Protein AF-0000000080749899 (afdb_homodimer)

Organism: Candida glabrata (strain ATCC 2001 / BCRC 20586 / JCM 3761 / NBRC 0622 / NRRL Y-65 / CBS 138) (NCBI:txid284593)

Secondary structure (DSSP, 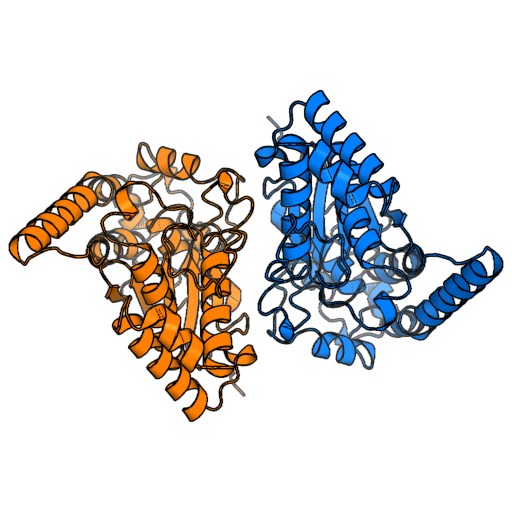8-state):
-------EEEEEE--S-B-TT---SSS--SS-SGGGB---THHHHTTHHHHHHHHHHHHHHHHHHTTTTEEEEEE-----GGG-S--HHHHHHHHHHHHHHHHHH-HHHHHHHHTTT-HHHHHHHHHHHHHHHHHT--HHHHT-TTTEEEE----SHHHHHHHHHHHHHHHHSS--SEEEEEE-GGGHHIIIIIIHHHTT---EEEEE-----SS--HHHHHHHHHHHHHHHIIIIIHHHHH-TTS-STTHHHHHHHT-TT------GGGGGGTTGGGS-HHHHIIIIITTTS--/-------EEEEEE--S-B-TT---SSS--SS-SGGGB---THHHHTTHHHHHHHHHHHHHHHHHHTTTTEEEEEE-----GGG-S--HHHHHHHHHHHHHHHHHH-HHHHHHHHTTT-HHHHHHHHHHHHHHHHHT--HHHHT-TTTEEEE----SHHHHHHHHHHHHHHHHSS--SEEEEEE-GGGHHIIIIIIHHHTT---EEEEE-----SS--HHHHHHHHHHHHHHHIIIIIHHHHH-TTS-STTHHHHHHHT-TT------GGGGGGTTGGGS-HHHHIIIIITTTS--

InterPro domains:
  IPR055323 Uncharacterized protein C57A10.07/YOR238W [PTHR28110] (7-284)

Solvent-accessible surface area (backbone atoms only — not comparable to full-atom values): 31928 Å² total; per-residue (Å²): 128,85,76,75,72,52,34,35,36,33,38,29,63,49,88,46,35,58,39,74,72,59,82,57,91,88,58,90,86,75,53,85,47,71,84,29,35,61,69,57,80,82,39,60,65,26,41,34,54,58,33,52,52,41,28,54,43,50,44,50,39,54,31,65,75,41,53,83,36,28,30,30,30,30,20,12,15,36,46,41,68,90,68,43,97,44,27,16,11,55,31,50,53,53,49,50,49,50,50,52,51,42,38,72,76,40,47,66,58,50,44,65,67,35,56,88,70,39,61,67,52,53,51,43,50,50,52,39,54,50,51,28,60,76,66,69,49,50,74,51,65,59,51,15,42,71,36,38,36,70,26,60,52,25,57,49,73,54,38,28,54,55,44,43,50,25,43,45,21,72,69,66,73,40,60,50,73,31,34,36,38,27,34,52,43,83,49,44,59,43,49,60,68,42,39,25,54,58,55,60,55,80,52,66,45,76,48,66,47,58,63,60,53,78,92,60,51,74,68,54,43,51,52,49,52,51,49,50,44,50,48,41,39,65,75,40,45,56,53,37,73,78,29,66,79,47,78,45,83,68,49,31,56,54,32,57,70,30,34,60,30,60,65,76,78,84,51,75,60,59,60,71,55,64,70,49,88,79,43,54,63,69,56,36,34,63,74,55,22,54,93,58,55,98,107,128,85,74,75,70,53,34,34,37,34,37,28,64,49,89,48,34,58,39,74,74,58,83,57,93,87,58,90,86,77,55,83,47,69,84,28,35,62,69,57,81,85,38,58,65,27,41,34,55,57,32,52,52,40,27,54,43,51,43,52,39,54,30,64,77,41,53,81,36,25,30,31,31,29,20,12,14,37,48,41,68,90,68,43,96,46,26,16,12,57,31,50,53,51,49,52,50,52,52,53,50,43,38,72,75,39,48,66,58,50,45,65,66,35,55,88,71,40,60,66,52,54,52,41,51,51,53,40,54,50,51,28,59,75,66,69,50,50,72,51,62,59,51,15,41,69,36,40,38,71,26,59,54,24,57,49,74,56,36,30,55,55,45,43,47,26,43,46,23,72,70,65,74,41,62,48,72,32,36,35,38,27,36,50,44,82,49,45,60,45,48,60,70,42,38,26,54,57,54,61,56,81,53,66,47,77,47,68,47,59,63,59,54,78,93,59,51,73,68,53,44,52,50,49,53,50,48,50,44,52,48,40,39,64,76,40,43,55,53,36,76,77,29,66,80,45,77,43,85,68,49,32,56,54,31,58,71,29,34,58,30,60,67,76,78,85,49,75,60,59,59,71,54,65,69,48,89,79,41,55,64,70,55,36,32,62,74,52,22,55,92,59,55,98,109

Sequence (590 aa):
MSSLRKDHAIMVPCHSIWNYFTSCSDYIHLGQDPEQWFLAPFQYEGRDHLSFIKHGLAGLDTLLSDFANSTLIFSGSQTKAEAGPVSEAQSYQLLMYRIIKQSIDDINVVNGIFGNIDSEILKLIQSIISKMRDQEITLDQLFESHRITLEEYALDSFDNLLYSLGQFQAVNGNYPKKMTIVGFGFKQSRYLDLHAKAIDFKNINYISIEPSPTGYNSEQLEVYFSTLSAMEKKNAAALFQNDYYGRRSPLLDKKQSRNPFNKQPKYEILNILKGLENYSDEEFLQKHIVGHTPWMSSLRKDHAIMVPCHSIWNYFTSCSDYIHLGQDPEQWFLAPFQYEGRDHLSFIKHGLAGLDTLLSDFANSTLIFSGSQTKAEAGPVSEAQSYQLLMYRIIKQSIDDINVVNGIFGNIDSEILKLIQSIISKMRDQEITLDQLFESHRITLEEYALDSFDNLLYSLGQFQAVNGNYPKKMTIVGFGFKQSRYLDLHAKAIDFKNINYISIEPSPTGYNSEQLEVYFSTLSAMEKKNAAALFQNDYYGRRSPLLDKKQSRNPFNKQPKYEILNILKGLENYSDEEFLQKHIVGHTPW

Foldseek 3Di:
DPLDFAFEEEEEEFDWAFAPPPDDPPADDLQLDPVRTPDDPVCVQLVCSVLRLVLLLVLLLVCLVVVSRYAYEYEFAQQDVVSPRDTRRNRSLVSNLVLLVCCVVPVVRNCVRCVVRPVSSNVSSVSNNVSCVVVVPDSCNSVPCLRYHYHHQDLDDLCSVLSSQLVNCVSRVAGHLAYEYEDAPLCVCLVQVQNCLLQVNHHYHYHHDHGHGPPDDPVRVVVVVVVVNVCCVVVPSVVCVQVSRQCDPPSVVSSVSRCPPPDDDDGPSCVLCPPVVVDGSVVSSVPRRHPNHRD/DPLDFAFEEEEEEFDWAFAPPPDDPPADDLQLDVVRTPDDPVCVQLVCSVLRLVLLLVLLLVCLVVVSRYAYEYEFAQQDVVSPRDTRRNRSLVSVLVLLVCCVVPVVRVCVRCVVRPVSSNVSSVSNNVSCVVVVPDSCNSVPCLRYHYHHQDLDDLCSVLSSQLVNCVSRVAGHLAYEYEEAPLCVCLVQVQNCLLQVNHHYHYHHDHGHGPPDDPVRVVVVVVVVNVCCVVVPSVVCVQVSRQCDPPSVVSSVSRCPPPDDDDGPSCVLCPPVVVDGSVVSSVPRRHPNHRD

Radius of gyration: 24.73 Å; Cα contacts (8 Å, |Δi|>4): 1003; chains: 2; bounding box: 54×76×68 Å

pLDDT: mean 94.91, std 8.64, range [24.78, 98.94]

Structure (mmCIF, N/CA/C/O backbone):
data_AF-0000000080749899-model_v1
#
loop_
_entity.id
_entity.type
_entity.pdbx_description
1 polymer 'Candida glabrata strain CBS138 chromosome J complete sequence'
#
loop_
_atom_site.group_PDB
_atom_site.id
_atom_site.type_symbol
_atom_site.label_atom_id
_atom_site.label_alt_id
_atom_site.label_comp_id
_atom_site.label_asym_id
_atom_site.label_entity_id
_atom_site.label_seq_id
_atom_site.pdbx_PDB_ins_code
_atom_site.Cartn_x
_atom_site.Cartn_y
_atom_site.Cartn_z
_atom_site.occupancy
_atom_site.B_iso_or_equiv
_atom_site.auth_seq_id
_atom_site.auth_comp_id
_atom_site.auth_asym_id
_atom_site.auth_atom_id
_atom_site.pdbx_PDB_model_num
ATOM 1 N N . MET A 1 1 ? 27.328 4.965 -17.641 1 25.12 1 MET A N 1
ATOM 2 C CA . MET A 1 1 ? 27.203 3.531 -17.406 1 25.12 1 MET A CA 1
ATOM 3 C C . MET A 1 1 ? 25.844 3.021 -17.859 1 25.12 1 MET A C 1
ATOM 5 O O . MET A 1 1 ? 24.812 3.59 -17.484 1 25.12 1 MET A O 1
ATOM 9 N N . SER A 1 2 ? 25.578 2.416 -18.891 1 35.94 2 SER A N 1
ATOM 10 C CA . SER A 1 2 ? 24.344 1.987 -19.547 1 35.94 2 SER A CA 1
ATOM 11 C C . SER A 1 2 ? 23.453 1.225 -18.578 1 35.94 2 SER A C 1
ATOM 13 O O . SER A 1 2 ? 23.812 0.141 -18.109 1 35.94 2 SER A O 1
ATOM 15 N N . SER A 1 3 ? 22.984 1.62 -17.469 1 46.56 3 SER A N 1
ATOM 16 C CA . SER A 1 3 ? 22.281 0.957 -16.375 1 46.56 3 SER A CA 1
ATOM 17 C C . SER A 1 3 ? 21.297 -0.087 -16.891 1 46.56 3 SER A C 1
ATOM 19 O O . SER A 1 3 ? 20.453 0.215 -17.734 1 46.56 3 SER A O 1
ATOM 21 N N . LEU A 1 4 ? 21.75 -1.311 -17.109 1 56.94 4 LEU A N 1
ATOM 22 C CA . LEU A 1 4 ? 21.094 -2.494 -17.656 1 56.94 4 LEU A CA 1
ATOM 23 C C . LEU A 1 4 ? 19.641 -2.572 -17.219 1 56.94 4 LEU A C 1
ATOM 25 O O . LEU A 1 4 ? 19.344 -2.555 -16.031 1 56.94 4 LEU A O 1
ATOM 29 N N . ARG A 1 5 ? 18.656 -2.264 -18.094 1 82.81 5 ARG A N 1
ATOM 30 C CA . ARG A 1 5 ? 17.203 -2.287 -17.969 1 82.81 5 ARG A CA 1
ATOM 31 C C . ARG A 1 5 ? 16.719 -3.678 -17.578 1 82.81 5 ARG A C 1
ATOM 33 O O . ARG A 1 5 ? 17.078 -4.668 -18.219 1 82.81 5 ARG A O 1
ATOM 40 N N . LYS A 1 6 ? 16.047 -3.914 -16.469 1 95.56 6 LYS A N 1
ATOM 41 C CA . LYS A 1 6 ? 15.469 -5.191 -16.062 1 95.56 6 LYS A CA 1
ATOM 42 C C . LYS A 1 6 ? 14.555 -5.758 -17.141 1 95.56 6 LYS A C 1
ATOM 44 O O . LYS A 1 6 ? 13.859 -5.008 -17.828 1 95.56 6 LYS A O 1
ATOM 49 N N . ASP A 1 7 ? 14.648 -7.086 -17.328 1 97.19 7 ASP A N 1
ATOM 50 C CA . ASP A 1 7 ? 13.859 -7.648 -18.406 1 97.19 7 ASP A CA 1
ATOM 51 C C . ASP A 1 7 ? 13.148 -8.93 -17.969 1 97.19 7 ASP A C 1
ATOM 53 O O . ASP A 1 7 ? 12.57 -9.641 -18.797 1 97.19 7 ASP A O 1
ATOM 57 N N . HIS A 1 8 ? 13.227 -9.305 -16.75 1 98.44 8 HIS A N 1
ATOM 58 C CA . HIS A 1 8 ? 12.602 -10.508 -16.203 1 98.44 8 HIS A CA 1
ATOM 59 C C . HIS A 1 8 ? 11.578 -10.148 -15.133 1 98.44 8 HIS A C 1
ATOM 61 O O . HIS A 1 8 ? 11.945 -9.695 -14.047 1 98.44 8 HIS A O 1
ATOM 67 N N . ALA A 1 9 ? 10.328 -10.375 -15.406 1 98.69 9 ALA A N 1
ATOM 68 C CA . ALA A 1 9 ? 9.266 -10.203 -14.422 1 98.69 9 ALA A CA 1
ATOM 69 C C . ALA A 1 9 ? 8.961 -11.516 -13.703 1 98.69 9 ALA A C 1
ATOM 71 O O . ALA A 1 9 ? 8.836 -12.562 -14.344 1 98.69 9 ALA A O 1
ATOM 72 N N . ILE A 1 10 ? 8.938 -11.477 -12.453 1 98.94 10 ILE A N 1
ATOM 73 C CA . ILE A 1 10 ? 8.469 -12.594 -11.633 1 98.94 10 ILE A CA 1
ATOM 74 C C . ILE A 1 10 ? 7.137 -12.227 -10.984 1 98.94 10 ILE A C 1
ATOM 76 O O . ILE A 1 10 ? 7.059 -11.273 -10.203 1 98.94 10 ILE A O 1
ATOM 80 N N . MET A 1 11 ? 6.117 -12.914 -11.32 1 98.94 11 MET A N 1
ATOM 81 C CA . MET A 1 11 ? 4.789 -12.586 -10.812 1 98.94 11 MET A CA 1
ATOM 82 C C . MET A 1 11 ? 4.293 -13.648 -9.844 1 98.94 11 MET A C 1
ATOM 84 O O . MET A 1 11 ? 4.355 -14.844 -10.148 1 98.94 11 MET A O 1
ATOM 88 N N . VAL A 1 12 ? 3.848 -13.227 -8.703 1 98.94 12 VAL A N 1
ATOM 89 C CA . VAL A 1 12 ? 3.117 -14.055 -7.758 1 98.94 12 VAL A CA 1
ATOM 90 C C . VAL A 1 12 ? 1.664 -13.594 -7.676 1 98.94 12 VAL A C 1
ATOM 92 O O . VAL A 1 12 ? 1.363 -12.578 -7.047 1 98.94 12 VAL A O 1
ATOM 95 N N . PRO A 1 13 ? 0.8 -14.328 -8.383 1 98.88 13 PRO A N 1
ATOM 96 C CA . PRO A 1 13 ? -0.618 -14.008 -8.195 1 98.88 13 PRO A CA 1
ATOM 97 C C . PRO A 1 13 ? -1.134 -14.391 -6.812 1 98.88 13 PRO A C 1
AT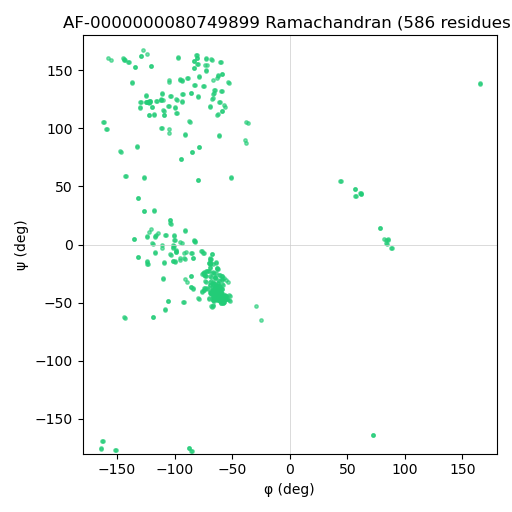OM 99 O O . PRO A 1 13 ? -1.1 -15.57 -6.441 1 98.88 13 PRO A O 1
ATOM 102 N N . CYS A 1 14 ? -1.579 -13.406 -6.074 1 98.75 14 CYS A N 1
ATOM 103 C CA . CYS A 1 14 ? -2.033 -13.641 -4.707 1 98.75 14 CYS A CA 1
ATOM 104 C C . CYS A 1 14 ? -3.451 -14.195 -4.691 1 98.75 14 CYS A C 1
ATOM 106 O O . CYS A 1 14 ? -4.168 -14.109 -5.688 1 98.75 14 CYS A O 1
ATOM 108 N N . HIS A 1 15 ? -3.83 -14.812 -3.584 1 98.19 15 HIS A N 1
ATOM 109 C CA . HIS A 1 15 ? -5.094 -15.539 -3.531 1 98.19 15 HIS A CA 1
ATOM 110 C C . HIS A 1 15 ? -5.891 -15.172 -2.283 1 98.19 15 HIS A C 1
ATOM 112 O O . HIS A 1 15 ? -7.031 -15.609 -2.117 1 98.19 15 HIS A O 1
ATOM 118 N N . SER A 1 16 ? -5.344 -14.5 -1.39 1 98.31 16 SER A N 1
ATOM 119 C CA . SER A 1 16 ? -5.973 -14.102 -0.137 1 98.31 16 SER A CA 1
ATOM 120 C C . SER A 1 16 ? -5.188 -12.984 0.543 1 98.31 16 SER A C 1
ATOM 122 O O . SER A 1 16 ? -4.273 -12.406 -0.054 1 98.31 16 SER A O 1
ATOM 124 N N . ILE A 1 17 ? -5.633 -12.641 1.701 1 98.25 17 ILE A N 1
ATOM 125 C CA . ILE A 1 17 ? -4.996 -11.562 2.455 1 98.25 17 ILE A CA 1
ATOM 126 C C . ILE A 1 17 ? -4.523 -12.094 3.809 1 98.25 17 ILE A C 1
ATOM 128 O O . ILE A 1 17 ? -5.301 -12.695 4.555 1 98.25 17 ILE A O 1
ATOM 132 N N . TRP A 1 18 ? -3.256 -11.953 4.07 1 97.12 18 TRP A N 1
ATOM 133 C CA . TRP A 1 18 ? -2.719 -12.242 5.395 1 97.12 18 TRP A CA 1
ATOM 134 C C . TRP A 1 18 ? -3.232 -11.242 6.422 1 97.12 18 TRP A C 1
ATOM 136 O O . TRP A 1 18 ? -3.178 -10.023 6.195 1 97.12 18 TRP A O 1
ATOM 146 N N . ASN A 1 19 ? -3.805 -11.766 7.457 1 91.88 19 ASN A N 1
ATOM 147 C CA . ASN A 1 19 ? -4.387 -10.922 8.5 1 91.88 19 ASN A CA 1
ATOM 148 C C . ASN A 1 19 ? -3.379 -10.617 9.602 1 91.88 19 ASN A C 1
ATOM 150 O O . ASN A 1 19 ? -3.285 -11.352 10.586 1 91.88 19 ASN A O 1
ATOM 154 N N . TYR A 1 20 ? -2.734 -9.57 9.539 1 80.31 20 TYR A N 1
ATOM 155 C CA . TYR A 1 20 ? -1.677 -9.297 10.508 1 80.31 20 TYR A CA 1
ATOM 156 C C . TYR A 1 20 ? -2.25 -8.727 11.797 1 80.31 20 TYR A C 1
ATOM 158 O O . TYR A 1 20 ? -1.516 -8.484 12.75 1 80.31 20 TYR A O 1
ATOM 166 N N . PHE A 1 21 ? -3.537 -8.562 11.984 1 78.19 21 PHE A N 1
ATOM 167 C CA . PHE A 1 21 ? -4.133 -8.023 13.203 1 78.19 21 PHE A CA 1
ATOM 168 C C . PHE A 1 21 ? -4.633 -9.141 14.102 1 78.19 21 PHE A C 1
ATOM 170 O O . PHE A 1 21 ? -5.094 -8.883 15.219 1 78.19 21 PHE A O 1
ATOM 177 N N . THR A 1 22 ? -4.531 -10.195 13.547 1 75.75 22 THR A N 1
ATOM 178 C CA . THR A 1 22 ? -5.031 -11.305 14.352 1 75.75 22 THR A CA 1
ATOM 179 C C . THR A 1 22 ? -4.223 -11.445 15.641 1 75.75 22 THR A C 1
ATOM 181 O O . THR A 1 22 ? -2.994 -11.336 15.617 1 75.75 22 THR A O 1
ATOM 184 N N . SER A 1 23 ? -4.938 -11.141 16.812 1 59.81 23 SER A N 1
ATOM 185 C CA . SER A 1 23 ? -4.324 -11.312 18.125 1 59.81 23 SER A CA 1
ATOM 186 C C . SER A 1 23 ? -3.938 -12.766 18.375 1 59.81 23 SER A C 1
ATOM 188 O O . SER A 1 23 ? -4.738 -13.68 18.141 1 59.81 23 SER A O 1
ATOM 190 N N . CYS A 1 24 ? -2.811 -13.078 18.094 1 55.5 24 CYS A N 1
ATOM 191 C CA . CYS A 1 24 ? -2.488 -14.43 18.531 1 55.5 24 CYS A CA 1
ATOM 192 C C . CYS A 1 24 ? -1.602 -14.414 19.766 1 55.5 24 CYS A C 1
ATOM 194 O O . CYS A 1 24 ? -0.741 -13.547 19.906 1 55.5 24 CYS A O 1
ATOM 196 N N . SER A 1 25 ? -2.221 -14.617 21 1 54.91 25 SER A N 1
ATOM 197 C CA . SER A 1 25 ? -1.662 -14.547 22.344 1 54.91 25 SER A CA 1
ATOM 198 C C . SER A 1 25 ? -0.16 -14.812 22.328 1 54.91 25 SER A C 1
ATOM 200 O O . SER A 1 25 ? 0.61 -14.07 22.953 1 54.91 25 SER A O 1
ATOM 202 N N . ASP A 1 26 ? 0.292 -16.062 21.953 1 57.66 26 ASP A N 1
ATOM 203 C CA . ASP A 1 26 ? 1.521 -16.531 22.594 1 57.66 26 ASP A CA 1
ATOM 204 C C . ASP A 1 26 ? 2.604 -16.812 21.547 1 57.66 26 ASP A C 1
ATOM 206 O O . ASP A 1 26 ? 3.631 -17.422 21.844 1 57.66 26 ASP A O 1
ATOM 210 N N . TYR A 1 27 ? 2.391 -16.344 20.281 1 65.75 27 TYR A N 1
ATOM 211 C CA . TYR A 1 27 ? 3.521 -16.688 19.422 1 65.75 27 TYR A CA 1
ATOM 212 C C . TYR A 1 27 ? 3.635 -15.727 18.25 1 65.75 27 TYR A C 1
ATOM 214 O O . TYR A 1 27 ? 2.705 -14.969 17.969 1 65.75 27 TYR A O 1
ATOM 222 N N . ILE A 1 28 ? 4.816 -15.703 17.719 1 82 28 ILE A N 1
ATOM 223 C CA . ILE A 1 28 ? 5.129 -14.883 16.547 1 82 28 ILE A CA 1
ATOM 224 C C . ILE A 1 28 ? 4.262 -15.312 15.367 1 82 28 ILE A C 1
ATOM 226 O O . ILE A 1 28 ? 4.215 -16.5 15.016 1 82 28 ILE A O 1
ATOM 230 N N . HIS A 1 29 ? 3.52 -14.383 14.836 1 87.38 29 HIS A N 1
ATOM 231 C CA . HIS A 1 29 ? 2.568 -14.523 13.742 1 87.38 29 HIS A CA 1
ATOM 232 C C . HIS A 1 29 ? 3.256 -14.359 12.391 1 87.38 29 HIS A C 1
ATOM 234 O O . HIS A 1 29 ? 3.645 -13.25 12.016 1 87.38 29 HIS A O 1
ATOM 240 N N . LEU A 1 30 ? 3.428 -15.586 11.695 1 93.44 30 LEU A N 1
ATOM 241 C CA . LEU A 1 30 ? 4.055 -15.547 10.375 1 93.44 30 LEU A CA 1
ATOM 242 C C . LEU A 1 30 ? 3.182 -16.234 9.336 1 93.44 30 LEU A C 1
ATOM 244 O O . LEU A 1 30 ? 3.695 -16.859 8.398 1 93.44 30 LEU A O 1
ATOM 248 N N . GLY A 1 31 ? 1.896 -16.219 9.555 1 94.81 31 GLY A N 1
ATOM 249 C CA . GLY A 1 31 ? 0.937 -16.734 8.586 1 94.81 31 GLY A CA 1
ATOM 250 C C . GLY A 1 31 ? 0.843 -18.25 8.594 1 94.81 31 GLY A C 1
ATOM 251 O O . GLY A 1 31 ? 0.285 -18.844 7.668 1 94.81 31 GLY A O 1
ATOM 252 N N . GLN A 1 32 ? 1.36 -18.953 9.602 1 94.75 32 GLN A N 1
ATOM 253 C CA . GLN A 1 32 ? 1.456 -20.406 9.648 1 94.75 32 GLN A CA 1
ATOM 254 C C . GLN A 1 32 ? 0.095 -21.031 9.922 1 94.75 32 GLN A C 1
ATOM 256 O O . GLN A 1 32 ? -0.126 -22.203 9.609 1 94.75 32 GLN A O 1
ATOM 261 N N . ASP A 1 33 ? -0.79 -20.25 10.547 1 93.25 33 ASP A N 1
ATOM 262 C CA . ASP A 1 33 ? -2.109 -20.781 10.867 1 93.25 33 ASP A CA 1
ATOM 263 C C . ASP A 1 33 ? -3.172 -20.234 9.922 1 93.25 33 ASP A C 1
ATOM 265 O O . ASP A 1 33 ? -3.133 -19.062 9.539 1 93.25 33 ASP A O 1
ATOM 269 N N . PRO A 1 34 ? -4.137 -21.125 9.531 1 94.31 34 PRO A N 1
ATOM 270 C CA . PRO A 1 34 ? -5.184 -20.656 8.617 1 94.31 34 PRO A CA 1
ATOM 271 C C . PRO A 1 34 ? -5.984 -19.484 9.188 1 94.31 34 PRO A C 1
ATOM 273 O O . PRO A 1 34 ? -6.473 -18.641 8.438 1 94.31 34 PRO A O 1
ATOM 276 N N . GLU A 1 35 ? -6.07 -19.375 10.523 1 92.44 35 GLU A N 1
ATOM 277 C CA . GLU A 1 35 ? -6.82 -18.312 11.18 1 92.44 35 GLU A CA 1
ATOM 278 C C . GLU A 1 35 ? -6.141 -16.953 10.992 1 92.44 35 GLU A C 1
ATOM 280 O O . GLU A 1 35 ? -6.75 -15.914 11.242 1 92.44 35 GLU A O 1
ATOM 285 N N . GLN A 1 36 ? -4.926 -17.062 10.516 1 93.69 36 GLN A N 1
ATOM 286 C CA . GLN A 1 36 ? -4.164 -15.828 10.312 1 93.69 36 GLN A CA 1
ATOM 287 C C . GLN A 1 36 ? -4.383 -15.281 8.898 1 93.69 36 GLN A C 1
ATOM 289 O O . GLN A 1 36 ? -3.656 -14.383 8.461 1 93.69 36 GLN A O 1
ATOM 294 N N . TRP A 1 37 ? -5.34 -15.812 8.227 1 96.62 37 TRP A N 1
ATOM 295 C CA . TRP A 1 37 ? -5.652 -15.406 6.863 1 96.62 37 TRP A CA 1
ATOM 296 C C . TRP A 1 37 ? -7.156 -15.219 6.688 1 96.62 37 TRP A C 1
ATOM 298 O O . TRP A 1 37 ? -7.957 -15.789 7.43 1 96.62 37 TRP A O 1
ATOM 308 N N . PHE A 1 38 ? -7.523 -14.359 5.758 1 97.19 38 PHE A N 1
ATOM 309 C CA . PHE A 1 38 ? -8.906 -14.305 5.289 1 97.19 38 PHE A CA 1
ATOM 310 C C . PHE A 1 38 ? -9.148 -15.336 4.195 1 97.19 38 PHE A C 1
ATOM 312 O O . PHE A 1 38 ? -9.25 -14.992 3.018 1 97.19 38 PHE A O 1
ATOM 319 N N . LEU A 1 39 ? -9.336 -16.594 4.625 1 97.25 39 LEU A N 1
ATOM 320 C CA . LEU A 1 39 ? -9.461 -17.688 3.682 1 97.25 39 LEU A CA 1
ATOM 321 C C . LEU A 1 39 ? -10.914 -17.891 3.256 1 97.25 39 LEU A C 1
ATOM 323 O O . LEU A 1 39 ? -11.828 -17.719 4.062 1 97.25 39 LEU A O 1
ATOM 327 N N . ALA A 1 40 ? -11.078 -18.234 2 1 95.25 40 ALA A N 1
ATOM 328 C CA . ALA A 1 40 ? -12.359 -18.781 1.57 1 95.25 40 ALA A CA 1
ATOM 329 C C . ALA A 1 40 ? -12.555 -20.203 2.088 1 95.25 40 ALA A C 1
ATOM 331 O O . ALA A 1 40 ? -11.578 -20.906 2.357 1 95.25 40 ALA A O 1
ATOM 332 N N . PRO A 1 41 ? -13.789 -20.672 2.141 1 95.12 41 PRO A N 1
ATOM 333 C CA . PRO A 1 41 ? -14.07 -21.984 2.717 1 95.12 41 PRO A CA 1
ATOM 334 C C . PRO A 1 41 ? -13.328 -23.109 2.004 1 95.12 41 PRO A C 1
ATOM 336 O O . PRO A 1 41 ? -12.797 -24.016 2.654 1 95.12 41 PRO A O 1
ATOM 339 N N . PHE A 1 42 ? -13.195 -23.047 0.725 1 92.81 42 PHE A N 1
ATOM 340 C CA . PHE A 1 42 ? -12.609 -24.141 -0.051 1 92.81 42 PHE A CA 1
ATOM 341 C C . PHE A 1 42 ? -11.094 -24.156 0.096 1 92.81 42 PHE A C 1
ATOM 343 O O . PHE A 1 42 ? -10.43 -25.109 -0.32 1 92.81 42 PHE A O 1
ATOM 350 N N . GLN A 1 43 ? -10.5 -23.156 0.771 1 95.75 43 GLN A N 1
ATOM 351 C CA . GLN A 1 43 ? -9.047 -23.031 0.888 1 95.75 43 GLN A CA 1
ATOM 352 C C . GLN A 1 43 ? -8.539 -23.75 2.137 1 95.75 43 GLN A C 1
ATOM 354 O O . GLN A 1 43 ? -7.332 -23.969 2.285 1 95.75 43 GLN A O 1
ATOM 359 N N . TYR A 1 44 ? -9.461 -24.125 3.008 1 96.31 44 TYR A N 1
ATOM 360 C CA . TYR A 1 44 ? -9.07 -24.719 4.281 1 96.31 44 TYR A CA 1
ATOM 361 C C . TYR A 1 44 ? -8.586 -26.156 4.082 1 96.31 44 TYR A C 1
ATOM 363 O O . TYR A 1 44 ? -7.559 -26.547 4.637 1 96.31 44 TYR A O 1
ATOM 371 N N . GLU A 1 45 ? -9.219 -26.891 3.215 1 95.25 45 GLU A N 1
ATOM 372 C CA . GLU A 1 45 ? -8.906 -28.312 3.033 1 95.25 45 GLU A CA 1
ATOM 373 C C . GLU A 1 45 ? -7.484 -28.5 2.516 1 95.25 45 GLU A C 1
ATOM 375 O O . GLU A 1 45 ? -6.742 -29.344 3.023 1 95.25 45 GLU A O 1
ATOM 380 N N . GLY A 1 46 ? -7.129 -27.688 1.589 1 96.31 46 GLY A N 1
ATOM 381 C CA . GLY A 1 46 ? -5.812 -27.797 0.977 1 96.31 46 GLY A CA 1
ATOM 382 C C . GLY A 1 46 ? -4.723 -27.109 1.781 1 96.31 46 GLY A C 1
ATOM 383 O O . GLY A 1 46 ? -3.545 -27.203 1.434 1 96.31 46 GLY A O 1
ATOM 384 N N . ARG A 1 47 ? -5.125 -26.609 2.92 1 97.25 47 ARG A N 1
ATOM 385 C CA . ARG A 1 47 ? -4.18 -25.766 3.645 1 97.25 47 ARG A CA 1
ATOM 386 C C . ARG A 1 47 ? -3.477 -24.797 2.701 1 97.25 47 ARG A C 1
ATOM 388 O O . ARG A 1 47 ? -2.248 -24.703 2.697 1 97.25 47 ARG A O 1
ATOM 395 N N . ASP A 1 48 ? -4.254 -23.984 1.912 1 98.31 48 ASP A N 1
ATOM 396 C CA . ASP A 1 48 ? -3.764 -23.156 0.817 1 98.31 48 ASP A CA 1
ATOM 397 C C . ASP A 1 48 ? -2.832 -22.062 1.335 1 98.31 48 ASP A C 1
ATOM 399 O O . ASP A 1 48 ? -1.945 -21.594 0.612 1 98.31 48 ASP A O 1
ATOM 403 N N . HIS A 1 49 ? -3.053 -21.609 2.625 1 98.06 49 HIS A N 1
ATOM 404 C CA . HIS A 1 49 ? -2.229 -20.547 3.186 1 98.06 49 HIS A CA 1
ATOM 405 C C . HIS A 1 49 ? -0.755 -20.938 3.189 1 98.06 49 HIS A C 1
ATOM 407 O O . HIS A 1 49 ? 0.117 -20.078 3.018 1 98.06 49 HIS A O 1
ATOM 413 N N . LEU A 1 50 ? -0.458 -22.219 3.309 1 98.25 50 LEU A N 1
ATOM 414 C CA . LEU A 1 50 ? 0.932 -22.672 3.27 1 98.25 50 LEU A CA 1
ATOM 415 C C . LEU A 1 50 ? 1.498 -22.547 1.857 1 98.25 50 LEU A C 1
ATOM 417 O O . LEU A 1 50 ? 2.668 -22.203 1.68 1 98.25 50 LEU A O 1
ATOM 421 N N . SER A 1 51 ? 0.684 -22.844 0.863 1 98.62 51 SER A N 1
ATOM 422 C CA . SER A 1 51 ? 1.096 -22.641 -0.521 1 98.62 51 SER A CA 1
ATOM 423 C C . SER A 1 51 ? 1.308 -21.156 -0.811 1 98.62 51 SER A C 1
ATOM 425 O O . SER A 1 51 ? 2.223 -20.781 -1.551 1 98.62 51 SER A O 1
ATOM 427 N N . PHE A 1 52 ? 0.41 -20.312 -0.169 1 98.81 52 PHE A N 1
ATOM 428 C CA . PHE A 1 52 ? 0.581 -18.875 -0.341 1 98.81 52 PHE A CA 1
ATOM 429 C C . PHE A 1 52 ? 1.96 -18.438 0.132 1 98.81 52 PHE A C 1
ATOM 431 O O . PHE A 1 52 ? 2.646 -17.672 -0.56 1 98.81 52 PHE A O 1
ATOM 438 N N . ILE A 1 53 ? 2.336 -18.922 1.283 1 98.75 53 ILE A N 1
ATOM 439 C CA . ILE A 1 53 ? 3.643 -18.594 1.843 1 98.75 53 ILE A CA 1
ATOM 440 C C . ILE A 1 53 ? 4.742 -19.094 0.909 1 98.75 53 ILE A C 1
ATOM 442 O O . ILE A 1 53 ? 5.672 -18.344 0.581 1 98.75 53 ILE A O 1
ATOM 446 N N . LYS A 1 54 ? 4.574 -20.312 0.382 1 98.88 54 LYS A N 1
ATOM 447 C CA . LYS A 1 54 ? 5.582 -20.891 -0.503 1 98.88 54 LYS A CA 1
ATOM 448 C C . LYS A 1 54 ? 5.652 -20.125 -1.824 1 98.88 54 LYS A C 1
ATOM 450 O O . LYS A 1 54 ? 6.734 -19.969 -2.398 1 98.88 54 LYS A O 1
ATOM 455 N N . HIS A 1 55 ? 4.508 -19.688 -2.312 1 98.94 55 HIS A N 1
ATOM 456 C CA . HIS A 1 55 ? 4.508 -18.875 -3.523 1 98.94 55 HIS A CA 1
ATOM 457 C C . HIS A 1 55 ? 5.359 -17.625 -3.346 1 98.94 55 HIS A C 1
ATOM 459 O O . HIS A 1 55 ? 6.199 -17.312 -4.195 1 98.94 55 HIS A O 1
ATOM 465 N N . GLY A 1 56 ? 5.113 -16.891 -2.25 1 98.94 56 GLY A N 1
ATOM 466 C CA . GLY A 1 56 ? 5.891 -15.695 -1.982 1 98.94 56 GLY A CA 1
ATOM 467 C C . GLY A 1 56 ? 7.375 -15.969 -1.842 1 98.94 56 GLY A C 1
ATOM 468 O O . GLY A 1 56 ? 8.195 -15.258 -2.426 1 98.94 56 GLY A O 1
ATOM 469 N N . LEU A 1 57 ? 7.711 -17.016 -1.091 1 98.94 57 LEU A N 1
ATOM 470 C CA . LEU A 1 57 ? 9.109 -17.375 -0.847 1 98.94 57 LEU A CA 1
ATOM 471 C C . LEU A 1 57 ? 9.789 -17.828 -2.135 1 98.94 57 LEU A C 1
ATOM 473 O O . LEU A 1 57 ? 10.938 -17.453 -2.395 1 98.94 57 LEU A O 1
ATOM 477 N N . ALA A 1 58 ? 9.07 -18.625 -2.939 1 98.94 58 ALA A N 1
ATOM 478 C CA . ALA A 1 58 ? 9.625 -19.062 -4.219 1 98.94 58 ALA A CA 1
ATOM 479 C C . ALA A 1 58 ? 9.844 -17.875 -5.152 1 98.94 58 ALA A C 1
ATOM 481 O O . ALA A 1 58 ? 10.805 -17.875 -5.934 1 98.94 58 ALA A O 1
ATOM 482 N N . GLY A 1 59 ? 8.922 -16.891 -5.07 1 98.94 59 GLY A N 1
ATOM 483 C CA . GLY A 1 59 ? 9.141 -15.656 -5.797 1 98.94 59 GLY A CA 1
ATOM 484 C C . GLY A 1 59 ? 10.422 -14.945 -5.395 1 98.94 59 GLY A C 1
ATOM 485 O O . GLY A 1 59 ? 11.195 -14.523 -6.25 1 98.94 59 GLY A O 1
ATOM 486 N N . LEU A 1 60 ? 10.664 -14.828 -4.082 1 98.94 60 LEU A N 1
ATOM 487 C CA . LEU A 1 60 ? 11.883 -14.211 -3.574 1 98.94 60 LEU A CA 1
ATOM 488 C C . LEU A 1 60 ? 13.117 -14.992 -4.016 1 98.94 60 LEU A C 1
ATOM 490 O O . LEU A 1 60 ? 14.117 -14.398 -4.43 1 98.94 60 LEU A O 1
ATOM 494 N N . ASP A 1 61 ? 12.992 -16.328 -3.924 1 98.88 61 ASP A N 1
ATOM 495 C CA . ASP A 1 61 ? 14.094 -17.188 -4.316 1 98.88 61 ASP A CA 1
ATOM 496 C C . ASP A 1 61 ? 14.453 -17 -5.789 1 98.88 61 ASP A C 1
ATOM 498 O O . ASP A 1 61 ? 15.625 -16.938 -6.148 1 98.88 61 ASP A O 1
ATOM 502 N N . THR A 1 62 ? 13.438 -16.922 -6.625 1 98.88 62 THR A N 1
ATOM 503 C CA . THR A 1 62 ? 13.625 -16.688 -8.055 1 98.88 62 THR A CA 1
ATOM 504 C C . THR A 1 62 ? 14.234 -15.32 -8.312 1 98.88 62 THR A C 1
ATOM 506 O O . THR A 1 62 ? 15.117 -15.18 -9.164 1 98.88 62 THR A O 1
ATOM 509 N N . LEU A 1 63 ? 13.805 -14.289 -7.586 1 98.81 63 LEU A N 1
ATOM 510 C CA . LEU A 1 63 ? 14.336 -12.938 -7.695 1 98.81 63 LEU A CA 1
ATOM 511 C C . LEU A 1 63 ? 15.844 -12.93 -7.441 1 98.81 63 LEU A C 1
ATOM 513 O O . LEU A 1 63 ? 16.609 -12.328 -8.203 1 98.81 63 LEU A O 1
ATOM 517 N N . LEU A 1 64 ? 16.219 -13.641 -6.402 1 98.75 64 LEU A N 1
ATOM 518 C CA . LEU A 1 64 ? 17.625 -13.641 -5.988 1 98.75 64 LEU A CA 1
ATOM 519 C C . LEU A 1 64 ? 18.484 -14.398 -6.984 1 98.75 64 LEU A C 1
ATOM 521 O O . LEU A 1 64 ? 19.688 -14.188 -7.059 1 98.75 64 LEU A O 1
ATOM 525 N N . SER A 1 65 ? 17.875 -15.336 -7.801 1 98.06 65 SER A N 1
ATOM 526 C CA . SER A 1 65 ? 18.609 -16.109 -8.797 1 98.06 65 SER A CA 1
ATOM 527 C C . SER A 1 65 ? 19.016 -15.234 -9.984 1 98.06 65 SER A C 1
ATOM 529 O O . SER A 1 65 ? 19.938 -15.578 -10.727 1 98.06 65 SER A O 1
ATOM 531 N N . ASP A 1 66 ? 18.312 -14.164 -10.18 1 95.81 66 ASP A N 1
ATOM 532 C CA . ASP A 1 66 ? 18.609 -13.188 -11.219 1 95.81 66 ASP A CA 1
ATOM 533 C C . ASP A 1 66 ? 18.328 -11.766 -10.727 1 95.81 66 ASP A C 1
ATOM 535 O O . ASP A 1 66 ? 17.578 -11.023 -11.344 1 95.81 66 ASP A O 1
ATOM 539 N N . PHE A 1 67 ? 19 -11.406 -9.664 1 96.5 67 PHE A N 1
ATOM 540 C CA . PHE A 1 67 ? 18.703 -10.25 -8.836 1 96.5 67 PHE A CA 1
ATOM 541 C C . PHE A 1 67 ? 18.844 -8.961 -9.633 1 96.5 67 PHE A C 1
ATOM 543 O O . PHE A 1 67 ? 18.031 -8.047 -9.508 1 96.5 67 PHE A O 1
ATOM 550 N N . ALA A 1 68 ? 19.828 -8.867 -10.523 1 95.44 68 ALA A N 1
ATOM 551 C CA . ALA A 1 68 ? 20.141 -7.633 -11.234 1 95.44 68 ALA A CA 1
ATOM 552 C C . ALA A 1 68 ? 19.125 -7.355 -12.336 1 95.44 68 ALA A C 1
ATOM 554 O O . ALA A 1 68 ? 18.859 -6.195 -12.664 1 95.44 68 ALA A O 1
ATOM 555 N N . ASN A 1 69 ? 18.438 -8.445 -12.852 1 97 69 ASN A N 1
ATOM 556 C CA . ASN A 1 69 ? 17.641 -8.273 -14.055 1 97 69 ASN A CA 1
ATOM 557 C C . ASN A 1 69 ? 16.156 -8.539 -13.789 1 97 69 ASN A C 1
ATOM 559 O O . ASN A 1 69 ? 15.344 -8.547 -14.719 1 97 69 ASN A O 1
ATOM 563 N N . SER A 1 70 ? 15.859 -8.719 -12.555 1 98.25 70 SER A N 1
ATOM 564 C CA . SER A 1 70 ? 14.508 -9.18 -12.273 1 98.25 70 SER A CA 1
ATOM 565 C C . SER A 1 70 ? 13.758 -8.195 -11.383 1 98.25 70 SER A C 1
ATOM 567 O O . SER A 1 70 ? 14.375 -7.395 -10.68 1 98.25 70 SER A O 1
ATOM 569 N N . THR A 1 71 ? 12.484 -8.203 -11.5 1 98.5 71 THR A N 1
ATOM 570 C CA . THR A 1 71 ? 11.555 -7.547 -10.594 1 98.5 71 THR A CA 1
ATOM 571 C C . THR A 1 71 ? 10.461 -8.516 -10.148 1 98.5 71 THR A C 1
ATOM 573 O O . THR A 1 71 ? 9.812 -9.156 -10.977 1 98.5 71 THR A O 1
ATOM 576 N N . LEU A 1 72 ? 10.367 -8.672 -8.859 1 98.94 72 LEU A N 1
ATOM 577 C CA . LEU A 1 72 ? 9.289 -9.477 -8.297 1 98.94 72 LEU A CA 1
ATOM 578 C C . LEU A 1 72 ? 8.031 -8.641 -8.102 1 98.94 72 LEU A C 1
ATOM 580 O O . LEU A 1 72 ? 8.086 -7.547 -7.531 1 98.94 72 LEU A O 1
ATOM 584 N N . ILE A 1 73 ? 6.895 -9.133 -8.57 1 98.88 73 ILE A N 1
ATOM 585 C CA . ILE A 1 73 ? 5.613 -8.445 -8.484 1 98.88 73 ILE A CA 1
ATOM 586 C C . ILE A 1 73 ? 4.605 -9.312 -7.738 1 98.88 73 ILE A C 1
ATOM 588 O O . ILE A 1 73 ? 4.215 -10.375 -8.227 1 98.88 73 ILE A O 1
ATOM 592 N N . PHE A 1 74 ? 4.207 -8.906 -6.535 1 98.94 74 PHE A N 1
ATOM 593 C CA . PHE A 1 74 ? 3.01 -9.469 -5.926 1 98.94 74 PHE A CA 1
ATOM 594 C C . PHE A 1 74 ? 1.755 -8.82 -6.5 1 98.94 74 PHE A C 1
ATOM 596 O O . PHE A 1 74 ? 1.651 -7.594 -6.551 1 98.94 74 PHE A O 1
ATOM 603 N N . SER A 1 75 ? 0.843 -9.664 -6.953 1 98.88 75 SER A N 1
ATOM 604 C CA . SER A 1 75 ? -0.29 -9.117 -7.691 1 98.88 75 SER A CA 1
ATOM 605 C C . SER A 1 75 ? -1.614 -9.531 -7.055 1 98.88 75 SER A C 1
ATOM 607 O O . SER A 1 75 ? -1.882 -10.719 -6.871 1 98.88 75 SER A O 1
ATOM 609 N N . GLY A 1 76 ? -2.428 -8.562 -6.68 1 98.75 76 GLY A N 1
ATOM 610 C CA . GLY A 1 76 ? -3.752 -8.766 -6.113 1 98.75 76 GLY A CA 1
ATOM 611 C C . GLY A 1 76 ? -4.316 -7.516 -5.461 1 98.75 76 GLY A C 1
ATOM 612 O O . GLY A 1 76 ? -3.596 -6.781 -4.785 1 98.75 76 GLY A O 1
ATOM 613 N N . SER A 1 77 ? -5.531 -7.258 -5.652 1 98.44 77 SER A N 1
ATOM 614 C CA . SER A 1 77 ? -6.191 -6.035 -5.207 1 98.44 77 SER A CA 1
ATOM 615 C C . SER A 1 77 ? -6.711 -6.172 -3.781 1 98.44 77 SER A C 1
ATOM 617 O O . SER A 1 77 ? -6.258 -7.043 -3.031 1 98.44 77 SER A O 1
ATOM 619 N N . GLN A 1 78 ? -7.426 -5.102 -3.361 1 97.5 78 GLN A N 1
ATOM 620 C CA . GLN A 1 78 ? -8.141 -5.117 -2.094 1 97.5 78 GLN A CA 1
ATOM 621 C C . GLN A 1 78 ? -9.461 -5.883 -2.215 1 97.5 78 GLN A C 1
ATOM 623 O O . GLN A 1 78 ? -10.531 -5.277 -2.324 1 97.5 78 GLN A O 1
ATOM 628 N N . THR A 1 79 ? -9.414 -7.203 -2.082 1 97.69 79 THR A N 1
ATOM 629 C CA . THR A 1 79 ? -10.484 -8.062 -2.576 1 97.69 79 THR A CA 1
ATOM 630 C C . THR A 1 79 ? -11.477 -8.391 -1.46 1 97.69 79 THR A C 1
ATOM 632 O O . THR A 1 79 ? -12.555 -8.93 -1.717 1 97.69 79 THR A O 1
ATOM 635 N N . LYS A 1 80 ? -11.125 -8.117 -0.248 1 96.12 80 LYS A N 1
ATOM 636 C CA . LYS A 1 80 ? -11.969 -8.508 0.881 1 96.12 80 LYS A CA 1
ATOM 637 C C . LYS A 1 80 ? -12.312 -7.297 1.748 1 96.12 80 LYS A C 1
ATOM 639 O O . LYS A 1 80 ? -11.43 -6.691 2.357 1 96.12 80 LYS A O 1
ATOM 644 N N . ALA A 1 81 ? -13.586 -7.086 1.886 1 94.44 81 ALA A N 1
ATOM 645 C CA . ALA A 1 81 ? -14.047 -5.949 2.686 1 94.44 81 ALA A CA 1
ATOM 646 C C . ALA A 1 81 ? -13.633 -6.109 4.148 1 94.44 81 ALA A C 1
ATOM 648 O O . ALA A 1 81 ? -13.242 -5.137 4.797 1 94.44 81 ALA A O 1
ATOM 649 N N . GLU A 1 82 ? -13.656 -7.328 4.613 1 93.19 82 GLU A N 1
ATOM 650 C CA . GLU A 1 82 ? -13.414 -7.598 6.027 1 93.19 82 GLU A CA 1
ATOM 651 C C . GLU A 1 82 ? -11.953 -7.32 6.395 1 93.19 82 GLU A C 1
ATOM 653 O O . GLU A 1 82 ? -11.633 -7.148 7.57 1 93.19 82 GLU A O 1
ATOM 658 N N . ALA A 1 83 ? -11.094 -7.293 5.41 1 94.56 83 ALA A N 1
ATOM 659 C CA . ALA A 1 83 ? -9.672 -7.043 5.656 1 94.56 83 ALA A CA 1
ATOM 660 C C . ALA A 1 83 ? -9.383 -5.547 5.703 1 94.56 83 ALA A C 1
ATOM 662 O O . ALA A 1 83 ? -8.281 -5.137 6.086 1 94.56 83 ALA A O 1
ATOM 663 N N . GLY A 1 84 ? -10.43 -4.684 5.359 1 94.25 84 GLY A N 1
ATOM 664 C CA . GLY A 1 84 ? -10.148 -3.27 5.168 1 94.25 84 GLY A CA 1
ATOM 665 C C . GLY A 1 84 ? -9.383 -2.98 3.893 1 94.25 84 GLY A C 1
ATOM 666 O O . GLY A 1 84 ? -9.367 -3.797 2.969 1 94.25 84 GLY A O 1
ATOM 667 N N . PRO A 1 85 ? -8.781 -1.719 3.82 1 94.56 85 PRO A N 1
ATOM 668 C CA . PRO A 1 85 ? -8.086 -1.317 2.594 1 94.56 85 PRO A CA 1
ATOM 669 C C . PRO A 1 85 ? -6.68 -1.908 2.49 1 94.56 85 PRO A C 1
ATOM 671 O O . PRO A 1 85 ? -5.707 -1.169 2.326 1 94.56 85 PRO A O 1
ATOM 674 N N . VAL A 1 86 ? -6.609 -3.217 2.572 1 96 86 VAL A N 1
ATOM 675 C CA . VAL A 1 86 ? -5.383 -3.992 2.439 1 96 86 VAL A CA 1
ATOM 676 C C . VAL A 1 86 ? -5.469 -4.891 1.209 1 96 86 VAL A C 1
ATOM 678 O O . VAL A 1 86 ? -6.438 -5.637 1.043 1 96 86 VAL A O 1
ATOM 681 N N . SER A 1 87 ? -4.512 -4.738 0.34 1 97.88 87 SER A N 1
ATOM 682 C CA . SER A 1 87 ? -4.516 -5.59 -0.845 1 97.88 87 SER A CA 1
ATOM 683 C C . SER A 1 87 ? -3.877 -6.941 -0.556 1 97.88 87 SER A C 1
ATOM 685 O O . SER A 1 87 ? -3.121 -7.086 0.407 1 97.88 87 SER A O 1
ATOM 687 N N . GLU A 1 88 ? -4.242 -7.898 -1.396 1 98.62 88 GLU A N 1
ATOM 688 C CA . GLU A 1 88 ? -3.551 -9.18 -1.346 1 98.62 88 GLU A CA 1
ATOM 689 C C . GLU A 1 88 ? -2.045 -9.008 -1.527 1 98.62 88 GLU A C 1
ATOM 691 O O . GLU A 1 88 ? -1.254 -9.555 -0.758 1 98.62 88 GLU A O 1
ATOM 696 N N . ALA A 1 89 ? -1.637 -8.195 -2.453 1 98.75 89 ALA A N 1
ATOM 697 C CA . ALA A 1 89 ? -0.236 -7.957 -2.795 1 98.75 89 ALA A CA 1
ATOM 698 C C . ALA A 1 89 ? 0.534 -7.41 -1.598 1 98.75 89 ALA A C 1
ATOM 700 O O . ALA A 1 89 ? 1.601 -7.922 -1.25 1 98.75 89 ALA A O 1
ATOM 701 N N . GLN A 1 90 ? -0.032 -6.426 -0.995 1 97.5 90 GLN A N 1
ATOM 702 C CA . GLN A 1 90 ? 0.618 -5.785 0.143 1 97.5 90 GLN A CA 1
ATOM 703 C C . GLN A 1 90 ? 0.806 -6.766 1.295 1 97.5 90 GLN A C 1
ATOM 705 O O . GLN A 1 90 ? 1.853 -6.773 1.947 1 97.5 90 GLN A O 1
ATOM 710 N N . SER A 1 91 ? -0.209 -7.531 1.579 1 97.88 91 SER A N 1
ATOM 711 C CA . SER A 1 91 ? -0.119 -8.469 2.693 1 97.88 91 SER A CA 1
ATOM 712 C C . SER A 1 91 ? 0.956 -9.523 2.445 1 97.88 91 SER A C 1
ATOM 714 O O . SER A 1 91 ? 1.656 -9.93 3.373 1 97.88 91 SER A O 1
ATOM 716 N N . TYR A 1 92 ? 1.1 -9.93 1.153 1 98.62 92 TYR A N 1
ATOM 717 C CA . TYR A 1 92 ? 2.139 -10.898 0.812 1 98.62 92 TYR A CA 1
ATOM 718 C C . TYR A 1 92 ? 3.525 -10.305 1.024 1 98.62 92 TYR A C 1
ATOM 720 O O . TYR A 1 92 ? 4.387 -10.93 1.646 1 98.62 92 TYR A O 1
ATOM 728 N N . GLN A 1 93 ? 3.738 -9.125 0.52 1 98.38 93 GLN A N 1
ATOM 729 C CA . GLN A 1 93 ? 5.039 -8.484 0.673 1 98.38 93 GLN A CA 1
ATOM 730 C C . GLN A 1 93 ? 5.418 -8.352 2.146 1 98.38 93 GLN A C 1
ATOM 732 O O . GLN A 1 93 ? 6.547 -8.648 2.533 1 98.38 93 GLN A O 1
ATOM 737 N N . LEU A 1 94 ? 4.48 -7.879 2.924 1 96.5 94 LEU A N 1
ATOM 738 C CA . LEU A 1 94 ? 4.738 -7.656 4.34 1 96.5 94 LEU A CA 1
ATOM 739 C C . LEU A 1 94 ? 5.062 -8.969 5.047 1 96.5 94 LEU A C 1
ATOM 741 O O . LEU A 1 94 ? 5.977 -9.023 5.875 1 96.5 94 LEU A O 1
ATOM 745 N N . LEU A 1 95 ? 4.324 -9.969 4.723 1 97.25 95 LEU A N 1
ATOM 746 C CA . LEU A 1 95 ? 4.582 -11.273 5.328 1 97.25 95 LEU A CA 1
ATOM 747 C C . LEU A 1 95 ? 5.969 -11.781 4.949 1 97.25 95 LEU A C 1
ATOM 749 O O . LEU A 1 95 ? 6.707 -12.273 5.805 1 97.25 95 LEU A O 1
ATOM 753 N N . MET A 1 96 ? 6.309 -11.688 3.68 1 98.56 96 MET A N 1
ATOM 754 C CA . MET A 1 96 ? 7.633 -12.117 3.238 1 98.56 96 MET A CA 1
ATOM 755 C C . MET A 1 96 ? 8.727 -11.359 3.988 1 98.56 96 MET A C 1
ATOM 757 O O . MET A 1 96 ? 9.703 -11.953 4.434 1 98.56 96 MET A O 1
ATOM 761 N N . TYR A 1 97 ? 8.531 -10.07 4.098 1 97.56 97 TYR A N 1
ATOM 762 C CA . TYR A 1 97 ? 9.492 -9.258 4.832 1 97.56 97 TYR A CA 1
ATOM 763 C C . TYR A 1 97 ? 9.672 -9.781 6.254 1 97.56 97 TYR A C 1
ATOM 765 O O . TYR A 1 97 ? 10.805 -9.961 6.719 1 97.56 97 TYR A O 1
ATOM 773 N N . ARG A 1 98 ? 8.617 -10.047 6.902 1 95.56 98 ARG A N 1
ATOM 774 C CA . ARG A 1 98 ? 8.656 -10.469 8.297 1 95.56 98 ARG A CA 1
ATOM 775 C C . ARG A 1 98 ? 9.32 -11.844 8.438 1 95.56 98 ARG A C 1
ATOM 777 O O . ARG A 1 98 ? 10.078 -12.078 9.375 1 95.56 98 ARG A O 1
ATOM 784 N N . ILE A 1 99 ? 8.984 -12.695 7.516 1 97.75 99 ILE A N 1
ATOM 785 C CA . ILE A 1 99 ? 9.555 -14.039 7.559 1 97.75 99 ILE A CA 1
ATOM 786 C C . ILE A 1 99 ? 11.07 -13.953 7.383 1 97.75 99 ILE A C 1
ATOM 788 O O . ILE A 1 99 ? 11.828 -14.562 8.148 1 97.75 99 ILE A O 1
ATOM 792 N N . ILE A 1 100 ? 11.531 -13.203 6.406 1 98.56 100 ILE A N 1
ATOM 793 C CA . ILE A 1 100 ? 12.961 -13.117 6.129 1 98.56 100 ILE A CA 1
ATOM 794 C C . ILE A 1 100 ? 13.664 -12.367 7.262 1 98.56 100 ILE A C 1
ATOM 796 O O . ILE A 1 100 ? 14.734 -12.773 7.715 1 98.56 100 ILE A O 1
ATOM 800 N N . LYS A 1 101 ? 13.039 -11.297 7.742 1 97.06 101 LYS A N 1
ATOM 801 C CA . LYS A 1 101 ? 13.617 -10.562 8.867 1 97.06 101 LYS A CA 1
ATOM 802 C C . LYS A 1 101 ? 13.781 -11.469 10.086 1 97.06 101 LYS A C 1
ATOM 804 O O . LYS A 1 101 ? 14.852 -11.484 10.703 1 97.06 101 LYS A O 1
ATOM 809 N N . GLN A 1 102 ? 12.734 -12.195 10.43 1 96.12 102 GLN A N 1
ATOM 810 C CA . GLN A 1 102 ? 12.789 -13.109 11.57 1 96.12 102 GLN A CA 1
ATOM 811 C C . GLN A 1 102 ? 13.859 -14.172 11.367 1 96.12 102 GLN A C 1
ATOM 813 O O . GLN A 1 102 ? 14.523 -14.586 12.328 1 96.12 102 GLN A O 1
ATOM 818 N N . SER A 1 103 ? 13.992 -14.609 10.172 1 97.81 103 SER A N 1
ATOM 819 C CA . SER A 1 103 ? 14.992 -15.633 9.859 1 97.81 103 SER A CA 1
ATOM 820 C C . SER A 1 103 ? 16.406 -15.094 10.039 1 97.81 103 SER A C 1
ATOM 822 O O . SER A 1 103 ? 17.297 -15.82 10.5 1 97.81 103 SER A O 1
ATOM 824 N N . ILE A 1 104 ? 16.594 -13.875 9.641 1 96.94 104 ILE A N 1
ATOM 825 C CA . ILE A 1 104 ? 17.891 -13.227 9.812 1 96.94 104 ILE A CA 1
ATOM 826 C C . ILE A 1 104 ? 18.156 -12.992 11.297 1 96.94 104 ILE A C 1
ATOM 828 O O . ILE A 1 104 ? 19.266 -13.25 11.781 1 96.94 104 ILE A O 1
ATOM 832 N N . ASP A 1 105 ? 17.141 -12.555 12.031 1 95.81 105 ASP A N 1
ATOM 833 C CA . ASP A 1 105 ? 17.281 -12.234 13.453 1 95.81 105 ASP A CA 1
ATOM 834 C C . ASP A 1 105 ? 17.484 -13.5 14.281 1 95.81 105 ASP A C 1
ATOM 836 O O . ASP A 1 105 ? 18.359 -13.539 15.156 1 95.81 105 ASP A O 1
ATOM 840 N N . ASP A 1 106 ? 16.656 -14.547 14.016 1 96.31 106 ASP A N 1
ATOM 841 C CA . ASP A 1 106 ? 16.719 -15.805 14.75 1 96.31 106 ASP A CA 1
ATOM 842 C C . ASP A 1 106 ? 16.078 -16.938 13.961 1 96.31 106 ASP A C 1
ATOM 844 O O . ASP A 1 106 ? 14.875 -17.188 14.094 1 96.31 106 ASP A O 1
ATOM 848 N N . ILE A 1 107 ? 16.844 -17.734 13.32 1 95.31 107 ILE A N 1
ATOM 849 C CA . ILE A 1 107 ? 16.391 -18.797 12.445 1 95.31 107 ILE A CA 1
ATOM 850 C C . ILE A 1 107 ? 15.688 -19.875 13.266 1 95.31 107 ILE A C 1
ATOM 852 O O . ILE A 1 107 ? 14.859 -20.625 12.75 1 95.31 107 ILE A O 1
ATOM 856 N N . ASN A 1 108 ? 16.016 -19.969 14.586 1 95.69 108 ASN A N 1
ATOM 857 C CA . ASN A 1 108 ? 15.445 -21.016 15.43 1 95.69 108 ASN A CA 1
ATOM 858 C C . ASN A 1 108 ? 13.953 -20.797 15.664 1 95.69 108 ASN A C 1
ATOM 860 O O . ASN A 1 108 ? 13.188 -21.75 15.781 1 95.69 108 ASN A O 1
ATOM 864 N N . VAL A 1 109 ? 13.594 -19.562 15.695 1 93.94 109 VAL A N 1
ATOM 865 C CA . VAL A 1 109 ? 12.188 -19.219 15.859 1 93.94 109 VAL A CA 1
ATOM 866 C C . VAL A 1 109 ? 11.398 -19.672 14.633 1 93.94 109 VAL A C 1
ATOM 868 O O . VAL A 1 109 ? 10.352 -20.312 14.766 1 93.94 109 VAL A O 1
ATOM 871 N N . VAL A 1 110 ? 11.922 -19.406 13.5 1 95.56 110 VAL A N 1
ATOM 872 C CA . VAL A 1 110 ? 11.273 -19.766 12.242 1 95.56 110 VAL A CA 1
ATOM 873 C C . VAL A 1 110 ? 11.234 -21.281 12.094 1 95.56 110 VAL A C 1
ATOM 875 O O . VAL A 1 110 ? 10.219 -21.844 11.672 1 95.56 110 VAL A O 1
ATOM 878 N N . ASN A 1 111 ? 12.312 -21.906 12.484 1 95.56 111 ASN A N 1
ATOM 879 C CA . ASN A 1 111 ? 12.352 -23.375 12.484 1 95.56 111 ASN A CA 1
ATOM 880 C C . ASN A 1 111 ? 11.297 -23.953 13.414 1 95.56 111 ASN A C 1
ATOM 882 O O . ASN A 1 111 ? 10.68 -24.984 13.094 1 95.56 111 ASN A O 1
ATOM 886 N N . GLY A 1 112 ? 11.141 -23.328 14.539 1 94.06 112 GLY A N 1
ATOM 887 C CA . GLY A 1 112 ? 10.141 -23.781 15.5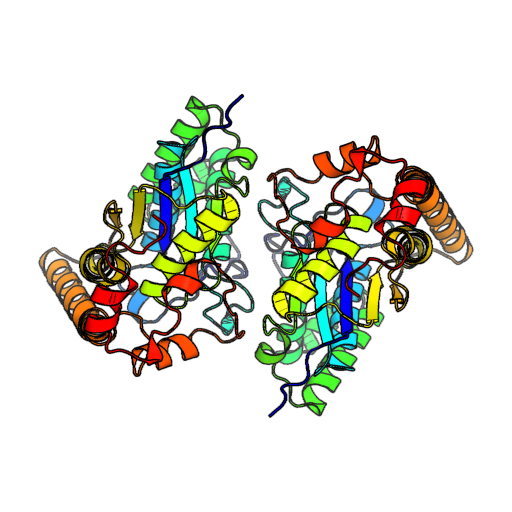 1 94.06 112 GLY A CA 1
ATOM 888 C C . GLY A 1 112 ? 8.719 -23.625 14.992 1 94.06 112 GLY A C 1
ATOM 889 O O . GLY A 1 112 ? 7.863 -24.453 15.266 1 94.06 112 GLY A O 1
ATOM 890 N N . ILE A 1 113 ? 8.516 -22.625 14.227 1 94 113 ILE A N 1
ATOM 891 C CA . ILE A 1 113 ? 7.176 -22.312 13.734 1 94 113 ILE A CA 1
ATOM 892 C C . ILE A 1 113 ? 6.824 -23.25 12.57 1 94 113 ILE A C 1
ATOM 894 O O . ILE A 1 113 ? 5.758 -23.875 12.57 1 94 113 ILE A O 1
ATOM 898 N N . PHE A 1 114 ? 7.742 -23.422 11.602 1 95.62 114 PHE A N 1
ATOM 899 C CA . PHE A 1 114 ? 7.391 -24.094 10.359 1 95.62 114 PHE A CA 1
ATOM 900 C C . PHE A 1 114 ? 7.887 -25.531 10.367 1 95.62 114 PHE A C 1
ATOM 902 O O . PHE A 1 114 ? 7.488 -26.344 9.523 1 95.62 114 PHE A O 1
ATOM 909 N N . GLY A 1 115 ? 8.758 -25.891 11.266 1 92.62 115 GLY A N 1
ATOM 910 C CA . GLY A 1 115 ? 9.438 -27.188 11.258 1 92.62 115 GLY A CA 1
ATOM 911 C C . GLY A 1 115 ? 8.484 -28.359 11.18 1 92.62 115 GLY A C 1
ATOM 912 O O . GLY A 1 115 ? 8.727 -29.312 10.43 1 92.62 115 GLY A O 1
ATOM 913 N N . ASN A 1 116 ? 7.414 -28.328 11.922 1 90.25 116 ASN A N 1
ATOM 914 C CA . ASN A 1 116 ? 6.484 -29.453 11.922 1 90.25 116 ASN A CA 1
ATOM 915 C C . ASN A 1 116 ? 5.27 -29.172 11.039 1 90.25 116 ASN A C 1
ATOM 917 O O . ASN A 1 116 ? 4.324 -29.953 11.016 1 90.25 116 ASN A O 1
ATOM 921 N N . ILE A 1 117 ? 5.352 -28.094 10.352 1 93 117 ILE A N 1
ATOM 922 C CA . ILE A 1 117 ? 4.195 -27.688 9.555 1 93 117 ILE A CA 1
ATOM 923 C C . ILE A 1 117 ? 4.465 -27.953 8.078 1 93 117 ILE A C 1
ATOM 925 O O . ILE A 1 117 ? 3.645 -28.578 7.398 1 93 117 ILE A O 1
ATOM 929 N N . ASP A 1 118 ? 5.586 -27.547 7.586 1 94.56 118 ASP A N 1
ATOM 930 C CA . ASP A 1 118 ? 5.895 -27.641 6.164 1 94.56 118 ASP A CA 1
ATOM 931 C C . ASP A 1 118 ? 7.398 -27.516 5.918 1 94.56 118 ASP A C 1
ATOM 933 O O . ASP A 1 118 ? 7.949 -26.406 5.957 1 94.56 118 ASP A O 1
ATOM 937 N N . SER A 1 119 ? 8.07 -28.609 5.605 1 94.88 119 SER A N 1
ATOM 938 C CA . SER A 1 119 ? 9.516 -28.641 5.438 1 94.88 119 SER A CA 1
ATOM 939 C C . SER A 1 119 ? 9.945 -27.859 4.191 1 94.88 119 SER A C 1
ATOM 941 O O . SER A 1 119 ? 11.07 -27.359 4.121 1 94.88 119 SER A O 1
ATOM 943 N N . GLU A 1 120 ? 9.07 -27.781 3.205 1 96.81 120 GLU A N 1
ATOM 944 C CA . GLU A 1 120 ? 9.391 -27.062 1.978 1 96.81 120 GLU A CA 1
ATOM 945 C C . GLU A 1 120 ? 9.539 -25.562 2.238 1 96.81 120 GLU A C 1
ATOM 947 O O . GLU A 1 120 ? 10.352 -24.891 1.602 1 96.81 120 GLU A O 1
ATOM 952 N N . ILE A 1 121 ? 8.781 -24.984 3.158 1 98.31 121 ILE A N 1
ATOM 953 C CA . ILE A 1 121 ? 8.891 -23.594 3.541 1 98.31 121 ILE A CA 1
ATOM 954 C C . ILE A 1 121 ? 10.281 -23.312 4.094 1 98.31 121 ILE A C 1
ATOM 956 O O . ILE A 1 121 ? 10.938 -22.344 3.699 1 98.31 121 ILE A O 1
ATOM 960 N N . LEU A 1 122 ? 10.766 -24.219 4.93 1 98.12 122 LEU A N 1
ATOM 961 C CA . LEU A 1 122 ? 12.078 -24.047 5.539 1 98.12 122 LEU A CA 1
ATOM 962 C C . LEU A 1 122 ? 13.18 -24.125 4.488 1 98.12 122 LEU A C 1
ATOM 964 O O . LEU A 1 122 ? 14.148 -23.375 4.543 1 98.12 122 LEU A O 1
ATOM 968 N N . LYS A 1 123 ? 13.008 -25.031 3.584 1 98.31 123 LYS A N 1
ATOM 969 C CA . LYS A 1 123 ? 13.992 -25.172 2.512 1 98.31 123 LYS A CA 1
ATOM 970 C C . LYS A 1 123 ? 14.078 -23.891 1.681 1 98.31 123 LYS A C 1
ATOM 972 O O . LYS A 1 123 ? 15.18 -23.453 1.33 1 98.31 123 LYS A O 1
ATOM 977 N N . LEU A 1 124 ? 12.953 -23.328 1.398 1 98.69 124 LEU A N 1
ATOM 978 C CA . LEU A 1 124 ? 12.922 -22.078 0.635 1 98.69 124 LEU A CA 1
ATOM 979 C C . LEU A 1 124 ? 13.578 -20.953 1.412 1 98.69 124 LEU A C 1
ATOM 981 O O . LEU A 1 124 ? 14.375 -20.188 0.854 1 98.69 124 LEU A O 1
ATOM 985 N N . ILE A 1 125 ? 13.281 -20.859 2.68 1 98.75 125 ILE A N 1
ATOM 986 C CA . ILE A 1 125 ? 13.852 -19.812 3.527 1 98.75 125 ILE A CA 1
ATOM 987 C C . ILE A 1 125 ? 15.367 -19.953 3.566 1 98.75 125 ILE A C 1
ATOM 989 O O . ILE A 1 125 ? 16.094 -18.969 3.408 1 98.75 125 ILE A O 1
ATOM 993 N N . GLN A 1 126 ? 15.828 -21.172 3.707 1 98.31 126 GLN A N 1
ATOM 994 C CA . GLN A 1 126 ? 17.266 -21.438 3.75 1 98.31 126 GLN A CA 1
ATOM 995 C C . GLN A 1 126 ? 17.938 -21.031 2.436 1 98.31 126 GLN A C 1
ATOM 997 O O . GLN A 1 126 ? 19.016 -20.453 2.436 1 98.31 126 GLN A O 1
ATOM 1002 N N . SER A 1 127 ? 17.297 -21.406 1.36 1 98.75 127 SER A N 1
ATOM 1003 C CA . SER A 1 127 ? 17.812 -21.047 0.048 1 98.75 127 SER A CA 1
ATOM 1004 C C . SER A 1 127 ? 17.938 -19.531 -0.101 1 98.75 127 SER A C 1
ATOM 1006 O O . SER A 1 127 ? 18.969 -19.016 -0.558 1 98.75 127 SER A O 1
ATOM 1008 N N . ILE A 1 128 ? 16.953 -18.781 0.36 1 98.81 128 ILE A N 1
ATOM 1009 C CA . ILE A 1 128 ? 16.891 -17.328 0.248 1 98.81 128 ILE A CA 1
ATOM 1010 C C . ILE A 1 128 ? 18 -16.703 1.094 1 98.81 128 ILE A C 1
ATOM 1012 O O . ILE A 1 128 ? 18.766 -15.875 0.605 1 98.81 128 ILE A O 1
ATOM 1016 N N . ILE A 1 129 ? 18.109 -17.172 2.344 1 98.62 129 ILE A N 1
ATOM 1017 C CA . ILE A 1 129 ? 19.094 -16.625 3.262 1 98.62 129 ILE A CA 1
ATOM 1018 C C . ILE A 1 129 ? 20.5 -16.891 2.723 1 98.62 129 ILE A C 1
ATOM 1020 O O . ILE A 1 129 ? 21.375 -16.016 2.775 1 98.62 129 ILE A O 1
ATOM 1024 N N . SER A 1 130 ? 20.703 -18.078 2.213 1 98.5 130 SER A N 1
ATOM 1025 C CA . SER A 1 130 ? 22 -18.422 1.643 1 98.5 130 SER A CA 1
ATOM 1026 C C . SER A 1 130 ? 22.344 -17.531 0.455 1 98.5 130 SER A C 1
ATOM 1028 O O . SER A 1 130 ? 23.469 -17.016 0.362 1 98.5 130 SER A O 1
ATOM 1030 N N . LYS A 1 131 ? 21.422 -17.297 -0.424 1 98.69 131 LYS A N 1
ATOM 1031 C CA . LYS A 1 131 ? 21.656 -16.469 -1.599 1 98.69 131 LYS A CA 1
ATOM 1032 C C . LYS A 1 131 ? 21.922 -15.016 -1.199 1 98.69 131 LYS A C 1
ATOM 1034 O O . LYS A 1 131 ? 22.781 -14.352 -1.788 1 98.69 131 LYS A O 1
ATOM 1039 N N . MET A 1 132 ? 21.172 -14.523 -0.221 1 98.62 132 MET A N 1
ATOM 1040 C CA . MET A 1 132 ? 21.391 -13.164 0.271 1 98.62 132 MET A CA 1
ATOM 1041 C C . MET A 1 132 ? 22.812 -13.008 0.814 1 98.62 132 MET A C 1
ATOM 1043 O O . MET A 1 132 ? 23.484 -12.016 0.53 1 98.62 132 MET A O 1
ATOM 1047 N N . ARG A 1 133 ? 23.234 -13.992 1.59 1 98.06 133 ARG A N 1
ATOM 1048 C CA . ARG A 1 133 ? 24.578 -13.969 2.162 1 98.06 133 ARG A CA 1
ATOM 1049 C C . ARG A 1 133 ? 25.641 -14.023 1.067 1 98.06 133 ARG A C 1
ATOM 1051 O O . ARG A 1 133 ? 26.578 -13.219 1.068 1 98.06 133 ARG A O 1
ATOM 1058 N N . ASP A 1 134 ? 25.469 -14.906 0.159 1 98.19 134 ASP A N 1
ATOM 1059 C CA . ASP A 1 134 ? 26.438 -15.117 -0.906 1 98.19 134 ASP A CA 1
ATOM 1060 C C . ASP A 1 134 ? 26.578 -13.867 -1.772 1 98.19 134 ASP A C 1
ATOM 1062 O O . ASP A 1 134 ? 27.672 -13.562 -2.256 1 98.19 134 ASP A O 1
ATOM 1066 N N . GLN A 1 135 ? 25.516 -13.195 -1.897 1 98 135 GLN A N 1
ATOM 1067 C CA . GLN A 1 135 ? 25.5 -12.031 -2.777 1 98 135 GLN A CA 1
ATOM 1068 C C . GLN A 1 135 ? 25.609 -10.734 -1.979 1 98 135 GLN A C 1
ATOM 1070 O O . GLN A 1 135 ? 25.594 -9.641 -2.551 1 98 135 GLN A O 1
ATOM 1075 N N . GLU A 1 136 ? 25.688 -10.836 -0.674 1 97.75 136 GLU A N 1
ATOM 1076 C CA . GLU A 1 136 ? 25.797 -9.703 0.239 1 97.75 136 GLU A CA 1
ATOM 1077 C C . GLU A 1 136 ? 24.641 -8.727 0.066 1 97.75 136 GLU A C 1
ATOM 1079 O O . GLU A 1 136 ? 24.844 -7.516 -0.044 1 97.75 136 GLU A O 1
ATOM 1084 N N . ILE A 1 137 ? 23.531 -9.266 -0.076 1 97.88 137 ILE A N 1
ATOM 1085 C CA . ILE A 1 137 ? 22.297 -8.484 -0.188 1 97.88 137 ILE A CA 1
ATOM 1086 C C . ILE A 1 137 ? 21.656 -8.344 1.188 1 97.88 137 ILE A C 1
ATOM 1088 O O . ILE A 1 137 ? 21.359 -9.336 1.85 1 97.88 137 ILE A O 1
ATOM 1092 N N . THR A 1 138 ? 21.453 -7.027 1.625 1 97.12 138 THR A N 1
ATOM 1093 C CA . THR A 1 138 ? 20.781 -6.777 2.898 1 97.12 138 THR A CA 1
ATOM 1094 C C . THR A 1 138 ? 19.266 -6.887 2.744 1 97.12 138 THR A C 1
ATOM 1096 O O . THR A 1 138 ? 18.75 -6.926 1.625 1 97.12 138 THR A O 1
ATOM 1099 N N . LEU A 1 139 ? 18.578 -7.027 3.861 1 97.56 139 LEU A N 1
ATOM 1100 C CA . LEU A 1 139 ? 17.125 -7.086 3.857 1 97.56 139 LEU A CA 1
ATOM 1101 C C . LEU A 1 139 ? 16.531 -5.855 3.17 1 97.56 139 LEU A C 1
ATOM 1103 O O . LEU A 1 139 ? 15.633 -5.977 2.334 1 97.56 139 LEU A O 1
ATOM 1107 N N . ASP A 1 140 ? 17.016 -4.668 3.451 1 94.44 140 ASP A N 1
ATOM 1108 C CA . ASP A 1 140 ? 16.516 -3.43 2.857 1 94.44 140 ASP A CA 1
ATOM 1109 C C . ASP A 1 140 ? 16.734 -3.424 1.344 1 94.44 140 ASP A C 1
ATOM 1111 O O . ASP A 1 140 ? 15.844 -3.004 0.593 1 94.44 140 ASP A O 1
ATOM 1115 N N . GLN A 1 141 ? 17.859 -3.865 0.938 1 95.56 141 GLN A N 1
ATOM 1116 C CA . GLN A 1 141 ? 18.172 -3.926 -0.488 1 95.56 141 GLN A CA 1
ATOM 1117 C C . GLN A 1 141 ? 17.219 -4.887 -1.211 1 95.56 141 GLN A C 1
ATOM 1119 O O . GLN A 1 141 ? 16.766 -4.598 -2.318 1 95.56 141 GLN A O 1
ATOM 1124 N N . LEU A 1 142 ? 17 -6.027 -0.575 1 98 142 LEU A N 1
ATOM 1125 C CA . LEU A 1 142 ? 16.109 -7.02 -1.165 1 98 142 LEU A CA 1
ATOM 1126 C C . LEU A 1 142 ? 14.719 -6.434 -1.405 1 98 142 LEU A C 1
ATOM 1128 O O . LEU A 1 142 ? 14.086 -6.723 -2.424 1 98 142 LEU A O 1
ATOM 1132 N N . PHE A 1 143 ? 14.305 -5.559 -0.515 1 97.5 143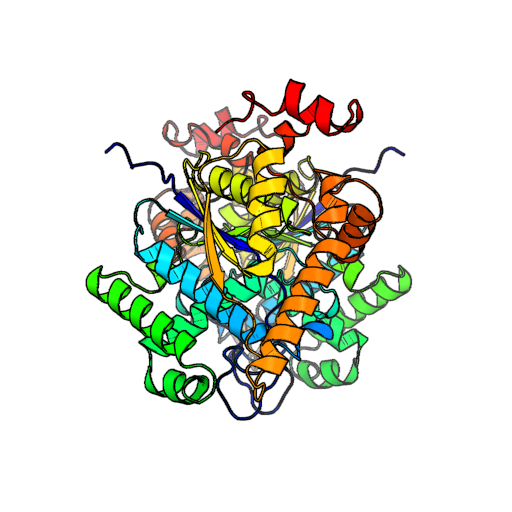 PHE A N 1
ATOM 1133 C CA . PHE A 1 143 ? 12.938 -5.074 -0.568 1 97.5 143 PHE A CA 1
ATOM 1134 C C . PHE A 1 143 ? 12.883 -3.666 -1.149 1 97.5 143 PHE A C 1
ATOM 1136 O O . PHE A 1 143 ? 11.898 -2.943 -0.946 1 97.5 143 PHE A O 1
ATOM 1143 N N . GLU A 1 144 ? 13.906 -3.291 -1.874 1 95.5 144 GLU A N 1
ATOM 1144 C CA . GLU A 1 144 ? 13.828 -2.045 -2.633 1 95.5 144 GLU A CA 1
ATOM 1145 C C . GLU A 1 144 ? 12.664 -2.074 -3.619 1 95.5 144 GLU A C 1
ATOM 1147 O O . GLU A 1 144 ? 12.367 -3.119 -4.199 1 95.5 144 GLU A O 1
ATOM 1152 N N . SER A 1 145 ? 12.07 -0.937 -3.838 1 92.06 145 SER A N 1
ATOM 1153 C CA . SER A 1 145 ? 10.805 -0.825 -4.559 1 92.06 145 SER A CA 1
ATOM 1154 C C . SER A 1 145 ? 10.953 -1.264 -6.012 1 92.06 145 SER A C 1
ATOM 1156 O O . SER A 1 145 ? 9.984 -1.68 -6.645 1 92.06 145 SER A O 1
ATOM 1158 N N . HIS A 1 146 ? 12.141 -1.135 -6.582 1 92.06 146 HIS A N 1
ATOM 1159 C CA . HIS A 1 146 ? 12.32 -1.553 -7.965 1 92.06 146 HIS A CA 1
ATOM 1160 C C . HIS A 1 146 ? 12.602 -3.049 -8.055 1 92.06 146 HIS A C 1
ATOM 1162 O O . HIS A 1 146 ? 12.578 -3.623 -9.148 1 92.06 146 HIS A O 1
ATOM 1168 N N . ARG A 1 147 ? 12.891 -3.697 -6.895 1 96.88 147 ARG A N 1
ATOM 1169 C CA . ARG A 1 147 ? 13.125 -5.137 -6.832 1 96.88 147 ARG A CA 1
ATOM 1170 C C . ARG A 1 147 ? 11.836 -5.895 -6.539 1 96.88 147 ARG A C 1
ATOM 1172 O O . ARG A 1 147 ? 11.539 -6.895 -7.191 1 96.88 147 ARG A O 1
ATOM 1179 N N . ILE A 1 148 ? 11.156 -5.438 -5.527 1 98.38 148 ILE A N 1
ATOM 1180 C CA . ILE A 1 148 ? 9.852 -5.977 -5.16 1 98.38 148 ILE A CA 1
ATOM 1181 C C . ILE A 1 148 ? 8.797 -4.875 -5.242 1 98.38 148 ILE A C 1
ATOM 1183 O O . ILE A 1 148 ? 8.898 -3.857 -4.551 1 98.38 148 ILE A O 1
ATOM 1187 N N . THR A 1 149 ? 7.84 -5.121 -6.121 1 97.75 149 THR A N 1
ATOM 1188 C CA . THR A 1 149 ? 6.793 -4.121 -6.309 1 97.75 149 THR A CA 1
ATOM 1189 C C . THR A 1 149 ? 5.414 -4.766 -6.211 1 97.75 149 THR A C 1
ATOM 1191 O O . THR A 1 149 ? 5.289 -5.992 -6.215 1 97.75 149 THR A O 1
ATOM 1194 N N . LEU A 1 150 ? 4.445 -3.904 -6.008 1 98.06 150 LEU A N 1
ATOM 1195 C CA . LEU A 1 150 ? 3.078 -4.355 -5.781 1 98.06 150 LEU A CA 1
ATOM 1196 C C . LEU A 1 150 ? 2.18 -3.975 -6.957 1 98.06 150 LEU A C 1
ATOM 1198 O O . LEU A 1 150 ? 2.242 -2.848 -7.449 1 98.06 150 LEU A O 1
ATOM 1202 N N . GLU A 1 151 ? 1.521 -4.91 -7.523 1 98.38 151 GLU A N 1
ATOM 1203 C CA . GLU A 1 151 ? 0.363 -4.664 -8.383 1 98.38 151 GLU A CA 1
ATOM 1204 C C . GLU A 1 151 ? -0.941 -4.863 -7.613 1 98.38 151 GLU A C 1
ATOM 1206 O O . GLU A 1 151 ? -1.255 -5.98 -7.191 1 98.38 151 GLU A O 1
ATOM 1211 N N . GLU A 1 152 ? -1.728 -3.793 -7.379 1 98 152 GLU A N 1
ATOM 1212 C CA . GLU A 1 152 ? -2.789 -3.83 -6.379 1 98 152 GLU A CA 1
ATOM 1213 C C . GLU A 1 152 ? -4.16 -3.617 -7.02 1 98 152 GLU A C 1
ATOM 1215 O O . GLU A 1 152 ? -5.09 -3.141 -6.363 1 98 152 GLU A O 1
ATOM 1220 N N . TYR A 1 153 ? -4.344 -4.012 -8.289 1 98 153 TYR A N 1
ATOM 1221 C CA . TYR A 1 153 ? -5.598 -3.74 -8.977 1 98 153 TYR A CA 1
ATOM 1222 C C . TYR A 1 153 ? -6.23 -5.031 -9.484 1 98 153 TYR A C 1
ATOM 1224 O O . TYR A 1 153 ? -7.418 -5.059 -9.805 1 98 153 TYR A O 1
ATOM 1232 N N . ALA A 1 154 ? -5.504 -6.113 -9.57 1 98.62 154 ALA A N 1
ATOM 1233 C CA . ALA A 1 154 ? -5.953 -7.344 -10.211 1 98.62 154 ALA A CA 1
ATOM 1234 C C . ALA A 1 154 ? -7.109 -7.973 -9.438 1 98.62 154 ALA A C 1
ATOM 1236 O O . ALA A 1 154 ? -7.031 -8.133 -8.211 1 98.62 154 ALA A O 1
ATOM 1237 N N . LEU A 1 155 ? -8.148 -8.297 -10.164 1 98.38 155 LEU A N 1
ATOM 1238 C CA . LEU A 1 155 ? -9.336 -8.875 -9.547 1 98.38 155 LEU A CA 1
ATOM 1239 C C . LEU A 1 155 ? -9.586 -10.289 -10.07 1 98.38 155 LEU A C 1
ATOM 1241 O O . LEU A 1 155 ? -10.508 -10.969 -9.609 1 98.38 155 LEU A O 1
ATOM 1245 N N . ASP A 1 156 ? -8.828 -10.734 -11.07 1 97.81 156 ASP A N 1
ATOM 1246 C CA . ASP A 1 156 ? -8.797 -12.109 -11.562 1 97.81 156 ASP A CA 1
ATOM 1247 C C . ASP A 1 156 ? -7.438 -12.453 -12.156 1 97.81 156 ASP A C 1
ATOM 1249 O O . ASP A 1 156 ? -6.496 -11.664 -12.07 1 97.81 156 ASP A O 1
ATOM 1253 N N . SER A 1 157 ? -7.344 -13.703 -12.711 1 98.31 157 SER A N 1
ATOM 1254 C CA . SER A 1 157 ? -6.059 -14.203 -13.188 1 98.31 157 SER A CA 1
ATOM 1255 C C . SER A 1 157 ? -5.602 -13.445 -14.43 1 98.31 157 SER A C 1
ATOM 1257 O O . SER A 1 157 ? -4.402 -13.219 -14.625 1 98.31 157 SER A O 1
ATOM 1259 N N . PHE A 1 158 ? -6.473 -13.031 -15.297 1 98.56 158 PHE A N 1
ATOM 1260 C CA . PHE A 1 158 ? -6.086 -12.25 -16.469 1 98.56 158 PHE A CA 1
ATOM 1261 C C . PHE A 1 158 ? -5.52 -10.898 -16.047 1 98.56 158 PHE A C 1
ATOM 1263 O O . PHE A 1 158 ? -4.473 -10.477 -16.547 1 98.56 158 PHE A O 1
ATOM 1270 N N . ASP A 1 159 ? -6.27 -10.25 -15.102 1 98.44 159 ASP A N 1
ATOM 1271 C CA . ASP A 1 159 ? -5.781 -8.992 -14.547 1 98.44 159 ASP A CA 1
ATOM 1272 C C . ASP A 1 159 ? -4.379 -9.148 -13.961 1 98.44 159 ASP A C 1
ATOM 1274 O O . ASP A 1 159 ? -3.52 -8.289 -14.156 1 98.44 159 ASP A O 1
ATOM 1278 N N . ASN A 1 160 ? -4.176 -10.266 -13.195 1 98.75 160 ASN A N 1
ATOM 1279 C CA . ASN A 1 160 ? -2.863 -10.484 -12.609 1 98.75 160 ASN A CA 1
ATOM 1280 C C . ASN A 1 160 ? -1.756 -10.406 -13.656 1 98.75 160 ASN A C 1
ATOM 1282 O O . ASN A 1 160 ? -0.743 -9.734 -13.445 1 98.75 160 ASN A O 1
ATOM 1286 N N . LEU A 1 161 ? -2.004 -11.102 -14.711 1 98.75 161 LEU A N 1
ATOM 1287 C CA . LEU A 1 161 ? -0.98 -11.164 -15.742 1 98.75 161 LEU A CA 1
ATOM 1288 C C . LEU A 1 161 ? -0.805 -9.805 -16.406 1 98.75 161 LEU A C 1
ATOM 1290 O O . LEU A 1 161 ? 0.302 -9.258 -16.438 1 98.75 161 LEU A O 1
ATOM 1294 N N . LEU A 1 162 ? -1.878 -9.227 -16.891 1 98.56 162 LEU A N 1
ATOM 1295 C CA . LEU A 1 162 ? -1.82 -7.977 -17.641 1 98.56 162 LEU A CA 1
ATOM 1296 C C . LEU A 1 162 ? -1.291 -6.844 -16.766 1 98.56 162 LEU A C 1
ATOM 1298 O O . LEU A 1 162 ? -0.396 -6.102 -17.188 1 98.56 162 LEU A O 1
ATOM 1302 N N . TYR A 1 163 ? -1.821 -6.738 -15.586 1 98.56 163 TYR A N 1
ATOM 1303 C CA . TYR A 1 163 ? -1.463 -5.617 -14.727 1 98.56 163 TYR A CA 1
ATOM 1304 C C . TYR A 1 163 ? -0.048 -5.777 -14.18 1 98.56 163 TYR A C 1
ATOM 1306 O O . TYR A 1 163 ? 0.627 -4.785 -13.891 1 98.56 163 TYR A O 1
ATOM 1314 N N . SER A 1 164 ? 0.407 -7.02 -14.062 1 98.75 164 SER A N 1
ATOM 1315 C CA . SER A 1 164 ? 1.8 -7.215 -13.672 1 98.75 164 SER A CA 1
ATOM 1316 C C . SER A 1 164 ? 2.75 -6.719 -14.758 1 98.75 164 SER A C 1
ATOM 1318 O O . SER A 1 164 ? 3.793 -6.133 -14.453 1 98.75 164 SER A O 1
ATOM 1320 N N . LEU A 1 165 ? 2.402 -6.949 -15.992 1 98.44 165 LEU A N 1
ATOM 1321 C CA . LEU A 1 165 ? 3.188 -6.387 -17.094 1 98.44 165 LEU A CA 1
ATOM 1322 C C . LEU A 1 165 ? 3.172 -4.863 -17.031 1 98.44 165 LEU A C 1
ATOM 1324 O O . LEU A 1 165 ? 4.207 -4.219 -17.234 1 98.44 165 LEU A O 1
ATOM 1328 N N . GLY A 1 166 ? 2.002 -4.344 -16.766 1 97.88 166 GLY A N 1
ATOM 1329 C CA . GLY A 1 166 ? 1.885 -2.9 -16.625 1 97.88 166 GLY A CA 1
ATOM 1330 C C . GLY A 1 166 ? 2.711 -2.344 -15.484 1 97.88 166 GLY A C 1
ATOM 1331 O O . GLY A 1 166 ? 3.365 -1.311 -15.633 1 97.88 166 GLY A O 1
ATOM 1332 N N . GLN A 1 167 ? 2.656 -3.041 -14.352 1 97.62 167 GLN A N 1
ATOM 1333 C CA . GLN A 1 167 ? 3.416 -2.607 -13.188 1 97.62 167 GLN A CA 1
ATOM 1334 C C . GLN A 1 167 ? 4.918 -2.682 -13.445 1 97.62 167 GLN A C 1
ATOM 1336 O O . GLN A 1 167 ? 5.668 -1.791 -13.047 1 97.62 167 GLN A O 1
ATOM 1341 N N . PHE A 1 168 ? 5.371 -3.734 -14.102 1 98.06 168 PHE A N 1
ATOM 1342 C CA . PHE A 1 168 ? 6.777 -3.859 -14.477 1 98.06 168 PHE A CA 1
ATOM 1343 C C . PHE A 1 168 ? 7.227 -2.666 -15.312 1 98.06 168 PHE A C 1
ATOM 1345 O O . PHE A 1 168 ? 8.273 -2.078 -15.047 1 98.06 168 PHE A O 1
ATOM 1352 N N . GLN A 1 169 ? 6.426 -2.285 -16.281 1 96.81 169 GLN A N 1
ATOM 1353 C CA . GLN A 1 169 ? 6.73 -1.156 -17.156 1 96.81 169 GLN A CA 1
ATOM 1354 C C . GLN A 1 169 ? 6.75 0.153 -16.375 1 96.81 169 GLN A C 1
ATOM 1356 O O . GLN A 1 169 ? 7.613 1.005 -16.594 1 96.81 169 GLN A O 1
ATOM 1361 N N . ALA A 1 170 ? 5.812 0.269 -15.523 1 93.69 170 ALA A N 1
ATOM 1362 C CA . ALA A 1 170 ? 5.734 1.493 -14.727 1 93.69 170 ALA A CA 1
ATOM 1363 C C . ALA A 1 170 ? 6.984 1.676 -13.875 1 93.69 170 ALA A C 1
ATOM 1365 O O . ALA A 1 170 ? 7.457 2.799 -13.688 1 93.69 170 ALA A O 1
ATOM 1366 N N . VAL A 1 171 ? 7.523 0.565 -13.391 1 94.31 171 VAL A N 1
ATOM 1367 C CA . VAL A 1 171 ? 8.641 0.611 -12.453 1 94.31 171 VAL A CA 1
ATOM 1368 C C . VAL A 1 171 ? 9.961 0.698 -13.211 1 94.31 171 VAL A C 1
ATOM 1370 O O . VAL A 1 171 ? 10.859 1.44 -12.82 1 94.31 171 VAL A O 1
ATOM 1373 N N . ASN A 1 172 ? 10 0.001 -14.336 1 94.38 172 ASN A N 1
ATOM 1374 C CA . ASN A 1 172 ? 11.297 -0.167 -14.992 1 94.38 172 ASN A CA 1
ATOM 1375 C C . ASN A 1 172 ? 11.383 0.647 -16.281 1 94.38 172 ASN A C 1
ATOM 1377 O O . ASN A 1 172 ? 12.477 0.853 -16.812 1 94.38 172 ASN A O 1
ATOM 1381 N N . GLY A 1 173 ? 10.266 1.118 -16.781 1 93.06 173 GLY A N 1
ATOM 1382 C CA . GLY A 1 173 ? 10.273 1.938 -17.984 1 93.06 173 GLY A CA 1
ATOM 1383 C C . GLY A 1 173 ? 10.188 1.123 -19.266 1 93.06 173 GLY A C 1
ATOM 1384 O O . GLY A 1 173 ? 10.18 1.683 -20.359 1 93.06 173 GLY A O 1
ATOM 1385 N N . ASN A 1 174 ? 10.188 -0.214 -19.125 1 95.88 174 ASN A N 1
ATOM 1386 C CA . ASN A 1 174 ? 10.078 -1.138 -20.234 1 95.88 174 ASN A CA 1
ATOM 1387 C C . ASN A 1 174 ? 9.273 -2.379 -19.875 1 95.88 174 ASN A C 1
ATOM 1389 O O . ASN A 1 174 ? 9.086 -2.672 -18.688 1 95.88 174 ASN A O 1
ATOM 1393 N N . TYR A 1 175 ? 8.773 -3.066 -20.922 1 96.81 175 TYR A N 1
ATOM 1394 C CA . TYR A 1 175 ? 8.117 -4.344 -20.656 1 96.81 175 TYR A CA 1
ATOM 1395 C C . TYR A 1 175 ? 9.141 -5.469 -20.547 1 96.81 175 TYR A C 1
ATOM 1397 O O . TYR A 1 175 ? 10.219 -5.398 -21.141 1 96.81 175 TYR A O 1
ATOM 1405 N N . PRO A 1 176 ? 8.867 -6.48 -19.812 1 97.69 176 PRO A N 1
ATOM 1406 C CA . PRO A 1 176 ? 9.812 -7.59 -19.688 1 97.69 176 PRO A CA 1
ATOM 1407 C C . PRO A 1 176 ? 9.891 -8.445 -20.953 1 97.69 176 PRO A C 1
ATOM 1409 O O . PRO A 1 176 ? 8.914 -8.555 -21.688 1 97.69 176 PRO A O 1
ATOM 1412 N N . LYS A 1 177 ? 11.039 -9.078 -21.094 1 96.69 177 LYS A N 1
ATOM 1413 C CA . LYS A 1 177 ? 11.242 -10.031 -22.188 1 96.69 177 LYS A CA 1
ATOM 1414 C C . LYS A 1 177 ? 10.75 -11.422 -21.797 1 96.69 177 LYS A C 1
ATOM 1416 O O . LYS A 1 177 ? 10.398 -12.227 -22.656 1 96.69 177 LYS A O 1
ATOM 1421 N N . LYS A 1 178 ? 10.781 -11.672 -20.562 1 97.75 178 LYS A N 1
ATOM 1422 C CA . LYS A 1 178 ? 10.328 -12.961 -20.047 1 97.75 178 LYS A CA 1
ATOM 1423 C C . LYS A 1 178 ? 9.625 -12.789 -18.703 1 97.75 178 LYS A C 1
ATOM 1425 O O . LYS A 1 178 ? 9.836 -11.797 -18 1 97.75 178 LYS A O 1
ATOM 1430 N N . MET A 1 179 ? 8.836 -13.812 -18.422 1 98.38 179 MET A N 1
ATOM 1431 C CA . MET A 1 179 ? 8.109 -13.797 -17.156 1 98.38 179 MET A CA 1
ATOM 1432 C C . MET A 1 179 ? 8.156 -15.172 -16.5 1 98.38 179 MET A C 1
ATOM 1434 O O . MET A 1 179 ? 8.125 -16.203 -17.172 1 98.38 179 MET A O 1
ATOM 1438 N N . THR A 1 180 ? 8.32 -15.148 -15.211 1 98.88 180 THR A N 1
ATOM 1439 C CA . THR A 1 180 ? 8.102 -16.328 -14.383 1 98.88 180 THR A CA 1
ATOM 1440 C C . THR A 1 180 ? 6.879 -16.141 -13.492 1 98.88 180 THR A C 1
ATOM 1442 O O . THR A 1 180 ? 6.75 -15.125 -12.812 1 98.88 180 THR A O 1
ATOM 1445 N N . ILE A 1 181 ? 5.984 -17.062 -13.609 1 98.94 181 ILE A N 1
ATOM 1446 C CA . ILE A 1 181 ? 4.816 -17.062 -12.734 1 98.94 181 ILE A CA 1
ATOM 1447 C C . ILE A 1 181 ? 4.977 -18.125 -11.656 1 98.94 181 ILE A C 1
ATOM 1449 O O . ILE A 1 181 ? 5.312 -19.266 -11.953 1 98.94 181 ILE A O 1
ATOM 1453 N N . VAL A 1 182 ? 4.816 -17.75 -10.414 1 98.94 182 VAL A N 1
ATOM 1454 C CA . VAL A 1 182 ? 4.805 -18.688 -9.305 1 98.94 182 VAL A CA 1
ATOM 1455 C C . VAL A 1 182 ? 3.389 -18.797 -8.742 1 98.94 182 VAL A C 1
ATOM 1457 O O . VAL A 1 182 ? 2.869 -17.844 -8.156 1 98.94 182 VAL A O 1
ATOM 1460 N N . GLY A 1 183 ? 2.76 -19.922 -8.914 1 98.69 183 GLY A N 1
ATOM 1461 C CA . GLY A 1 183 ? 1.378 -20.062 -8.484 1 98.69 183 GLY A CA 1
ATOM 1462 C C . GLY A 1 183 ? 0.935 -21.5 -8.375 1 98.69 183 GLY A C 1
ATOM 1463 O O . GLY A 1 183 ? 1.767 -22.422 -8.359 1 98.69 183 GLY A O 1
ATOM 1464 N N . PHE A 1 184 ? -0.347 -21.688 -8.203 1 98.19 184 PHE A N 1
ATOM 1465 C CA . PHE A 1 184 ? -0.913 -23.031 -8.156 1 98.19 184 PHE A CA 1
ATOM 1466 C C . PHE A 1 184 ? -0.75 -23.734 -9.492 1 98.19 184 PHE A C 1
ATOM 1468 O O . PHE A 1 184 ? -1.125 -23.188 -10.539 1 98.19 184 PHE A O 1
ATOM 1475 N N . GLY A 1 185 ? -0.308 -24.938 -9.453 1 97.31 185 GLY A N 1
ATOM 1476 C CA . GLY A 1 185 ? -0.073 -25.703 -10.664 1 97.31 185 GLY A CA 1
ATOM 1477 C C . GLY A 1 185 ? -1.335 -25.953 -11.469 1 97.31 185 GLY A C 1
ATOM 1478 O O . GLY A 1 185 ? -1.306 -25.938 -12.695 1 97.31 185 GLY A O 1
ATOM 1479 N N . PHE A 1 186 ? -2.395 -26.188 -10.812 1 95.88 186 PHE A N 1
ATOM 1480 C CA . PHE A 1 186 ? -3.635 -26.531 -11.5 1 95.88 186 PHE A CA 1
ATOM 1481 C C . PHE A 1 186 ? -4.16 -25.328 -12.289 1 95.88 186 PHE A C 1
ATOM 1483 O O . PHE A 1 186 ? -5.098 -25.469 -13.078 1 95.88 186 PHE A O 1
ATOM 1490 N N . LYS A 1 187 ? -3.539 -24.141 -12.109 1 97.19 187 LYS A N 1
ATOM 1491 C CA . LYS A 1 187 ? -3.949 -22.953 -12.844 1 97.19 187 LYS A CA 1
ATOM 1492 C C . LYS A 1 187 ? -3.002 -22.672 -14.008 1 97.19 187 LYS A C 1
ATOM 1494 O O . LYS A 1 187 ? -3.227 -21.75 -14.797 1 97.19 187 LYS A O 1
ATOM 1499 N N . GLN A 1 188 ? -1.975 -23.438 -14.188 1 97.75 188 GLN A N 1
ATOM 1500 C CA . GLN A 1 188 ? -0.908 -23.172 -15.148 1 97.75 188 GLN A CA 1
ATOM 1501 C C . GLN A 1 188 ? -1.458 -23.078 -16.562 1 97.75 188 GLN A C 1
ATOM 1503 O O . GLN A 1 188 ? -1.127 -22.156 -17.312 1 97.75 188 GLN A O 1
ATOM 1508 N N . SER A 1 189 ? -2.268 -24 -16.922 1 96.69 189 SER A N 1
ATOM 1509 C CA . SER A 1 189 ? -2.783 -24.031 -18.281 1 96.69 189 SER A CA 1
ATOM 1510 C C . SER A 1 189 ? -3.598 -22.781 -18.609 1 96.69 189 SER A C 1
ATOM 1512 O O . SER A 1 189 ? -3.541 -22.266 -19.719 1 96.69 189 SER A O 1
ATOM 1514 N N . ARG A 1 190 ? -4.359 -22.312 -17.672 1 97.38 190 ARG A N 1
ATOM 1515 C CA . ARG A 1 190 ? -5.156 -21.109 -17.875 1 97.38 190 ARG A CA 1
ATOM 1516 C C . ARG A 1 190 ? -4.262 -19.906 -18.156 1 97.38 190 ARG A C 1
ATOM 1518 O O . ARG A 1 190 ? -4.535 -19.109 -19.047 1 97.38 190 ARG A O 1
ATOM 1525 N N . TYR A 1 191 ? -3.178 -19.766 -17.406 1 98.25 191 TYR A N 1
ATOM 1526 C CA . TYR A 1 191 ? -2.248 -18.656 -17.578 1 98.25 191 TYR A CA 1
ATOM 1527 C C . TYR A 1 191 ? -1.536 -18.75 -18.938 1 98.25 191 TYR A C 1
ATOM 1529 O O . TYR A 1 191 ? -1.433 -17.766 -19.656 1 98.25 191 TYR A O 1
ATOM 1537 N N . LEU A 1 192 ? -1.065 -19.969 -19.297 1 97.94 192 LEU A N 1
ATOM 1538 C CA . LEU A 1 192 ? -0.2 -20.141 -20.453 1 97.94 192 LEU A CA 1
ATOM 1539 C C . LEU A 1 192 ? -1.024 -20.266 -21.734 1 97.94 192 LEU A C 1
ATOM 1541 O O . LEU A 1 192 ? -0.677 -19.688 -22.766 1 97.94 192 LEU A O 1
ATOM 1545 N N . ASP A 1 193 ? -2.184 -20.953 -21.641 1 97.12 193 ASP A N 1
ATOM 1546 C CA . ASP A 1 193 ? -2.904 -21.328 -22.844 1 97.12 193 ASP A CA 1
ATOM 1547 C C . ASP A 1 193 ? -4.062 -20.375 -23.125 1 97.12 193 ASP A C 1
ATOM 1549 O O . ASP A 1 193 ? -4.609 -20.359 -24.219 1 97.12 193 ASP A O 1
ATOM 1553 N N . LEU A 1 194 ? -4.402 -19.594 -22.141 1 98 194 LEU A N 1
ATOM 1554 C CA . LEU A 1 194 ? -5.512 -18.672 -22.344 1 98 194 LEU A CA 1
ATOM 1555 C C . LEU A 1 194 ? -5.055 -17.234 -22.188 1 98 194 LEU A C 1
ATOM 1557 O O . LEU A 1 194 ? -5.027 -16.469 -23.141 1 98 194 LEU A O 1
ATOM 1561 N N . HIS A 1 195 ? -4.582 -16.844 -21 1 98.56 195 HIS A N 1
ATOM 1562 C CA . HIS A 1 195 ? -4.27 -15.445 -20.703 1 98.56 195 HIS A CA 1
ATOM 1563 C C . HIS A 1 195 ? -3.094 -14.953 -21.531 1 98.56 195 HIS A C 1
ATOM 1565 O O . HIS A 1 195 ? -3.186 -13.914 -22.188 1 98.56 195 HIS A O 1
ATOM 1571 N N . ALA A 1 196 ? -1.97 -15.695 -21.484 1 98.5 196 ALA A N 1
ATOM 1572 C CA . ALA A 1 196 ? -0.78 -15.289 -22.234 1 98.5 196 ALA A CA 1
ATOM 1573 C C . ALA A 1 196 ? -1.072 -15.203 -23.719 1 98.5 196 ALA A C 1
ATOM 1575 O O . ALA A 1 196 ? -0.634 -14.266 -24.406 1 98.5 196 ALA A O 1
ATOM 1576 N N . LYS A 1 197 ? -1.826 -16.156 -24.188 1 97.31 197 LYS A N 1
ATOM 1577 C CA . LYS A 1 197 ? -2.201 -16.172 -25.609 1 97.31 197 LYS A CA 1
ATOM 1578 C C . LYS A 1 197 ? -3.074 -14.961 -25.953 1 97.31 197 LYS A C 1
ATOM 1580 O O . LYS A 1 197 ? -2.918 -14.367 -27.016 1 97.31 197 LYS A O 1
ATOM 1585 N N . ALA A 1 198 ? -3.934 -14.609 -25.047 1 98.12 198 ALA A N 1
ATOM 1586 C CA . ALA A 1 198 ? -4.902 -13.539 -25.281 1 98.12 198 ALA A CA 1
ATOM 1587 C C . ALA A 1 198 ? -4.207 -12.188 -25.422 1 98.12 198 ALA A C 1
ATOM 1589 O O . ALA A 1 198 ? -4.793 -11.227 -25.922 1 98.12 198 ALA A O 1
ATOM 1590 N N . ILE A 1 199 ? -2.928 -12.109 -24.969 1 98 199 ILE A N 1
ATOM 1591 C CA . ILE A 1 199 ? -2.223 -10.836 -25.094 1 98 199 ILE A CA 1
ATOM 1592 C C . ILE A 1 199 ? -0.926 -11.031 -25.875 1 98 199 ILE A C 1
ATOM 1594 O O . ILE A 1 199 ? -0.063 -10.148 -25.875 1 98 199 ILE A O 1
ATOM 1598 N N . ASP A 1 200 ? -0.75 -12.219 -26.406 1 97.69 200 ASP A N 1
ATOM 1599 C CA . ASP A 1 200 ? 0.369 -12.555 -27.281 1 97.69 200 ASP A CA 1
ATOM 1600 C C . ASP A 1 200 ? 1.702 -12.398 -26.547 1 97.69 200 ASP A C 1
ATOM 1602 O O . ASP A 1 200 ? 2.639 -11.797 -27.094 1 97.69 200 ASP A O 1
ATOM 1606 N N . PHE A 1 201 ? 1.763 -12.859 -25.344 1 97.75 201 PHE A N 1
ATOM 1607 C CA . PHE A 1 201 ? 3.008 -12.906 -24.578 1 97.75 201 PHE A CA 1
ATOM 1608 C C . PHE A 1 201 ? 3.533 -14.336 -24.5 1 97.75 201 PHE A C 1
ATOM 1610 O O . PHE A 1 201 ? 2.893 -15.211 -23.906 1 97.75 201 PHE A O 1
ATOM 1617 N N . LYS A 1 202 ? 4.695 -14.742 -24.969 1 93.12 202 LYS A N 1
ATOM 1618 C CA . LYS A 1 202 ? 5.094 -16.125 -25.219 1 93.12 202 LYS A CA 1
ATOM 1619 C C . LYS A 1 202 ? 6.156 -16.578 -24.219 1 93.12 202 LYS A C 1
ATOM 1621 O O . LYS A 1 202 ? 6.176 -17.734 -23.812 1 93.12 202 LYS A O 1
ATOM 1626 N N . ASN A 1 203 ? 7.016 -15.828 -23.656 1 96.38 203 ASN A N 1
ATOM 1627 C CA . ASN A 1 203 ? 8.172 -16.25 -22.875 1 96.38 203 ASN A CA 1
ATOM 1628 C C . ASN A 1 203 ? 7.848 -16.281 -21.375 1 96.38 203 ASN A C 1
ATOM 1630 O O . ASN A 1 203 ? 8.352 -15.453 -20.625 1 96.38 203 ASN A O 1
ATOM 1634 N N . ILE A 1 204 ? 7.012 -17.391 -21.031 1 98.31 204 ILE A N 1
ATOM 1635 C CA . ILE A 1 204 ? 6.605 -17.516 -19.641 1 98.31 204 ILE A CA 1
ATOM 1636 C C . ILE A 1 204 ? 7.062 -18.859 -19.078 1 98.31 204 ILE A C 1
ATOM 1638 O O . ILE A 1 204 ? 6.809 -19.906 -19.688 1 98.31 204 ILE A O 1
ATOM 1642 N N . ASN A 1 205 ? 7.789 -18.797 -18.031 1 98.5 205 ASN A N 1
ATOM 1643 C CA . ASN A 1 205 ? 8.055 -19.953 -17.188 1 98.5 205 ASN A CA 1
ATOM 1644 C C . ASN A 1 205 ? 7.094 -20.016 -16 1 98.5 205 ASN A C 1
ATOM 1646 O O . ASN A 1 205 ? 6.738 -18.984 -15.422 1 98.5 205 ASN A O 1
ATOM 1650 N N . TYR A 1 206 ? 6.672 -21.25 -15.664 1 98.69 206 TYR A N 1
ATOM 1651 C CA . TYR A 1 206 ? 5.723 -21.406 -14.57 1 98.69 206 TYR A CA 1
ATOM 1652 C C . TYR A 1 206 ? 6.297 -22.297 -13.477 1 98.69 206 TYR A C 1
ATOM 1654 O O . TYR A 1 206 ? 6.758 -23.406 -13.758 1 98.69 206 TYR A O 1
ATOM 1662 N N . ILE A 1 207 ? 6.367 -21.828 -12.289 1 98.81 207 ILE A N 1
ATOM 1663 C CA . ILE A 1 207 ? 6.723 -22.609 -11.117 1 98.81 207 ILE A CA 1
ATOM 1664 C C . ILE A 1 207 ? 5.457 -23 -10.359 1 98.81 207 ILE A C 1
ATOM 1666 O O . ILE A 1 207 ? 4.75 -22.141 -9.828 1 98.81 207 ILE A O 1
ATOM 1670 N N . SER A 1 208 ? 5.25 -24.312 -10.297 1 98.5 208 SER A N 1
ATOM 1671 C CA . SER A 1 208 ? 4.02 -24.859 -9.719 1 98.5 208 SER A CA 1
ATOM 1672 C C . SER A 1 208 ? 4.23 -25.281 -8.266 1 98.5 208 SER A C 1
ATOM 1674 O O . SER A 1 208 ? 5.133 -26.062 -7.973 1 98.5 208 SER A O 1
ATOM 1676 N N . ILE A 1 209 ? 3.383 -24.719 -7.387 1 98.31 209 ILE A N 1
ATOM 1677 C CA . ILE A 1 209 ? 3.305 -25.156 -5.996 1 98.31 209 ILE A CA 1
ATOM 1678 C C . ILE A 1 209 ? 1.849 -25.422 -5.621 1 98.31 209 ILE A C 1
ATOM 1680 O O . ILE A 1 209 ? 1.028 -24.5 -5.602 1 98.31 209 ILE A O 1
ATOM 1684 N N . GLU A 1 210 ? 1.569 -26.641 -5.293 1 97.12 210 GLU A N 1
ATOM 1685 C CA . GLU A 1 210 ? 0.193 -27.094 -5.125 1 97.12 210 GLU A CA 1
ATOM 1686 C C . GLU A 1 210 ? -0.222 -27.062 -3.656 1 97.12 210 GLU A C 1
ATOM 1688 O O . GLU A 1 210 ? 0.626 -26.953 -2.768 1 97.12 210 GLU A O 1
ATOM 1693 N N . PRO A 1 211 ? -1.584 -27.062 -3.42 1 96.19 211 PRO A N 1
ATOM 1694 C CA . PRO A 1 211 ? -2.037 -27.281 -2.043 1 96.19 211 PRO A CA 1
ATOM 1695 C C . PRO A 1 211 ? -1.577 -28.625 -1.475 1 96.19 211 PRO A C 1
ATOM 1697 O O . PRO A 1 211 ? -1.199 -29.516 -2.23 1 96.19 211 PRO A O 1
ATOM 1700 N N . SER A 1 212 ? -1.522 -28.703 -0.175 1 92.94 212 SER A N 1
ATOM 1701 C CA . SER A 1 212 ? -1.071 -29.922 0.489 1 92.94 212 SER A CA 1
ATOM 1702 C C . SER A 1 212 ? -2.014 -30.312 1.62 1 92.94 212 SER A C 1
ATOM 1704 O O . SER A 1 212 ? -1.719 -30.078 2.793 1 92.94 212 SER A O 1
ATOM 1706 N N . PRO A 1 213 ? -3.072 -31.016 1.259 1 94.19 213 PRO A N 1
ATOM 1707 C CA . PRO A 1 213 ? -3.938 -31.5 2.338 1 94.19 213 PRO A CA 1
ATOM 1708 C C . PRO A 1 213 ? -3.219 -32.469 3.283 1 94.19 213 PRO A C 1
ATOM 1710 O O . PRO A 1 213 ? -2.344 -33.219 2.852 1 94.19 213 PRO A O 1
ATOM 1713 N N . THR A 1 214 ? -3.594 -32.375 4.508 1 91.25 214 THR A N 1
ATOM 1714 C CA . THR A 1 214 ? -2.939 -33.219 5.508 1 91.25 214 THR A CA 1
ATOM 1715 C C . THR A 1 214 ? -3.713 -34.5 5.719 1 91.25 214 THR A C 1
ATOM 1717 O O . THR A 1 214 ? -4.945 -34.5 5.727 1 91.25 214 THR A O 1
ATOM 1720 N N . GLY A 1 215 ? -2.992 -35.625 5.879 1 91.56 215 GLY A N 1
ATOM 1721 C CA . GLY A 1 215 ? -3.594 -36.875 6.273 1 91.56 215 GLY A CA 1
ATOM 1722 C C . GLY A 1 215 ? -4.199 -37.656 5.109 1 91.56 215 GLY A C 1
ATOM 1723 O O . GLY A 1 215 ? -4.949 -38.594 5.309 1 91.56 215 GLY A O 1
ATOM 1724 N N . TYR A 1 216 ? -4.059 -37.188 3.943 1 93.69 216 TYR A N 1
ATOM 1725 C CA . TYR A 1 216 ? -4.59 -37.844 2.758 1 93.69 216 TYR A CA 1
ATOM 1726 C C . TYR A 1 216 ? -3.646 -38.938 2.285 1 93.69 216 TYR A C 1
ATOM 1728 O O . TYR A 1 216 ? -2.426 -38.75 2.279 1 93.69 216 TYR A O 1
ATOM 1736 N N . ASN A 1 217 ? -4.223 -40.031 1.923 1 94.81 217 ASN A N 1
ATOM 1737 C CA . ASN A 1 217 ? -3.439 -41.062 1.233 1 94.81 217 ASN A CA 1
ATOM 1738 C C . ASN A 1 217 ? -3.387 -40.812 -0.27 1 94.81 217 ASN A C 1
ATOM 1740 O O . ASN A 1 217 ? -3.932 -39.812 -0.755 1 94.81 217 ASN A O 1
ATOM 1744 N N . SER A 1 218 ? -2.738 -41.719 -0.945 1 94.56 218 SER A N 1
ATOM 1745 C CA . SER A 1 218 ? -2.506 -41.531 -2.371 1 94.56 218 SER A CA 1
ATOM 1746 C C . SER A 1 218 ? -3.822 -41.438 -3.141 1 94.56 218 SER A C 1
ATOM 1748 O O . SER A 1 218 ? -3.973 -40.625 -4.039 1 94.56 218 SER A O 1
ATOM 1750 N N . GLU A 1 219 ? -4.699 -42.25 -2.764 1 96 219 GLU A N 1
ATOM 1751 C CA . GLU A 1 219 ? -5.988 -42.281 -3.447 1 96 219 GLU A CA 1
ATOM 1752 C C . GLU A 1 219 ? -6.785 -41 -3.164 1 96 219 GLU A C 1
ATOM 1754 O O . GLU A 1 219 ? -7.398 -40.438 -4.066 1 96 219 GLU A O 1
ATOM 1759 N N . GLN A 1 220 ? -6.77 -40.594 -1.979 1 95.38 220 GLN A N 1
ATOM 1760 C CA . GLN A 1 220 ? -7.477 -39.375 -1.573 1 95.38 220 GLN A CA 1
ATOM 1761 C C . GLN A 1 220 ? -6.887 -38.125 -2.244 1 95.38 220 GLN A C 1
ATOM 1763 O O . GLN A 1 220 ? -7.617 -37.219 -2.646 1 95.38 220 GLN A O 1
ATOM 1768 N N . LEU A 1 221 ? -5.605 -38.188 -2.312 1 94.94 221 LEU A N 1
ATOM 1769 C CA . LEU A 1 221 ? -4.93 -37.062 -2.98 1 94.94 221 LEU A CA 1
ATOM 1770 C C . LEU A 1 221 ? -5.297 -37.031 -4.461 1 94.94 221 LEU A C 1
ATOM 1772 O O . LEU A 1 221 ? -5.508 -35.938 -5.016 1 94.94 221 LEU A O 1
ATOM 1776 N N . GLU A 1 222 ? -5.328 -38.156 -5.07 1 95.44 222 GLU A N 1
ATOM 1777 C CA . GLU A 1 222 ? -5.715 -38.219 -6.477 1 95.44 222 GLU A CA 1
ATOM 1778 C C . GLU A 1 222 ? -7.117 -37.656 -6.688 1 95.44 222 GLU A C 1
ATOM 1780 O O . GLU A 1 222 ? -7.359 -36.906 -7.645 1 95.44 222 GLU A O 1
ATOM 1785 N N . VAL A 1 223 ? -8.016 -38.031 -5.789 1 95.94 223 VAL A N 1
ATOM 1786 C CA . VAL A 1 223 ? -9.391 -37.531 -5.875 1 95.94 223 VAL A CA 1
ATOM 1787 C C . VAL A 1 223 ? -9.422 -36.031 -5.637 1 95.94 223 VAL A C 1
ATOM 1789 O O . VAL A 1 223 ? -10.125 -35.281 -6.332 1 95.94 223 VAL A O 1
ATOM 1792 N N . TYR A 1 224 ? -8.656 -35.656 -4.688 1 95.5 224 TYR A N 1
ATOM 1793 C CA . TYR A 1 224 ? -8.594 -34.219 -4.359 1 95.5 224 TYR A CA 1
ATOM 1794 C C . TYR A 1 224 ? -8.133 -33.406 -5.559 1 95.5 224 TYR A C 1
ATOM 1796 O O . TYR A 1 224 ? -8.789 -32.438 -5.945 1 95.5 224 TYR A O 1
ATOM 1804 N N . PHE A 1 225 ? -7.07 -33.781 -6.188 1 95.69 225 PHE A N 1
ATOM 1805 C CA . PHE A 1 225 ? -6.496 -33 -7.285 1 95.69 225 PHE A CA 1
ATOM 1806 C C . PHE A 1 225 ? -7.352 -33.125 -8.539 1 95.69 225 PHE A C 1
ATOM 1808 O O . PHE A 1 225 ? -7.449 -32.188 -9.328 1 95.69 225 PHE A O 1
ATOM 1815 N N . SER A 1 226 ? -7.969 -34.281 -8.68 1 96.12 226 SER A N 1
ATOM 1816 C CA . SER A 1 226 ? -8.898 -34.438 -9.789 1 96.12 226 SER A CA 1
ATOM 1817 C C . SER A 1 226 ? -10.094 -33.5 -9.641 1 96.12 226 SER A C 1
ATOM 1819 O O . SER A 1 226 ? -10.523 -32.875 -10.617 1 96.12 226 SER A O 1
ATOM 1821 N N . THR A 1 227 ? -10.555 -33.406 -8.469 1 94.88 227 THR A N 1
ATOM 1822 C CA . THR A 1 227 ? -11.664 -32.531 -8.188 1 94.88 227 THR A CA 1
ATOM 1823 C C . THR A 1 227 ? -11.25 -31.062 -8.383 1 94.88 227 THR A C 1
ATOM 1825 O O . THR A 1 227 ? -12 -30.281 -8.953 1 94.88 227 THR A O 1
ATOM 1828 N N . LEU A 1 228 ? -10.078 -30.797 -7.906 1 94.94 228 LEU A N 1
ATOM 1829 C CA . LEU A 1 228 ? -9.547 -29.453 -8.062 1 94.94 228 LEU A CA 1
ATOM 1830 C C . LEU A 1 228 ? -9.43 -29.078 -9.531 1 94.94 228 LEU A C 1
ATOM 1832 O O . LEU A 1 228 ? -9.805 -27.969 -9.922 1 94.94 228 LEU A O 1
ATOM 1836 N N . SER A 1 229 ? -8.938 -29.938 -10.289 1 94.88 229 SER A N 1
ATOM 1837 C CA . SER A 1 229 ? -8.789 -29.719 -11.727 1 94.88 229 SER A CA 1
ATOM 1838 C C . SER A 1 229 ? -10.141 -29.531 -12.398 1 94.88 229 SER A C 1
ATOM 1840 O O . SER A 1 229 ? -10.297 -28.672 -13.266 1 94.88 229 SER A O 1
ATOM 1842 N N . ALA A 1 230 ? -11.07 -30.312 -11.977 1 95.38 230 ALA A N 1
ATOM 1843 C CA . ALA A 1 230 ? -12.414 -30.234 -12.547 1 95.38 230 ALA A CA 1
ATOM 1844 C C . ALA A 1 230 ? -13.07 -28.906 -12.195 1 95.38 230 ALA A C 1
ATOM 1846 O O . ALA A 1 230 ? -13.742 -28.281 -13.039 1 95.38 230 ALA A O 1
ATOM 1847 N N . MET A 1 231 ? -12.898 -28.484 -11.023 1 94.44 231 MET A N 1
ATOM 1848 C CA . MET A 1 231 ? -13.469 -27.219 -10.578 1 94.44 231 MET A CA 1
ATOM 1849 C C . MET A 1 231 ? -12.805 -26.031 -11.273 1 94.44 231 MET A C 1
ATOM 1851 O O . MET A 1 231 ? -13.477 -25.062 -11.633 1 94.44 231 MET A O 1
ATOM 1855 N N . GLU A 1 232 ? -11.469 -26.141 -11.414 1 95.44 232 GLU A N 1
ATOM 1856 C CA . GLU A 1 232 ? -10.727 -25.141 -12.156 1 95.44 232 GLU A CA 1
ATOM 1857 C C . GLU A 1 232 ? -11.227 -25.031 -13.594 1 95.44 232 GLU A C 1
ATOM 1859 O O . GLU A 1 232 ? -11.438 -23.922 -14.102 1 95.44 232 GLU A O 1
ATOM 1864 N N . LYS A 1 233 ? -11.445 -26.078 -14.219 1 94.88 233 LYS A N 1
ATOM 1865 C CA . LYS A 1 233 ? -11.945 -26.094 -15.586 1 94.88 233 LYS A CA 1
ATOM 1866 C C . LYS A 1 233 ? -13.344 -25.484 -15.672 1 94.88 233 LYS A C 1
ATOM 1868 O O . LYS A 1 233 ? -13.609 -24.609 -16.5 1 94.88 233 LYS A O 1
ATOM 1873 N N . LYS A 1 234 ? -14.141 -25.859 -14.766 1 94.88 234 LYS A N 1
ATOM 1874 C CA . LYS A 1 234 ? -15.547 -25.484 -14.805 1 94.88 234 LYS A CA 1
ATOM 1875 C C . LYS A 1 234 ? -15.734 -24.016 -14.391 1 94.88 234 LYS A C 1
ATOM 1877 O O . LYS A 1 234 ? -16.484 -23.281 -15.023 1 94.88 234 LYS A O 1
ATOM 1882 N N . ASN A 1 235 ? -15 -23.625 -13.414 1 93.5 235 ASN A N 1
ATOM 1883 C CA . ASN A 1 235 ? -15.297 -22.344 -12.781 1 93.5 235 ASN A CA 1
ATOM 1884 C C . ASN A 1 235 ? -14.383 -21.25 -13.305 1 93.5 235 ASN A C 1
ATOM 1886 O O . ASN A 1 235 ? -14.586 -20.062 -13 1 93.5 235 ASN A O 1
ATOM 1890 N N . ALA A 1 236 ? -13.383 -21.594 -14.141 1 95.25 236 ALA A N 1
ATOM 1891 C CA . ALA A 1 236 ? -12.461 -20.547 -14.562 1 95.25 236 ALA A CA 1
ATOM 1892 C C . ALA A 1 236 ? -12.031 -20.75 -16.016 1 95.25 236 ALA A C 1
ATOM 1894 O O . ALA A 1 236 ? -12.453 -20.016 -16.906 1 95.25 236 ALA A O 1
ATOM 1895 N N . ALA A 1 237 ? -11.367 -21.844 -16.312 1 96.5 237 ALA A N 1
ATOM 1896 C CA . ALA A 1 237 ? -10.766 -22.016 -17.625 1 96.5 237 ALA A CA 1
ATOM 1897 C C . ALA A 1 237 ? -11.836 -21.969 -18.719 1 96.5 237 ALA A C 1
ATOM 1899 O O . ALA A 1 237 ? -11.68 -21.25 -19.719 1 96.5 237 ALA A O 1
ATOM 1900 N N . ALA A 1 238 ? -12.883 -22.688 -18.547 1 97.06 238 ALA A N 1
ATOM 1901 C CA . ALA A 1 238 ? -13.945 -22.734 -19.547 1 97.06 238 ALA A CA 1
ATOM 1902 C C . ALA A 1 238 ? -14.594 -21.375 -19.719 1 97.06 238 ALA A C 1
ATOM 1904 O O . ALA A 1 238 ? -14.969 -21 -20.844 1 97.06 238 ALA A O 1
ATOM 1905 N N . LEU A 1 239 ? -14.742 -20.688 -18.672 1 97.56 239 LEU A N 1
ATOM 1906 C CA . LEU A 1 239 ? -15.344 -19.359 -18.734 1 97.56 239 LEU A CA 1
ATOM 1907 C C . LEU A 1 239 ? -14.445 -18.391 -19.5 1 97.56 239 LEU A C 1
ATOM 1909 O O . LEU A 1 239 ? -14.922 -17.625 -20.328 1 97.56 239 LEU A O 1
ATOM 1913 N N . PHE A 1 240 ? -13.117 -18.438 -19.297 1 97.75 240 PHE A N 1
ATOM 1914 C CA . PHE A 1 240 ? -12.18 -17.547 -19.953 1 97.75 240 PHE A CA 1
ATOM 1915 C C . PHE A 1 240 ? -12.008 -17.938 -21.422 1 97.75 240 PHE A C 1
ATOM 1917 O O . PHE A 1 240 ? -11.672 -17.078 -22.25 1 97.75 240 PHE A O 1
ATOM 1924 N N . GLN A 1 241 ? -12.234 -19.203 -21.703 1 96.81 241 GLN A N 1
ATOM 1925 C CA . GLN A 1 241 ? -12.195 -19.625 -23.094 1 96.81 241 GLN A CA 1
ATOM 1926 C C . GLN A 1 241 ? -13.25 -18.891 -23.922 1 96.81 241 GLN A C 1
ATOM 1928 O O . GLN A 1 241 ? -13.039 -18.625 -25.109 1 96.81 241 GLN A O 1
ATOM 1933 N N . ASN A 1 242 ? -14.32 -18.453 -23.266 1 95.75 242 ASN A N 1
ATOM 1934 C CA . ASN A 1 242 ? -15.422 -17.781 -23.953 1 95.75 242 ASN A CA 1
ATOM 1935 C C . ASN A 1 242 ? -15.391 -16.281 -23.734 1 95.75 242 ASN A C 1
ATOM 1937 O O . ASN A 1 242 ? -16.156 -15.531 -24.359 1 95.75 242 ASN A O 1
ATOM 1941 N N . ASP A 1 243 ? -14.602 -15.852 -22.922 1 97.62 243 ASP A N 1
ATOM 1942 C CA . ASP A 1 243 ? -14.422 -14.453 -22.547 1 97.62 243 ASP A CA 1
ATOM 1943 C C . ASP A 1 243 ? -12.969 -14.148 -22.203 1 97.62 243 ASP A C 1
ATOM 1945 O O . ASP A 1 243 ? -12.625 -14.023 -21.031 1 97.62 243 ASP A O 1
ATOM 1949 N N . TYR A 1 244 ? -12.156 -13.953 -23.266 1 98 244 TYR A N 1
ATOM 1950 C CA . TYR A 1 244 ? -10.703 -13.93 -23.141 1 98 244 TYR A CA 1
ATOM 1951 C C . TYR A 1 244 ? -10.266 -12.906 -22.109 1 98 244 TYR A C 1
ATOM 1953 O O . TYR A 1 244 ? -9.266 -13.117 -21.406 1 98 244 TYR A O 1
ATOM 1961 N N . TYR A 1 245 ? -11.062 -11.859 -22 1 97.81 245 TYR A N 1
ATOM 1962 C CA . TYR A 1 245 ? -10.578 -10.703 -21.266 1 97.81 245 TYR A CA 1
ATOM 1963 C C . TYR A 1 245 ? -11.422 -10.461 -20.016 1 97.81 245 TYR A C 1
ATOM 1965 O O . TYR A 1 245 ? -11.297 -9.422 -19.375 1 97.81 245 TYR A O 1
ATOM 1973 N N . GLY A 1 246 ? -12.336 -11.414 -19.688 1 96.75 246 GLY A N 1
ATOM 1974 C CA . GLY A 1 246 ? -13.109 -11.391 -18.453 1 96.75 246 GLY A CA 1
ATOM 1975 C C . GLY A 1 246 ? -14.008 -10.172 -18.344 1 96.75 246 GLY A C 1
ATOM 1976 O O . GLY A 1 246 ? -14.094 -9.555 -17.281 1 96.75 246 GLY A O 1
ATOM 1977 N N . ARG A 1 247 ? -14.719 -9.812 -19.422 1 95.19 247 ARG A N 1
ATOM 1978 C CA . ARG A 1 247 ? -15.445 -8.555 -19.469 1 95.19 247 ARG A CA 1
ATOM 1979 C C . ARG A 1 247 ? -16.953 -8.789 -19.453 1 95.19 247 ARG A C 1
ATOM 1981 O O . ARG A 1 247 ? -17.734 -7.844 -19.547 1 95.19 247 ARG A O 1
ATOM 1988 N N . ARG A 1 248 ? -17.375 -10.047 -19.469 1 96.31 248 ARG A N 1
ATOM 1989 C CA . ARG A 1 248 ? -18.797 -10.398 -19.5 1 96.31 248 ARG A CA 1
ATOM 1990 C C . ARG A 1 248 ? -19.156 -11.312 -18.328 1 96.31 248 ARG A C 1
ATOM 1992 O O . ARG A 1 248 ? -18.266 -11.867 -17.672 1 96.31 248 ARG A O 1
ATOM 1999 N N . SER A 1 249 ? -20.453 -11.367 -18.125 1 96.12 249 SER A N 1
ATOM 2000 C CA . SER A 1 249 ? -20.906 -12.312 -17.109 1 96.12 249 SER A CA 1
ATOM 2001 C C . SER A 1 249 ? -20.578 -13.75 -17.5 1 96.12 249 SER A C 1
ATOM 2003 O O . SER A 1 249 ? -20.656 -14.109 -18.688 1 96.12 249 SER A O 1
ATOM 2005 N N . PRO A 1 250 ? -20.234 -14.539 -16.5 1 97.25 250 PRO A N 1
ATOM 2006 C CA . PRO A 1 250 ? -20.203 -14.336 -15.055 1 97.25 250 PRO A CA 1
ATOM 2007 C C . PRO A 1 250 ? -18.875 -13.805 -14.547 1 97.25 250 PRO A C 1
ATOM 2009 O O . PRO A 1 250 ? -18.734 -13.477 -13.367 1 97.25 250 PRO A O 1
ATOM 2012 N N . LEU A 1 251 ? -17.859 -13.711 -15.406 1 97.5 251 LEU A N 1
ATOM 2013 C CA . LEU A 1 251 ? -16.516 -13.305 -14.992 1 97.5 251 LEU A CA 1
ATOM 2014 C C . LEU A 1 251 ? -16.516 -11.859 -14.492 1 97.5 251 LEU A C 1
ATOM 2016 O O . LEU A 1 251 ? -15.883 -11.555 -13.477 1 97.5 251 LEU A O 1
ATOM 2020 N N . LEU A 1 252 ? -17.219 -11.008 -15.156 1 96.56 252 LEU A N 1
ATOM 2021 C CA . LEU A 1 252 ? -17.312 -9.602 -14.773 1 96.56 252 LEU A CA 1
ATOM 2022 C C . LEU A 1 252 ? -17.953 -9.453 -13.406 1 96.56 252 LEU A C 1
ATOM 2024 O O . LEU A 1 252 ? -17.5 -8.656 -12.578 1 96.56 252 LEU A O 1
ATOM 2028 N N . ASP A 1 253 ? -19.016 -10.227 -13.195 1 97.19 253 ASP A N 1
ATOM 2029 C CA . ASP A 1 253 ? -19.719 -10.188 -11.914 1 97.19 253 ASP A CA 1
ATOM 2030 C C . ASP A 1 253 ? -18.781 -10.594 -10.766 1 97.19 253 ASP A C 1
ATOM 2032 O O . ASP A 1 253 ? -18.781 -9.969 -9.711 1 97.19 253 ASP A O 1
ATOM 2036 N N . LYS A 1 254 ? -18.062 -11.586 -11.039 1 95.81 254 LYS A N 1
ATOM 2037 C CA . LYS A 1 254 ? -17.109 -12.047 -10.039 1 95.81 254 LYS A CA 1
ATOM 2038 C C . LYS A 1 254 ? -16.062 -10.977 -9.742 1 95.81 254 LYS A C 1
ATOM 2040 O O . LYS A 1 254 ? -15.734 -10.727 -8.578 1 95.81 254 LYS A O 1
ATOM 2045 N N . LYS A 1 255 ? -15.578 -10.352 -10.727 1 95.25 255 LYS A N 1
ATOM 2046 C CA . LYS A 1 255 ? -14.625 -9.258 -10.57 1 95.25 255 LYS A CA 1
ATOM 2047 C C . LYS A 1 255 ? -15.203 -8.148 -9.695 1 95.25 255 LYS A C 1
ATOM 2049 O O . LYS A 1 255 ? -14.547 -7.68 -8.766 1 95.25 255 LYS A O 1
ATOM 2054 N N . GLN A 1 256 ? -16.328 -7.77 -10.016 1 95 256 GLN A N 1
ATOM 2055 C CA . GLN A 1 256 ? -16.969 -6.648 -9.344 1 95 256 GLN A CA 1
ATOM 2056 C C . GLN A 1 256 ? -17.219 -6.965 -7.871 1 95 256 GLN A C 1
ATOM 2058 O O . GLN A 1 256 ? -17.109 -6.09 -7.012 1 95 256 GLN A O 1
ATOM 2063 N N . SER A 1 257 ? -17.531 -8.195 -7.602 1 95.81 257 SER A N 1
ATOM 2064 C CA . SER A 1 257 ? -17.812 -8.609 -6.23 1 95.81 257 SER A CA 1
ATOM 2065 C C . SER A 1 257 ? -16.547 -8.602 -5.383 1 95.81 257 SER A C 1
ATOM 2067 O O . SER A 1 257 ? -16.625 -8.594 -4.152 1 95.81 257 SER A O 1
ATOM 2069 N N . ARG A 1 258 ? -15.406 -8.562 -6.066 1 96.56 258 ARG A N 1
ATOM 2070 C CA . ARG A 1 258 ? -14.125 -8.625 -5.383 1 96.56 258 ARG A CA 1
ATOM 2071 C C . ARG A 1 258 ? -13.469 -7.254 -5.309 1 96.56 258 ARG A C 1
ATOM 2073 O O . ARG A 1 258 ? -12.266 -7.145 -5.07 1 96.56 258 ARG A O 1
ATOM 2080 N N . ASN A 1 259 ? -14.25 -6.184 -5.508 1 97.06 259 ASN A N 1
ATOM 2081 C CA . ASN A 1 259 ? -13.703 -4.836 -5.52 1 97.06 259 ASN A CA 1
ATOM 2082 C C . ASN A 1 259 ? -14.445 -3.918 -4.547 1 97.06 259 ASN A C 1
ATOM 2084 O O . ASN A 1 259 ? -14.914 -2.848 -4.934 1 97.06 259 ASN A O 1
ATOM 2088 N N . PRO A 1 260 ? -14.477 -4.285 -3.264 1 95.56 260 PRO A N 1
ATOM 2089 C CA . PRO A 1 260 ? -15.297 -3.539 -2.307 1 95.56 260 PRO A CA 1
ATOM 2090 C C . PRO A 1 260 ? -14.844 -2.088 -2.146 1 95.56 260 PRO A C 1
ATOM 2092 O O . PRO A 1 260 ? -15.641 -1.229 -1.763 1 95.56 260 PRO A O 1
ATOM 2095 N N . PHE A 1 261 ? -13.586 -1.743 -2.498 1 95.06 261 PHE A N 1
ATOM 2096 C CA . PHE A 1 261 ? -13.078 -0.393 -2.285 1 95.06 261 PHE A CA 1
ATOM 2097 C C . PHE A 1 261 ? -12.953 0.354 -3.607 1 95.06 261 PHE A C 1
ATOM 2099 O O . PHE A 1 261 ? -12.336 1.418 -3.67 1 95.06 261 PHE A O 1
ATOM 2106 N N . ASN A 1 262 ? -13.445 -0.2 -4.688 1 94.19 262 ASN A N 1
ATOM 2107 C CA . ASN A 1 262 ? -13.57 0.425 -6 1 94.19 262 ASN A CA 1
ATOM 2108 C C . ASN A 1 262 ? -12.227 0.932 -6.512 1 94.19 262 ASN A C 1
ATOM 2110 O O . ASN A 1 262 ? -12.102 2.092 -6.906 1 94.19 262 ASN A O 1
ATOM 2114 N N . LYS A 1 263 ? -11.266 0.038 -6.402 1 94.5 263 LYS A N 1
ATOM 2115 C CA . LYS A 1 263 ? -9.953 0.361 -6.957 1 94.5 263 LYS A CA 1
ATOM 2116 C C . LYS A 1 263 ? -9.961 0.255 -8.477 1 94.5 263 LYS A C 1
ATOM 2118 O O . LYS A 1 263 ? -10.492 -0.706 -9.039 1 94.5 263 LYS A O 1
ATOM 2123 N N . GLN A 1 264 ? -9.32 1.289 -9.141 1 91 264 GLN A N 1
ATOM 2124 C CA . GLN A 1 264 ? -9.266 1.307 -10.602 1 91 264 GLN A CA 1
ATOM 2125 C C . GLN A 1 264 ? -7.82 1.403 -11.094 1 91 264 GLN A C 1
ATOM 2127 O O . GLN A 1 264 ? -7.062 2.262 -10.641 1 91 264 GLN A O 1
ATOM 2132 N N . PRO A 1 265 ? -7.48 0.478 -12 1 91.56 265 PRO A N 1
ATOM 2133 C CA . PRO A 1 265 ? -6.113 0.518 -12.531 1 91.56 265 PRO A CA 1
ATOM 2134 C C . PRO A 1 265 ? -5.887 1.682 -13.492 1 91.56 265 PRO A C 1
ATOM 2136 O O . PRO A 1 265 ? -6.816 2.102 -14.188 1 91.56 265 PRO A O 1
ATOM 2139 N N . LYS A 1 266 ? -4.684 2.225 -13.578 1 87.25 266 LYS A N 1
ATOM 2140 C CA . LYS A 1 266 ? -4.336 3.295 -14.508 1 87.25 266 LYS A CA 1
ATOM 2141 C C . LYS A 1 266 ? -3.039 2.979 -15.25 1 87.25 266 LYS A C 1
ATOM 2143 O O . LYS A 1 266 ? -2.213 3.867 -15.469 1 87.25 266 LYS A O 1
ATOM 2148 N N . TYR A 1 267 ? -2.889 1.726 -15.625 1 93.38 267 TYR A N 1
ATOM 2149 C CA . TYR A 1 267 ? -1.693 1.311 -16.344 1 93.38 267 TYR A CA 1
ATOM 2150 C C . TYR A 1 267 ? -1.787 1.696 -17.812 1 93.38 267 TYR A C 1
ATOM 2152 O O . TYR A 1 267 ? -2.854 1.59 -18.422 1 93.38 267 TYR A O 1
ATOM 2160 N N . GLU A 1 268 ? -0.683 2.072 -18.391 1 91.62 268 GLU A N 1
ATOM 2161 C CA . GLU A 1 268 ? -0.595 2.369 -19.828 1 91.62 268 GLU A CA 1
ATOM 2162 C C . GLU A 1 268 ? -0.938 1.143 -20.656 1 91.62 268 GLU A C 1
ATOM 2164 O O . GLU A 1 268 ? -1.508 1.268 -21.75 1 91.62 268 GLU A O 1
ATOM 2169 N N . ILE A 1 269 ? -0.667 -0.011 -20.188 1 95.94 269 ILE A N 1
ATOM 2170 C CA . ILE A 1 269 ? -0.816 -1.263 -20.922 1 95.94 269 ILE A CA 1
ATOM 2171 C C . ILE A 1 269 ? -2.287 -1.49 -21.266 1 95.94 269 ILE A C 1
ATOM 2173 O O . ILE A 1 269 ? -2.609 -2.266 -22.156 1 95.94 269 ILE A O 1
ATOM 2177 N N . LEU A 1 270 ? -3.17 -0.829 -20.547 1 95.69 270 LEU A N 1
ATOM 2178 C CA . LEU A 1 270 ? -4.598 -0.995 -20.781 1 95.69 270 LEU A CA 1
ATOM 2179 C C . LEU A 1 270 ? -4.977 -0.5 -22.172 1 95.69 270 LEU A C 1
ATOM 2181 O O . LEU A 1 270 ? -6.035 -0.854 -22.703 1 95.69 270 LEU A O 1
ATOM 2185 N N . ASN A 1 271 ? -4.105 0.259 -22.766 1 94.88 271 ASN A N 1
ATOM 2186 C CA . ASN A 1 271 ? -4.336 0.787 -24.109 1 94.88 271 ASN A CA 1
ATOM 2187 C C . ASN A 1 271 ? -4.41 -0.331 -25.141 1 94.88 271 ASN A C 1
ATOM 2189 O O . ASN A 1 271 ? -5.008 -0.16 -26.203 1 94.88 271 ASN A O 1
ATOM 2193 N N . ILE A 1 272 ? -3.809 -1.485 -24.875 1 96.12 272 ILE A N 1
ATOM 2194 C CA . ILE A 1 272 ? -3.811 -2.555 -25.875 1 96.12 272 ILE A CA 1
ATOM 2195 C C . ILE A 1 272 ? -5.223 -3.117 -26.016 1 96.12 272 ILE A C 1
ATOM 2197 O O . ILE A 1 272 ? -5.52 -3.824 -26.984 1 96.12 272 ILE A O 1
ATOM 2201 N N . LEU A 1 273 ? -6.078 -2.818 -25.047 1 96.81 273 LEU A N 1
ATOM 2202 C CA . LEU A 1 273 ? -7.434 -3.357 -25.062 1 96.81 273 LEU A CA 1
ATOM 2203 C C . LEU A 1 273 ? -8.422 -2.32 -25.578 1 96.81 273 LEU A C 1
ATOM 2205 O O . LEU A 1 273 ? -9.633 -2.559 -25.578 1 96.81 273 LEU A O 1
ATOM 2209 N N . LYS A 1 274 ? -7.934 -1.16 -26 1 95.56 274 LYS A N 1
ATOM 2210 C CA . LYS A 1 274 ? -8.82 -0.12 -26.516 1 95.56 274 LYS A CA 1
ATOM 2211 C C . LYS A 1 274 ? -9.594 -0.611 -27.734 1 95.56 274 LYS A C 1
ATOM 2213 O O . LYS A 1 274 ? -9.008 -1.196 -28.641 1 95.56 274 LYS A O 1
ATOM 2218 N N . GLY A 1 275 ? -10.891 -0.377 -27.734 1 95.19 275 GLY A N 1
ATOM 2219 C CA . GLY A 1 275 ? -11.734 -0.747 -28.859 1 95.19 275 GLY A CA 1
ATOM 2220 C C . GLY A 1 275 ? -12.219 -2.186 -28.797 1 95.19 275 GLY A C 1
ATOM 2221 O O . GLY A 1 275 ? -12.922 -2.65 -29.703 1 95.19 275 GLY A O 1
ATOM 2222 N N . LEU A 1 276 ? -11.891 -2.848 -27.734 1 96.56 276 LEU A N 1
ATOM 2223 C CA . LEU A 1 276 ? -12.227 -4.258 -27.578 1 96.56 276 LEU A CA 1
ATOM 2224 C C . LEU A 1 276 ? -13.727 -4.484 -27.703 1 96.56 276 LEU A C 1
ATOM 2226 O O . LEU A 1 276 ? -14.164 -5.527 -28.203 1 96.56 276 LEU A O 1
ATOM 2230 N N . GLU A 1 277 ? -14.539 -3.482 -27.344 1 94.56 277 GLU A N 1
ATOM 2231 C CA . GLU A 1 277 ? -15.992 -3.6 -27.344 1 94.56 277 GLU A CA 1
ATOM 2232 C C . GLU A 1 277 ? -16.531 -3.697 -28.781 1 94.56 277 GLU A C 1
ATOM 2234 O O . GLU A 1 277 ? -17.672 -4.133 -28.984 1 94.56 277 GLU A O 1
ATOM 2239 N N . ASN A 1 278 ? -15.734 -3.402 -29.734 1 96.38 278 ASN A N 1
ATOM 2240 C CA . ASN A 1 278 ? -16.172 -3.344 -31.125 1 96.38 278 ASN A CA 1
ATOM 2241 C C . ASN A 1 278 ? -15.938 -4.668 -31.844 1 96.38 278 ASN A C 1
ATOM 2243 O O . ASN A 1 278 ? -16.297 -4.816 -33 1 96.38 278 ASN A O 1
ATOM 2247 N N . TYR A 1 279 ? -15.398 -5.711 -31.141 1 96.75 279 TYR A N 1
ATOM 2248 C CA . TYR A 1 279 ? -15.008 -6.961 -31.781 1 96.75 279 TYR A CA 1
ATOM 2249 C C . TYR A 1 279 ? -15.375 -8.156 -30.906 1 96.75 279 TYR A C 1
ATOM 2251 O O . TYR A 1 279 ? -15.555 -8.016 -29.703 1 96.75 279 TYR A O 1
ATOM 2259 N N . SER A 1 280 ? -15.492 -9.273 -31.609 1 96.81 280 SER A N 1
ATOM 2260 C CA . SER A 1 280 ? -15.398 -10.508 -30.828 1 96.81 280 SER A CA 1
ATOM 2261 C C . SER A 1 280 ? -13.992 -10.719 -30.281 1 96.81 280 SER A C 1
ATOM 2263 O O . SER A 1 280 ? -13.031 -10.141 -30.812 1 96.81 280 SER A O 1
ATOM 2265 N N . ASP A 1 281 ? -13.828 -11.508 -29.266 1 97.56 281 ASP A N 1
ATOM 2266 C CA . ASP A 1 281 ? -12.523 -11.727 -28.656 1 97.56 281 ASP A CA 1
ATOM 2267 C C . ASP A 1 281 ? -11.516 -12.258 -29.672 1 97.56 281 ASP A C 1
ATOM 2269 O O . ASP A 1 281 ? -10.391 -11.773 -29.75 1 97.56 281 ASP A O 1
ATOM 2273 N N . GLU A 1 282 ? -11.977 -13.219 -30.406 1 97.12 282 GLU A N 1
ATOM 2274 C CA . GLU A 1 282 ? -11.094 -13.828 -31.406 1 97.12 282 GLU A CA 1
ATOM 2275 C C . GLU A 1 282 ? -10.688 -12.82 -32.469 1 97.12 282 GLU A C 1
ATOM 2277 O O . GLU A 1 282 ? -9.516 -12.758 -32.844 1 97.12 282 GLU A O 1
ATOM 2282 N N . GLU A 1 283 ? -11.609 -12.07 -32.938 1 97.81 283 GLU A N 1
ATOM 2283 C CA . GLU A 1 283 ? -11.312 -11.039 -33.938 1 97.81 283 GLU A CA 1
ATOM 2284 C C . GLU A 1 283 ? -10.359 -9.992 -33.375 1 97.81 283 GLU A C 1
ATOM 2286 O O . GLU A 1 283 ? -9.422 -9.57 -34.062 1 97.81 283 GLU A O 1
ATOM 2291 N N . PHE A 1 284 ? -10.68 -9.57 -32.156 1 97.94 284 PHE A N 1
ATOM 2292 C CA . PHE A 1 284 ? -9.828 -8.57 -31.531 1 97.94 284 PHE A CA 1
ATOM 2293 C C . PHE A 1 284 ? -8.406 -9.086 -31.375 1 97.94 284 PHE A C 1
ATOM 2295 O O . PHE A 1 284 ? -7.445 -8.375 -31.672 1 97.94 284 PHE A O 1
ATOM 2302 N N . LEU A 1 285 ? -8.258 -10.297 -30.906 1 97.88 285 LEU A N 1
ATOM 2303 C CA . LEU A 1 285 ? -6.957 -10.938 -30.734 1 97.88 285 LEU A CA 1
ATOM 2304 C C . LEU A 1 285 ? -6.164 -10.938 -32.031 1 97.88 285 LEU A C 1
ATOM 2306 O O . LEU A 1 285 ? -5.012 -10.5 -32.062 1 97.88 285 LEU A O 1
ATOM 2310 N N . GLN A 1 286 ? -6.746 -11.297 -33.094 1 97.62 286 GLN A N 1
ATOM 2311 C CA . GLN A 1 286 ? -6.066 -11.445 -34.375 1 97.62 286 GLN A CA 1
ATOM 2312 C C . GLN A 1 286 ? -5.742 -10.086 -34.969 1 97.62 286 GLN A C 1
ATOM 2314 O O . GLN A 1 286 ? -4.664 -9.891 -35.531 1 97.62 286 GLN A O 1
ATOM 2319 N N . LYS A 1 287 ? -6.609 -9.156 -34.812 1 97.12 287 LYS A N 1
ATOM 2320 C CA . LYS A 1 287 ? -6.484 -7.891 -35.531 1 97.12 287 LYS A CA 1
ATOM 2321 C C . LYS A 1 287 ? -5.668 -6.883 -34.75 1 97.12 287 LYS A C 1
ATOM 2323 O O . LYS A 1 287 ? -4.953 -6.059 -35.312 1 97.12 287 LYS A O 1
ATOM 2328 N N . HIS A 1 288 ? -5.801 -7.008 -33.375 1 96.94 288 HIS A N 1
ATOM 2329 C CA . HIS A 1 288 ? -5.297 -5.879 -32.625 1 96.94 288 HIS A CA 1
ATOM 2330 C C . HIS A 1 288 ? -4.246 -6.324 -31.609 1 96.94 288 HIS A C 1
ATOM 2332 O O . HIS A 1 288 ? -3.52 -5.496 -31.047 1 96.94 288 HIS A O 1
ATOM 2338 N N . ILE A 1 289 ? -4.137 -7.605 -31.344 1 97.81 289 ILE A N 1
ATOM 2339 C CA . ILE A 1 289 ? -3.211 -8.055 -30.297 1 97.81 289 ILE A CA 1
ATOM 2340 C C . ILE A 1 289 ? -2.018 -8.758 -30.953 1 97.81 289 ILE A C 1
ATOM 2342 O O . ILE A 1 289 ? -0.869 -8.352 -30.75 1 97.81 289 ILE A O 1
ATOM 2346 N N . VAL A 1 290 ? -2.246 -9.75 -31.719 1 97.12 290 VAL A N 1
ATOM 2347 C CA . VAL A 1 290 ? -1.18 -10.539 -32.312 1 97.12 290 VAL A CA 1
ATOM 2348 C C . VAL A 1 290 ? -0.274 -9.641 -33.156 1 97.12 290 VAL A C 1
ATOM 2350 O O . VAL A 1 290 ? -0.731 -9.008 -34.125 1 97.12 290 VAL A O 1
ATOM 2353 N N . GLY A 1 291 ? 0.944 -9.523 -32.719 1 95.19 291 GLY A N 1
ATOM 2354 C CA . GLY A 1 291 ? 1.929 -8.758 -33.469 1 95.19 291 GLY A CA 1
ATOM 2355 C C . GLY A 1 291 ? 1.869 -7.27 -33.156 1 95.19 291 GLY A C 1
ATOM 2356 O O . GLY A 1 291 ? 2.654 -6.488 -33.719 1 95.19 291 GLY A O 1
ATOM 2357 N N . HIS A 1 292 ? 0.994 -6.855 -32.281 1 95 292 HIS A N 1
ATOM 2358 C CA . HIS A 1 292 ? 0.802 -5.426 -32.062 1 95 292 HIS A CA 1
ATOM 2359 C C . HIS A 1 292 ? 1.117 -5.027 -30.641 1 95 292 HIS A C 1
ATOM 2361 O O . HIS A 1 292 ? 1.001 -3.857 -30.281 1 95 292 HIS A O 1
ATOM 2367 N N . THR A 1 293 ? 1.505 -5.969 -29.828 1 94.25 293 THR A N 1
ATOM 2368 C CA . THR A 1 293 ? 1.786 -5.672 -28.422 1 94.25 293 THR A CA 1
ATOM 2369 C C . THR A 1 293 ? 3.168 -5.043 -28.266 1 94.25 293 THR A C 1
ATOM 2371 O O . THR A 1 293 ? 4.016 -5.172 -29.156 1 94.25 293 THR A O 1
ATOM 2374 N N . PRO A 1 294 ? 3.367 -4.277 -27.188 1 93.25 294 PRO A N 1
ATOM 2375 C CA . PRO A 1 294 ? 4.617 -3.527 -27.047 1 93.25 294 PRO A CA 1
ATOM 2376 C C . PRO A 1 294 ? 5.797 -4.418 -26.656 1 93.25 294 PRO A C 1
ATOM 2378 O O . PRO A 1 294 ? 6.941 -3.959 -26.641 1 93.25 294 PRO A O 1
ATOM 2381 N N . TRP A 1 295 ? 5.551 -5.629 -26.359 1 91.38 295 TRP A N 1
ATOM 2382 C CA . TRP A 1 295 ? 6.641 -6.543 -26.031 1 91.38 295 TRP A CA 1
ATOM 2383 C C . TRP A 1 295 ? 6.996 -7.414 -27.234 1 91.38 295 TRP A C 1
ATOM 2385 O O . TRP A 1 295 ? 8.047 -8.062 -27.25 1 91.38 295 TRP A O 1
ATOM 2395 N N . MET B 1 1 ? -24.703 11.656 -17.484 1 24.78 1 MET B N 1
ATOM 2396 C CA . MET B 1 1 ? -24.625 12.398 -16.234 1 24.78 1 MET B CA 1
ATOM 2397 C C . MET B 1 1 ? -23.234 12.977 -16.031 1 24.78 1 MET B C 1
ATOM 2399 O O . MET B 1 1 ? -22.234 12.258 -16.156 1 24.78 1 MET B O 1
ATOM 2403 N N . SER B 1 2 ? -22.891 14.141 -16.203 1 35.88 2 SER B N 1
ATOM 2404 C CA . SER B 1 2 ? -21.609 14.836 -16.156 1 35.88 2 SER B CA 1
ATOM 2405 C C . SER B 1 2 ? -20.859 14.539 -14.859 1 35.88 2 SER B C 1
ATOM 2407 O O . SER B 1 2 ? -21.328 14.906 -13.773 1 35.88 2 SER B O 1
ATOM 2409 N N . SER B 1 3 ? -20.516 13.438 -14.406 1 45.91 3 SER B N 1
ATOM 2410 C CA . SER B 1 3 ? -19.984 13 -13.117 1 45.91 3 SER B CA 1
ATOM 2411 C C . SER B 1 3 ? -19 14.016 -12.562 1 45.91 3 SER B C 1
ATOM 2413 O O . SER B 1 3 ? -18.031 14.398 -13.234 1 45.91 3 SER B O 1
ATOM 2415 N N . LEU B 1 4 ? -19.469 14.977 -11.789 1 56.22 4 LEU B N 1
ATOM 2416 C CA . LEU B 1 4 ? -18.812 16.125 -11.172 1 56.22 4 LEU B CA 1
ATOM 2417 C C . LEU B 1 4 ? -17.422 15.773 -10.695 1 56.22 4 LEU B C 1
ATOM 2419 O O . LEU B 1 4 ? -17.234 14.836 -9.914 1 56.22 4 LEU B O 1
ATOM 2423 N N . ARG B 1 5 ? -16.312 16.203 -11.391 1 83.12 5 ARG B N 1
ATOM 2424 C CA . ARG B 1 5 ? -14.883 16.062 -11.148 1 83.12 5 ARG B CA 1
ATOM 2425 C C . ARG B 1 5 ? -14.5 16.609 -9.773 1 83.12 5 ARG B C 1
ATOM 2427 O O . ARG B 1 5 ? -14.867 17.734 -9.43 1 83.12 5 ARG B O 1
ATOM 2434 N N . LYS B 1 6 ? -13.969 15.859 -8.828 1 95.69 6 LYS B N 1
ATOM 2435 C CA . LYS B 1 6 ? -13.5 16.312 -7.52 1 95.69 6 LYS B CA 1
ATOM 2436 C C . LYS B 1 6 ? -12.516 17.469 -7.668 1 95.69 6 LYS B C 1
ATOM 2438 O O . LYS B 1 6 ? -11.719 17.5 -8.602 1 95.69 6 LYS B O 1
ATOM 2443 N N . ASP B 1 7 ? -12.656 18.469 -6.766 1 97.25 7 ASP B N 1
ATOM 2444 C CA . ASP B 1 7 ? -11.789 19.641 -6.926 1 97.25 7 ASP B CA 1
ATOM 2445 C C . ASP B 1 7 ? -11.195 20.062 -5.586 1 97.25 7 ASP B C 1
ATOM 2447 O O . ASP B 1 7 ? -10.562 21.125 -5.492 1 97.25 7 ASP B O 1
ATOM 2451 N N . HIS B 1 8 ? -11.414 19.344 -4.535 1 98.5 8 HIS B N 1
ATOM 2452 C CA . HIS B 1 8 ? -10.898 19.641 -3.205 1 98.5 8 HIS B CA 1
ATOM 2453 C C . HIS B 1 8 ? -9.969 18.531 -2.709 1 98.5 8 HIS B C 1
ATOM 2455 O O . HIS B 1 8 ? -10.422 17.422 -2.42 1 98.5 8 HIS B O 1
ATOM 2461 N N . ALA B 1 9 ? -8.711 18.828 -2.59 1 98.75 9 ALA B N 1
ATOM 2462 C CA . ALA B 1 9 ? -7.742 17.906 -2.006 1 98.75 9 ALA B CA 1
ATOM 2463 C C . ALA B 1 9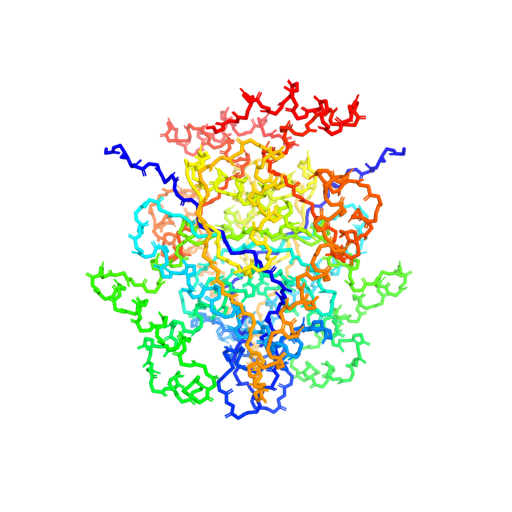 ? -7.574 18.156 -0.511 1 98.75 9 ALA B C 1
ATOM 2465 O O . ALA B 1 9 ? -7.434 19.312 -0.081 1 98.75 9 ALA B O 1
ATOM 2466 N N . ILE B 1 10 ? -7.668 17.172 0.249 1 98.94 10 ILE B N 1
ATOM 2467 C CA . ILE B 1 10 ? -7.34 17.203 1.67 1 98.94 10 ILE B CA 1
ATOM 2468 C C . ILE B 1 10 ? -6.062 16.406 1.928 1 98.94 10 ILE B C 1
ATOM 2470 O O . ILE B 1 10 ? -6.02 15.195 1.688 1 98.94 10 ILE B O 1
ATOM 2474 N N . MET B 1 11 ? -5.047 17.047 2.35 1 98.94 11 MET B N 1
ATOM 2475 C CA . MET B 1 11 ? -3.764 16.375 2.541 1 98.94 11 MET B CA 1
ATOM 2476 C C . MET B 1 11 ? -3.422 16.281 4.023 1 98.94 11 MET B C 1
ATOM 2478 O O . MET B 1 11 ? -3.506 17.266 4.758 1 98.94 11 MET B O 1
ATOM 2482 N N . VAL B 1 12 ? -3.072 15.109 4.441 1 98.94 12 VAL B N 1
ATOM 2483 C CA . VAL B 1 12 ? -2.48 14.859 5.754 1 98.94 12 VAL B CA 1
ATOM 2484 C C . VAL B 1 12 ? -1.022 14.438 5.59 1 98.94 12 VAL B C 1
ATOM 2486 O O . VAL B 1 12 ? -0.74 13.289 5.219 1 98.94 12 VAL B O 1
ATOM 2489 N N . PRO B 1 13 ? -0.126 15.406 5.801 1 98.88 13 PRO B N 1
ATOM 2490 C CA . PRO B 1 13 ? 1.279 14.992 5.809 1 98.88 13 PRO B CA 1
ATOM 2491 C C . PRO B 1 13 ? 1.634 14.133 7.023 1 98.88 13 PRO B C 1
ATOM 2493 O O . PRO B 1 13 ? 1.499 14.586 8.164 1 98.88 13 PRO B O 1
ATOM 2496 N N . CYS B 1 14 ? 2.057 12.922 6.758 1 98.75 14 CYS B N 1
ATOM 2497 C CA . CYS B 1 14 ? 2.359 11.984 7.832 1 98.75 14 CYS B CA 1
ATOM 2498 C C . CYS B 1 14 ? 3.742 12.25 8.414 1 98.75 14 CYS B C 1
ATOM 2500 O O . CYS B 1 14 ? 4.562 12.93 7.797 1 98.75 14 CYS B O 1
ATOM 2502 N N . HIS B 1 15 ? 3.98 11.758 9.625 1 98.19 15 HIS B N 1
ATOM 2503 C CA . HIS B 1 15 ? 5.199 12.117 10.344 1 98.19 15 HIS B CA 1
ATOM 2504 C C . HIS B 1 15 ? 5.879 10.875 10.914 1 98.19 15 HIS B C 1
ATOM 2506 O O . HIS B 1 15 ? 6.977 10.969 11.469 1 98.19 15 HIS B O 1
ATOM 2512 N N . SER B 1 16 ? 5.281 9.797 10.898 1 98.31 16 SER B N 1
ATOM 2513 C CA . SER B 1 16 ? 5.801 8.539 11.422 1 98.31 16 SER B CA 1
ATOM 2514 C C . SER B 1 16 ? 5.004 7.348 10.898 1 98.31 16 SER B C 1
ATOM 2516 O O . SER B 1 16 ? 4.191 7.492 9.984 1 98.31 16 SER B O 1
ATOM 2518 N N . ILE B 1 17 ? 5.348 6.191 11.398 1 98.25 17 ILE B N 1
ATOM 2519 C CA . ILE B 1 17 ? 4.691 4.961 10.961 1 98.25 17 ILE B CA 1
ATOM 2520 C C . ILE B 1 17 ? 4.066 4.262 12.164 1 98.25 17 ILE B C 1
ATOM 2522 O O . ILE B 1 17 ? 4.738 4.012 13.172 1 98.25 17 ILE B O 1
ATOM 2526 N N . TRP B 1 18 ? 2.781 4.047 12.102 1 97.19 18 TRP B N 1
ATOM 2527 C CA . TRP B 1 18 ? 2.102 3.223 13.102 1 97.19 18 TRP B CA 1
ATOM 2528 C C . TRP B 1 18 ? 2.553 1.769 13 1 97.19 18 TRP B C 1
ATOM 2530 O O . TRP B 1 18 ? 2.578 1.191 11.914 1 97.19 18 TRP B O 1
ATOM 2540 N N . ASN B 1 19 ? 2.99 1.262 14.117 1 92 19 ASN B N 1
ATOM 2541 C CA . ASN B 1 19 ? 3.504 -0.103 14.164 1 92 19 ASN B CA 1
ATOM 2542 C C . ASN B 1 19 ? 2.404 -1.105 14.492 1 92 19 ASN B C 1
ATOM 2544 O O . ASN B 1 19 ? 2.17 -1.413 15.664 1 92 19 ASN B O 1
ATOM 2548 N N . TYR B 1 20 ? 1.825 -1.67 13.57 1 80.62 20 TYR B N 1
ATOM 2549 C CA . TYR B 1 20 ? 0.688 -2.541 13.844 1 80.62 20 TYR B CA 1
ATOM 2550 C C . TYR B 1 20 ? 1.151 -3.934 14.25 1 80.62 20 TYR B C 1
ATOM 2552 O O . TYR B 1 20 ? 0.334 -4.793 14.586 1 80.62 20 TYR B O 1
ATOM 2560 N N . PHE B 1 21 ? 2.416 -4.246 14.383 1 78.12 21 PHE B N 1
ATOM 2561 C CA . PHE B 1 21 ? 2.906 -5.562 14.773 1 78.12 21 PHE B CA 1
ATOM 2562 C C . PHE B 1 21 ? 3.252 -5.594 16.25 1 78.12 21 PHE B C 1
ATOM 2564 O O . PHE B 1 21 ? 3.609 -6.645 16.797 1 78.12 21 PHE B O 1
ATOM 2571 N N . THR B 1 22 ? 3.133 -4.504 16.719 1 75.44 22 THR B N 1
ATOM 2572 C CA . THR B 1 22 ? 3.486 -4.465 18.141 1 75.44 22 THR B CA 1
ATOM 2573 C C . THR B 1 22 ? 2.541 -5.336 18.953 1 75.44 22 THR B C 1
ATOM 2575 O O . THR B 1 22 ? 1.33 -5.34 18.719 1 75.44 22 THR B O 1
ATOM 2578 N N . SER B 1 23 ? 3.145 -6.477 19.5 1 59.88 23 SER B N 1
ATOM 2579 C CA . SER B 1 23 ? 2.389 -7.363 20.391 1 59.88 23 SER B CA 1
ATOM 2580 C C . SER B 1 23 ? 1.929 -6.637 21.641 1 59.88 23 SER B C 1
ATOM 2582 O O . SER B 1 23 ? 2.723 -5.961 22.297 1 59.88 23 SER B O 1
ATOM 2584 N N . CYS B 1 24 ? 0.799 -6.156 21.625 1 55.72 24 CYS B N 1
ATOM 2585 C CA . CYS B 1 24 ? 0.376 -5.637 22.922 1 55.72 24 CYS B CA 1
ATOM 2586 C C . CYS B 1 24 ? -0.634 -6.566 23.578 1 55.72 24 CYS B C 1
ATOM 2588 O O . CYS B 1 24 ? -1.495 -7.133 22.906 1 55.72 24 CYS B O 1
ATOM 2590 N N . SER B 1 25 ? -0.156 -7.512 24.516 1 54.81 25 SER B N 1
ATOM 2591 C CA . SER B 1 25 ? -0.849 -8.602 25.203 1 54.81 25 SER B CA 1
ATOM 2592 C C . SER B 1 25 ? -2.328 -8.281 25.391 1 54.81 25 SER B C 1
ATOM 2594 O O . SER B 1 25 ? -3.184 -9.148 25.203 1 54.81 25 SER B O 1
ATOM 2596 N N . ASP B 1 26 ? -2.672 -7.086 25.984 1 58 26 ASP B N 1
ATOM 2597 C CA . ASP B 1 26 ? -3.941 -7.16 26.703 1 58 26 ASP B CA 1
ATOM 2598 C C . ASP B 1 26 ? -4.938 -6.141 26.172 1 58 26 ASP B C 1
ATOM 2600 O O . ASP B 1 26 ? -6.012 -5.953 26.75 1 58 26 ASP B O 1
ATOM 2604 N N . TYR B 1 27 ? -4.633 -5.5 25.031 1 66 27 TYR B N 1
ATOM 2605 C CA . TYR B 1 27 ? -5.695 -4.574 24.656 1 66 27 TYR B CA 1
ATOM 2606 C C . TYR B 1 27 ? -5.645 -4.262 23.156 1 66 27 TYR B C 1
ATOM 2608 O O . TYR B 1 27 ? -4.66 -4.566 22.484 1 66 27 TYR B O 1
ATOM 2616 N N . ILE B 1 28 ? -6.777 -3.787 22.688 1 82.19 28 ILE B N 1
ATOM 2617 C CA . ILE B 1 28 ? -6.934 -3.385 21.297 1 82.19 28 ILE B CA 1
ATOM 2618 C C . ILE B 1 28 ? -5.977 -2.238 20.969 1 82.19 28 ILE B C 1
ATOM 2620 O O . ILE B 1 28 ? -5.961 -1.223 21.672 1 82.19 28 ILE B O 1
ATOM 2624 N N . HIS B 1 29 ? -5.156 -2.463 20 1 87.44 29 HIS B N 1
ATOM 2625 C CA . HIS B 1 29 ? -4.109 -1.568 19.531 1 87.44 29 HIS B CA 1
ATOM 2626 C C . HIS B 1 29 ? -4.652 -0.589 18.484 1 87.44 29 HIS B C 1
ATOM 2628 O O . HIS B 1 29 ? -4.953 -0.977 17.359 1 87.44 29 HIS B O 1
ATOM 2634 N N . LEU B 1 30 ? -4.801 0.729 18.984 1 93.5 30 LEU B N 1
ATOM 2635 C CA . LEU B 1 30 ? -5.293 1.757 18.078 1 93.5 30 LEU B CA 1
ATOM 2636 C C . LEU B 1 30 ? -4.352 2.957 18.062 1 93.5 30 LEU B C 1
ATOM 2638 O O . LEU B 1 30 ? -4.797 4.098 17.906 1 93.5 30 LEU B O 1
ATOM 2642 N N . GLY B 1 31 ? -3.096 2.717 18.312 1 94.88 31 GLY B N 1
ATOM 2643 C CA . GLY B 1 31 ? -2.068 3.742 18.203 1 94.88 31 GLY B CA 1
ATOM 2644 C C . GLY B 1 31 ? -2.047 4.684 19.406 1 94.88 31 GLY B C 1
ATOM 2645 O O . GLY B 1 31 ? -1.422 5.746 19.344 1 94.88 31 GLY B O 1
ATOM 2646 N N . GLN B 1 32 ? -2.697 4.367 20.516 1 94.88 32 GLN B N 1
ATOM 2647 C CA . GLN B 1 32 ? -2.861 5.25 21.672 1 94.88 32 GLN B CA 1
ATOM 2648 C C . GLN B 1 32 ? -1.566 5.359 22.469 1 94.88 32 GLN B C 1
ATOM 2650 O O . GLN B 1 32 ? -1.37 6.32 23.203 1 94.88 32 GLN B O 1
ATOM 2655 N N . ASP B 1 33 ? -0.713 4.344 22.328 1 93.44 33 ASP B N 1
ATOM 2656 C CA . ASP B 1 33 ? 0.54 4.352 23.078 1 93.44 33 ASP B CA 1
ATOM 2657 C C . ASP B 1 33 ? 1.719 4.695 22.172 1 93.44 33 ASP B C 1
ATOM 2659 O O . ASP B 1 33 ? 1.773 4.258 21.016 1 93.44 33 ASP B O 1
ATOM 2663 N N . PRO B 1 34 ? 2.668 5.512 22.703 1 94.56 34 PRO B N 1
ATOM 2664 C CA . PRO B 1 34 ? 3.824 5.871 21.875 1 94.56 34 PRO B CA 1
ATOM 2665 C C . PRO B 1 34 ? 4.617 4.656 21.406 1 94.56 34 PRO B C 1
ATOM 2667 O O . PRO B 1 34 ? 5.219 4.688 20.328 1 94.56 34 PRO B O 1
ATOM 2670 N N . GLU B 1 35 ? 4.574 3.553 22.172 1 92.56 35 GLU B N 1
ATOM 2671 C CA . GLU B 1 35 ? 5.305 2.336 21.828 1 92.56 35 GLU B CA 1
ATOM 2672 C C . GLU B 1 35 ? 4.715 1.666 20.594 1 92.56 35 GLU B C 1
ATOM 2674 O O . GLU B 1 35 ? 5.344 0.787 19.984 1 92.56 35 GLU B O 1
ATOM 2679 N N . GLN B 1 36 ? 3.555 2.158 20.234 1 93.75 36 GLN B N 1
ATOM 2680 C CA . GLN B 1 36 ? 2.881 1.586 19.078 1 93.75 36 GLN B CA 1
ATOM 2681 C C . GLN B 1 36 ? 3.264 2.326 17.797 1 93.75 36 GLN B C 1
ATOM 2683 O O . GLN B 1 36 ? 2.627 2.145 16.75 1 93.75 36 GLN B O 1
ATOM 2688 N N . TRP B 1 37 ? 4.254 3.131 17.891 1 96.69 37 TRP B N 1
ATOM 2689 C CA . TRP B 1 37 ? 4.723 3.928 16.75 1 96.69 37 TRP B CA 1
ATOM 2690 C C . TRP B 1 37 ? 6.242 3.875 16.641 1 96.69 37 TRP B C 1
ATOM 2692 O O . TRP B 1 37 ? 6.934 3.629 17.641 1 96.69 37 TRP B O 1
ATOM 2702 N N . PHE B 1 38 ? 6.738 4.043 15.445 1 97.19 38 PHE B N 1
ATOM 2703 C CA . PHE B 1 38 ? 8.164 4.309 15.25 1 97.19 38 PHE B CA 1
ATOM 2704 C C . PHE B 1 38 ? 8.461 5.793 15.398 1 97.19 38 PHE B C 1
ATOM 2706 O O . PHE B 1 38 ? 8.711 6.484 14.406 1 97.19 38 PHE B O 1
ATOM 2713 N N . LEU B 1 39 ? 8.547 6.238 16.656 1 97.25 39 LEU B N 1
ATOM 2714 C CA . LEU B 1 39 ? 8.703 7.66 16.938 1 97.25 39 LEU B CA 1
ATOM 2715 C C . LEU B 1 39 ? 10.18 8.039 16.969 1 97.25 39 LEU B C 1
ATOM 2717 O O . LEU B 1 39 ? 11.016 7.262 17.422 1 97.25 39 LEU B O 1
ATOM 2721 N N . ALA B 1 40 ? 10.453 9.219 16.469 1 95.19 40 ALA B N 1
ATOM 2722 C CA . ALA B 1 40 ? 11.75 9.828 16.75 1 95.19 40 ALA B CA 1
ATOM 2723 C C . ALA B 1 40 ? 11.82 10.312 18.203 1 95.19 40 ALA B C 1
ATOM 2725 O O . ALA B 1 40 ? 10.797 10.594 18.828 1 95.19 40 ALA B O 1
ATOM 2726 N N . PRO B 1 41 ? 13.023 10.516 18.719 1 95.06 41 PRO B N 1
ATOM 2727 C CA . PRO B 1 41 ? 13.188 10.883 20.125 1 95.06 41 PRO B CA 1
ATOM 2728 C C . PRO B 1 41 ? 12.461 12.18 20.484 1 95.06 41 PRO B C 1
ATOM 2730 O O . PRO B 1 41 ? 11.836 12.273 21.531 1 95.06 41 PRO B O 1
ATOM 2733 N N . PHE B 1 42 ? 12.461 13.141 19.625 1 92.81 42 PHE B N 1
ATOM 2734 C CA . PHE B 1 42 ? 11.906 14.453 19.922 1 92.81 42 PHE B CA 1
ATOM 2735 C C . PHE B 1 42 ? 10.383 14.422 19.875 1 92.81 42 PHE B C 1
ATOM 2737 O O . PHE B 1 42 ? 9.719 15.375 20.297 1 92.81 42 PHE B O 1
ATOM 2744 N N . GLN B 1 43 ? 9.766 13.281 19.469 1 95.69 43 GLN B N 1
ATOM 2745 C CA . GLN B 1 43 ? 8.32 13.188 19.312 1 95.69 43 GLN B CA 1
ATOM 2746 C C . GLN B 1 43 ? 7.656 12.688 20.594 1 95.69 43 GLN B C 1
ATOM 2748 O O . GLN B 1 43 ? 6.434 12.766 20.734 1 95.69 43 GLN B O 1
ATOM 2753 N N . TYR B 1 44 ? 8.477 12.211 21.5 1 96.25 44 TYR B N 1
ATOM 2754 C CA . TYR B 1 44 ? 7.938 11.617 22.719 1 96.25 44 TYR B CA 1
ATOM 2755 C C . TYR B 1 44 ? 7.406 12.695 23.672 1 96.25 44 TYR B C 1
ATOM 2757 O O . TYR B 1 44 ? 6.312 12.562 24.219 1 96.25 44 TYR B O 1
ATOM 2765 N N . GLU B 1 45 ? 8.086 13.805 23.781 1 95.19 45 GLU B N 1
ATOM 2766 C CA . GLU B 1 45 ? 7.73 14.844 24.734 1 95.19 45 GLU B CA 1
ATOM 2767 C C . GLU B 1 45 ? 6.359 15.438 24.422 1 95.19 45 GLU B C 1
ATOM 2769 O O . GLU B 1 45 ? 5.535 15.609 25.328 1 95.19 45 GLU B O 1
ATOM 2774 N N . GLY B 1 46 ? 6.125 15.664 23.188 1 96.31 46 GLY B N 1
ATOM 2775 C CA . GLY B 1 46 ? 4.871 16.266 22.766 1 96.31 46 GLY B CA 1
ATOM 2776 C C . GLY B 1 46 ? 3.742 15.266 22.625 1 96.31 46 GLY B C 1
ATOM 2777 O O . GLY B 1 46 ? 2.6 15.641 22.359 1 96.31 46 GLY B O 1
ATOM 2778 N N . ARG B 1 47 ? 4.062 14.047 22.969 1 97.31 47 ARG B N 1
ATOM 2779 C CA . ARG B 1 47 ? 3.09 13 22.672 1 97.31 47 ARG B CA 1
ATOM 2780 C C . ARG B 1 47 ? 2.535 13.156 21.266 1 97.31 47 ARG B C 1
ATOM 2782 O O . ARG B 1 47 ? 1.317 13.156 21.062 1 97.31 47 ARG B O 1
ATOM 2789 N N . ASP B 1 48 ? 3.424 13.219 20.219 1 98.31 48 ASP B N 1
ATOM 2790 C CA . ASP B 1 48 ? 3.084 13.57 18.844 1 98.31 48 ASP B CA 1
ATOM 2791 C C . ASP B 1 48 ? 2.16 12.523 18.219 1 98.31 48 ASP B C 1
ATOM 2793 O O . ASP B 1 48 ? 1.373 12.844 17.328 1 98.31 48 ASP B O 1
ATOM 2797 N N . HIS B 1 49 ? 2.273 11.234 18.688 1 98.06 49 HIS B N 1
ATOM 2798 C CA . HIS B 1 49 ? 1.449 10.164 18.125 1 98.06 49 HIS B CA 1
ATOM 2799 C C . HIS B 1 49 ? -0.036 10.477 18.281 1 98.06 49 HIS B C 1
ATOM 2801 O O . HIS B 1 49 ? -0.844 10.117 17.422 1 98.06 49 HIS B O 1
ATOM 2807 N N . LEU B 1 50 ? -0.404 11.211 19.328 1 98.25 50 LEU B N 1
ATOM 2808 C CA . LEU B 1 50 ? -1.803 11.586 19.516 1 98.25 50 LEU B CA 1
ATOM 2809 C C . LEU B 1 50 ? -2.219 12.641 18.5 1 98.25 50 LEU B C 1
ATOM 2811 O O . LEU B 1 50 ? -3.348 12.617 18 1 98.25 50 LEU B O 1
ATOM 2815 N N . SER B 1 51 ? -1.329 13.562 18.188 1 98.62 51 SER B N 1
ATOM 2816 C CA . SER B 1 51 ? -1.589 14.523 17.125 1 98.62 51 SER B CA 1
ATOM 2817 C C . SER B 1 51 ? -1.704 13.828 15.766 1 98.62 51 SER B C 1
ATOM 2819 O O . SER B 1 51 ? -2.523 14.219 14.938 1 98.62 51 SER B O 1
ATOM 2821 N N . PHE B 1 52 ? -0.827 12.758 15.602 1 98.81 52 PHE B N 1
ATOM 2822 C CA . PHE B 1 52 ? -0.912 12 14.359 1 98.81 52 PHE B CA 1
ATOM 2823 C C . PHE B 1 52 ? -2.309 11.414 14.172 1 98.81 52 PHE B C 1
ATOM 2825 O O . PHE B 1 52 ? -2.887 11.516 13.086 1 98.81 52 PHE B O 1
ATOM 2832 N N . ILE B 1 53 ? -2.824 10.852 15.227 1 98.75 53 ILE B N 1
ATOM 2833 C CA . ILE B 1 53 ? -4.164 10.281 15.188 1 98.75 53 ILE B CA 1
ATOM 2834 C C . ILE B 1 53 ? -5.188 11.375 14.891 1 98.75 53 ILE B C 1
ATOM 2836 O O . ILE B 1 53 ? -6.043 11.203 14.016 1 98.75 53 ILE B O 1
ATOM 2840 N N . LYS B 1 54 ? -5.035 12.539 15.531 1 98.88 54 LYS B N 1
ATOM 2841 C CA . LYS B 1 54 ? -5.973 13.641 15.328 1 98.88 54 LYS B CA 1
ATOM 2842 C C . LYS B 1 54 ? -5.875 14.188 13.906 1 98.88 54 LYS B C 1
ATOM 2844 O O . LYS B 1 54 ? -6.887 14.586 13.32 1 98.88 54 LYS B O 1
ATOM 2849 N N . HIS B 1 55 ? -4.66 14.234 13.367 1 98.94 55 HIS B N 1
ATOM 2850 C CA . HIS B 1 55 ? -4.5 14.664 11.984 1 98.94 55 HIS B CA 1
ATOM 2851 C C . HIS B 1 55 ? -5.309 13.781 11.039 1 98.94 55 HIS B C 1
ATOM 2853 O O . HIS B 1 55 ? -6.043 14.289 10.188 1 98.94 55 HIS B O 1
ATOM 2859 N N . GLY B 1 56 ? -5.137 12.453 11.188 1 98.94 56 GLY B N 1
ATOM 2860 C CA . GLY B 1 56 ? -5.875 11.531 10.352 1 98.94 56 GLY B CA 1
ATOM 2861 C C . GLY B 1 56 ? -7.379 11.664 10.492 1 98.94 56 GLY B C 1
ATOM 2862 O O . GLY B 1 56 ? -8.102 11.719 9.5 1 98.94 56 GLY B O 1
ATOM 2863 N N . LEU B 1 57 ? -7.84 11.758 11.75 1 98.94 57 LEU B N 1
ATOM 2864 C CA . LEU B 1 57 ? -9.266 11.852 12.031 1 98.94 57 LEU B CA 1
ATOM 2865 C C . LEU B 1 57 ? -9.836 13.172 11.516 1 98.94 57 LEU B C 1
ATOM 2867 O O . LEU B 1 57 ? -10.938 13.195 10.953 1 98.94 57 LEU B O 1
ATOM 2871 N N . ALA B 1 58 ? -9.086 14.266 11.719 1 98.94 58 ALA B N 1
ATOM 2872 C CA . ALA B 1 58 ? -9.531 15.562 11.203 1 98.94 58 ALA B CA 1
ATOM 2873 C C . ALA B 1 58 ? -9.602 15.555 9.68 1 98.94 58 ALA B C 1
ATOM 2875 O O . ALA B 1 58 ? -10.469 16.203 9.086 1 98.94 58 ALA B O 1
ATOM 2876 N N . GLY B 1 59 ? -8.648 14.828 9.047 1 98.94 59 GLY B N 1
ATOM 2877 C CA . GLY B 1 59 ? -8.734 14.617 7.613 1 98.94 59 GLY B CA 1
ATOM 2878 C C . GLY B 1 59 ? -10.008 13.93 7.184 1 98.94 59 GLY B C 1
ATOM 2879 O O . GLY B 1 59 ? -10.672 14.359 6.238 1 98.94 59 GLY B O 1
ATOM 2880 N N . LEU B 1 60 ? -10.375 12.844 7.895 1 98.94 60 LEU B N 1
ATOM 2881 C CA . LEU B 1 60 ? -11.609 12.117 7.609 1 98.94 60 LEU B CA 1
ATOM 2882 C C . LEU B 1 60 ? -12.828 13.016 7.816 1 98.94 60 LEU B C 1
ATOM 2884 O O . LEU B 1 60 ? -13.75 13.016 7 1 98.94 60 LEU B O 1
ATOM 2888 N N . ASP B 1 61 ? -12.773 13.773 8.922 1 98.88 61 ASP B N 1
ATOM 2889 C CA . ASP B 1 61 ? -13.875 14.68 9.234 1 98.88 61 ASP B CA 1
ATOM 2890 C C . ASP B 1 61 ? -14.07 15.719 8.133 1 98.88 61 ASP B C 1
ATOM 2892 O O . ASP B 1 61 ? -15.203 16.016 7.742 1 98.88 61 ASP B O 1
ATOM 2896 N N . THR B 1 62 ? -12.977 16.266 7.652 1 98.88 62 THR B N 1
ATOM 2897 C CA . THR B 1 62 ? -13.008 17.25 6.57 1 98.88 62 THR B CA 1
ATOM 2898 C C . THR B 1 62 ? -13.523 16.609 5.281 1 98.88 62 THR B C 1
ATOM 2900 O O . THR B 1 62 ? -14.305 17.234 4.551 1 98.88 62 THR B O 1
ATOM 2903 N N . LEU B 1 63 ? -13.109 15.383 4.973 1 98.81 63 LEU B N 1
ATOM 2904 C CA . LEU B 1 63 ? -13.57 14.641 3.801 1 98.81 63 LEU B CA 1
ATOM 2905 C C . LEU B 1 63 ? -15.086 14.516 3.803 1 98.81 63 LEU B C 1
ATOM 2907 O O . LEU B 1 63 ? -15.734 14.773 2.785 1 98.81 63 LEU B O 1
ATOM 2911 N N . LEU B 1 64 ? -15.609 14.156 4.973 1 98.75 64 LEU B N 1
ATOM 2912 C CA . LEU B 1 64 ? -17.031 13.906 5.094 1 98.75 64 LEU B CA 1
ATOM 2913 C C . LEU B 1 64 ? -17.828 15.203 4.977 1 98.75 64 LEU B C 1
ATOM 2915 O O . LEU B 1 64 ? -19.016 15.18 4.645 1 98.75 64 LEU B O 1
ATOM 2919 N N . SER B 1 65 ? -17.188 16.391 5.254 1 98.06 65 SER B N 1
ATOM 2920 C CA . SER B 1 65 ? -17.859 17.688 5.164 1 98.06 65 SER B CA 1
ATOM 2921 C C . SER B 1 65 ? -18.094 18.078 3.709 1 98.06 65 SER B C 1
ATOM 2923 O O . SER B 1 65 ? -18.953 18.922 3.42 1 98.06 65 SER B O 1
ATOM 2925 N N . ASP B 1 66 ? -17.344 17.547 2.812 1 95.75 66 ASP B N 1
ATOM 2926 C CA . ASP B 1 66 ? -17.484 17.75 1.372 1 95.75 66 ASP B CA 1
ATOM 2927 C C . ASP B 1 66 ? -17.188 16.469 0.608 1 95.75 66 ASP B C 1
ATOM 2929 O O . ASP B 1 66 ? -16.328 16.438 -0.27 1 95.75 66 ASP B O 1
ATOM 2933 N N . PHE B 1 67 ? -17.969 15.438 0.924 1 96.62 67 PHE B N 1
ATOM 2934 C CA . PHE B 1 67 ? -17.688 14.047 0.575 1 96.62 67 PHE B CA 1
ATOM 2935 C C . PHE B 1 67 ? -17.688 13.859 -0.938 1 96.62 67 PHE B C 1
ATOM 2937 O O . PHE B 1 67 ? -16.844 13.148 -1.481 1 96.62 67 PHE B O 1
ATOM 2944 N N . ALA B 1 68 ? -18.562 14.547 -1.66 1 95.56 68 ALA B N 1
ATOM 2945 C CA . ALA B 1 68 ? -18.75 14.336 -3.094 1 95.56 68 ALA B CA 1
ATOM 2946 C C . ALA B 1 68 ? -17.609 14.969 -3.891 1 95.56 68 ALA B C 1
ATOM 2948 O O . ALA B 1 68 ? -17.25 14.477 -4.961 1 95.56 68 ALA B O 1
ATOM 2949 N N . ASN B 1 69 ? -16.938 16.016 -3.307 1 97.12 69 ASN B N 1
ATOM 2950 C CA . ASN B 1 69 ? -16.016 16.812 -4.113 1 97.12 69 ASN B CA 1
ATOM 2951 C C . ASN B 1 69 ? -14.578 16.703 -3.59 1 97.12 69 ASN B C 1
ATOM 2953 O O . ASN B 1 69 ? -13.688 17.391 -4.082 1 97.12 69 ASN B O 1
ATOM 2957 N N . SER B 1 70 ? -14.414 15.844 -2.648 1 98.31 70 SER B N 1
ATOM 2958 C CA . SER B 1 70 ? -13.117 15.852 -1.976 1 98.31 70 SER B CA 1
ATOM 2959 C C . SER B 1 70 ? -12.414 14.508 -2.115 1 98.31 70 SER B C 1
ATOM 2961 O O . SER B 1 70 ? -13.055 13.484 -2.357 1 98.31 70 SER B O 1
ATOM 2963 N N . THR B 1 71 ? -11.141 14.539 -2.047 1 98.56 71 THR B N 1
ATOM 2964 C CA . THR B 1 71 ? -10.273 13.375 -1.898 1 98.56 71 THR B CA 1
ATOM 2965 C C . THR B 1 71 ? -9.273 13.586 -0.761 1 98.56 71 THR B C 1
ATOM 2967 O O . THR B 1 71 ? -8.586 14.609 -0.717 1 98.56 71 THR B O 1
ATOM 2970 N N . LEU B 1 72 ? -9.312 12.68 0.172 1 98.94 72 LEU B N 1
ATOM 2971 C CA . LEU B 1 72 ? -8.336 12.703 1.251 1 98.94 72 LEU B CA 1
ATOM 2972 C C . LEU B 1 72 ? -7.062 11.961 0.845 1 98.94 72 LEU B C 1
ATOM 2974 O O . LEU B 1 72 ? -7.129 10.836 0.347 1 98.94 72 LEU B O 1
ATOM 2978 N N . ILE B 1 73 ? -5.918 12.578 1.046 1 98.88 73 ILE B N 1
ATOM 2979 C CA . ILE B 1 73 ? -4.621 12.016 0.687 1 98.88 73 ILE B CA 1
ATOM 2980 C C . ILE B 1 73 ? -3.732 11.938 1.927 1 98.88 73 ILE B C 1
ATOM 2982 O O . ILE B 1 73 ? -3.344 12.961 2.488 1 98.88 73 ILE B O 1
ATOM 2986 N N . PHE B 1 74 ? -3.438 10.727 2.402 1 98.94 74 PHE B N 1
ATOM 2987 C CA . PHE B 1 74 ? -2.336 10.547 3.34 1 98.94 74 PHE B CA 1
ATOM 2988 C C . PHE B 1 74 ? -1 10.523 2.605 1 98.94 74 PHE B C 1
ATOM 2990 O O . PHE B 1 74 ? -0.833 9.789 1.633 1 98.94 74 PHE B O 1
ATOM 2997 N N . SER B 1 75 ? -0.093 11.375 3.064 1 98.88 75 SER B N 1
ATOM 2998 C CA . SER B 1 75 ? 1.132 11.547 2.291 1 98.88 75 SER B CA 1
ATOM 2999 C C . SER B 1 75 ? 2.367 11.242 3.133 1 98.88 75 SER B C 1
ATOM 3001 O O . SER B 1 75 ? 2.559 11.836 4.195 1 98.88 75 SER B O 1
ATOM 3003 N N . GLY B 1 76 ? 3.186 10.312 2.701 1 98.75 76 GLY B N 1
ATOM 3004 C CA . GLY B 1 76 ? 4.438 9.938 3.338 1 98.75 76 GLY B CA 1
ATOM 3005 C C . GLY B 1 76 ? 4.992 8.617 2.83 1 98.75 76 GLY B C 1
ATOM 3006 O O . GLY B 1 76 ? 4.242 7.668 2.609 1 98.75 76 GLY B O 1
ATOM 3007 N N . SER B 1 77 ? 6.23 8.547 2.639 1 98.44 77 SER B N 1
ATOM 3008 C CA . SER B 1 77 ? 6.902 7.398 2.031 1 98.44 77 SER B CA 1
ATOM 3009 C C . SER B 1 77 ? 7.266 6.355 3.08 1 98.44 77 SER B C 1
ATOM 3011 O O . SER B 1 77 ? 6.691 6.332 4.172 1 98.44 77 SER B O 1
ATOM 3013 N N . GLN B 1 78 ? 7.984 5.32 2.582 1 97.5 78 GLN B N 1
ATOM 3014 C CA . GLN B 1 78 ? 8.57 4.312 3.457 1 97.5 78 GLN B CA 1
ATOM 3015 C C . GLN B 1 78 ? 9.852 4.824 4.105 1 97.5 78 GLN B C 1
ATOM 3017 O O . GLN B 1 78 ? 10.953 4.48 3.672 1 97.5 78 GLN B O 1
ATOM 3022 N N . THR B 1 79 ? 9.734 5.559 5.203 1 97.69 79 THR B N 1
ATOM 3023 C CA . THR B 1 79 ? 10.805 6.434 5.668 1 97.69 79 THR B CA 1
ATOM 3024 C C . THR B 1 79 ? 11.656 5.734 6.719 1 97.69 79 THR B C 1
ATOM 3026 O O . THR B 1 79 ? 12.727 6.223 7.086 1 97.69 79 THR B O 1
ATOM 3029 N N . LYS B 1 80 ? 11.219 4.629 7.223 1 96.12 80 LYS B N 1
ATOM 3030 C CA . LYS B 1 80 ? 11.922 3.955 8.312 1 96.12 80 LYS B CA 1
ATOM 3031 C C . LYS B 1 80 ? 12.242 2.508 7.949 1 96.12 80 LYS B C 1
ATOM 3033 O O . LYS B 1 80 ? 11.336 1.694 7.766 1 96.12 80 LYS B O 1
ATOM 3038 N N . ALA B 1 81 ? 13.508 2.207 8 1 94.44 81 ALA B N 1
ATOM 3039 C CA . ALA B 1 81 ? 13.938 0.853 7.66 1 94.44 81 ALA B CA 1
ATOM 3040 C C . ALA B 1 81 ? 13.375 -0.166 8.648 1 94.44 81 ALA B C 1
ATOM 3042 O O . ALA B 1 81 ? 12.969 -1.262 8.258 1 94.44 81 ALA B O 1
ATOM 3043 N N . GLU B 1 82 ? 13.289 0.241 9.891 1 93.25 82 GLU B N 1
ATOM 3044 C CA . GLU B 1 82 ? 12.883 -0.68 10.945 1 93.25 82 GLU B CA 1
ATOM 3045 C C . GLU B 1 82 ? 11.414 -1.069 10.812 1 93.25 82 GLU B C 1
ATOM 3047 O O . GLU B 1 82 ? 10.984 -2.076 11.383 1 93.25 82 GLU B O 1
ATOM 3052 N N . ALA B 1 83 ? 10.656 -0.283 10.102 1 94.62 83 ALA B N 1
ATOM 3053 C CA . ALA B 1 83 ? 9.234 -0.562 9.914 1 94.62 83 ALA B CA 1
ATOM 3054 C C . ALA B 1 83 ? 9.008 -1.528 8.75 1 94.62 83 ALA B C 1
ATOM 3056 O O . ALA B 1 83 ? 7.902 -2.033 8.555 1 94.62 83 ALA B O 1
ATOM 3057 N N . GLY B 1 84 ? 10.125 -1.845 7.977 1 94.31 84 GLY B N 1
ATOM 3058 C CA . GLY B 1 84 ? 9.938 -2.572 6.73 1 94.31 84 GLY B CA 1
ATOM 3059 C C . GLY B 1 84 ? 9.312 -1.729 5.637 1 94.31 84 GLY B C 1
ATOM 3060 O O . GLY B 1 84 ? 9.352 -0.497 5.695 1 94.31 84 GLY B O 1
ATOM 3061 N N . PRO B 1 85 ? 8.781 -2.434 4.551 1 94.62 85 PRO B N 1
ATOM 3062 C CA . PRO B 1 85 ? 8.227 -1.701 3.408 1 94.62 85 PRO B CA 1
ATOM 3063 C C . PRO B 1 85 ? 6.816 -1.186 3.666 1 94.62 85 PRO B C 1
ATOM 3065 O O . PRO B 1 85 ? 5.898 -1.47 2.889 1 94.62 85 PRO B O 1
ATOM 3068 N N . VAL B 1 86 ? 6.672 -0.43 4.734 1 96.06 86 VAL B N 1
ATOM 3069 C CA . VAL B 1 86 ? 5.43 0.219 5.129 1 96.06 86 VAL B CA 1
ATOM 3070 C C . VAL B 1 86 ? 5.594 1.735 5.07 1 96.06 86 VAL B C 1
ATOM 3072 O O . VAL B 1 86 ? 6.531 2.287 5.648 1 96.06 86 VAL B O 1
ATOM 3075 N N . SER B 1 87 ? 4.742 2.355 4.305 1 97.88 87 SER B N 1
ATOM 3076 C CA . SER B 1 87 ? 4.82 3.811 4.227 1 97.88 87 SER B CA 1
ATOM 3077 C C . SER B 1 87 ? 4.09 4.465 5.395 1 97.88 87 SER B C 1
ATOM 3079 O O . SER B 1 87 ? 3.236 3.844 6.031 1 97.88 87 SER B O 1
ATOM 3081 N N . GLU B 1 88 ? 4.492 5.699 5.652 1 98.62 88 GLU B N 1
ATOM 3082 C CA . GLU B 1 88 ? 3.736 6.5 6.609 1 98.62 88 GLU B CA 1
ATOM 3083 C C . GLU B 1 88 ? 2.268 6.602 6.211 1 98.62 88 GLU B C 1
ATOM 3085 O O . GLU B 1 88 ? 1.378 6.379 7.031 1 98.62 88 GLU B O 1
ATOM 3090 N N . ALA B 1 89 ? 1.99 6.832 4.965 1 98.75 89 ALA B N 1
ATOM 3091 C CA . ALA B 1 89 ? 0.645 7.012 4.426 1 98.75 89 ALA B CA 1
ATOM 3092 C C . ALA B 1 89 ? -0.213 5.773 4.664 1 98.75 89 ALA B C 1
ATOM 3094 O O . ALA B 1 89 ? -1.335 5.871 5.164 1 98.75 89 ALA B O 1
ATOM 3095 N N . GLN B 1 90 ? 0.335 4.66 4.34 1 97.56 90 GLN B N 1
ATOM 3096 C CA . GLN B 1 90 ? -0.393 3.406 4.48 1 97.56 90 GLN B CA 1
ATOM 3097 C C . GLN B 1 90 ? -0.742 3.135 5.941 1 97.56 90 GLN B C 1
ATOM 3099 O O . GLN B 1 90 ? -1.845 2.676 6.246 1 97.56 90 GLN B O 1
ATOM 3104 N N . SER B 1 91 ? 0.206 3.346 6.812 1 97.88 91 SER B N 1
ATOM 3105 C CA . SER B 1 91 ? -0.039 3.072 8.227 1 97.88 91 SER B CA 1
ATOM 3106 C C . SER B 1 91 ? -1.133 3.977 8.781 1 97.88 91 SER B C 1
ATOM 3108 O O . SER B 1 91 ? -1.939 3.547 9.609 1 97.88 91 SER B O 1
ATOM 3110 N N . TYR B 1 92 ? -1.173 5.246 8.281 1 98.62 92 TYR B N 1
ATOM 3111 C CA . TYR B 1 92 ? -2.219 6.164 8.719 1 98.62 92 TYR B CA 1
ATOM 3112 C C . TYR B 1 92 ? -3.588 5.695 8.242 1 98.62 92 TYR B C 1
ATOM 3114 O O . TYR B 1 92 ? -4.539 5.641 9.031 1 98.62 92 TYR B O 1
ATOM 3122 N N . GLN B 1 93 ? -3.689 5.355 6.996 1 98.38 93 GLN B N 1
ATOM 3123 C CA . GLN B 1 93 ? -4.969 4.898 6.461 1 98.38 93 GLN B CA 1
ATOM 3124 C C . GLN B 1 93 ? -5.488 3.689 7.234 1 98.38 93 GLN B C 1
ATOM 3126 O O . GLN B 1 93 ? -6.664 3.633 7.594 1 98.38 93 GLN B O 1
ATOM 3131 N N . LEU B 1 94 ? -4.613 2.748 7.449 1 96.5 94 LEU B N 1
ATOM 3132 C CA . LEU B 1 94 ? -5.004 1.521 8.133 1 96.5 94 LEU B CA 1
ATOM 3133 C C . LEU B 1 94 ? -5.457 1.813 9.562 1 96.5 94 LEU B C 1
ATOM 3135 O O . LEU B 1 94 ? -6.449 1.255 10.031 1 96.5 94 LEU B O 1
ATOM 3139 N N . LEU B 1 95 ? -4.738 2.652 10.219 1 97.25 95 LEU B N 1
ATOM 3140 C CA . LEU B 1 95 ? -5.113 3.016 11.578 1 97.25 95 LEU B CA 1
ATOM 3141 C C . LEU B 1 95 ? -6.477 3.697 11.602 1 97.25 95 LEU B C 1
ATOM 3143 O O . LEU B 1 95 ? -7.32 3.379 12.445 1 97.25 95 LEU B O 1
ATOM 3147 N N . MET B 1 96 ? -6.695 4.637 10.695 1 98.56 96 MET B N 1
ATOM 3148 C CA . MET B 1 96 ? -7.988 5.312 10.617 1 98.56 96 MET B CA 1
ATOM 3149 C C . MET B 1 96 ? -9.109 4.309 10.391 1 98.56 96 MET B C 1
ATOM 3151 O O . MET B 1 96 ? -10.164 4.387 11.031 1 98.56 96 MET B O 1
ATOM 3155 N N . TYR B 1 97 ? -8.859 3.41 9.484 1 97.56 97 TYR B N 1
ATOM 3156 C CA . TYR B 1 97 ? -9.852 2.379 9.211 1 97.56 97 TYR B CA 1
ATOM 3157 C C . TYR B 1 97 ? -10.203 1.61 10.484 1 97.56 97 TYR B C 1
ATOM 3159 O O . TYR B 1 97 ? -11.375 1.418 10.797 1 97.56 97 TYR B O 1
ATOM 3167 N N . ARG B 1 98 ? -9.227 1.221 11.203 1 95.62 98 ARG B N 1
ATOM 3168 C CA . ARG B 1 98 ? -9.422 0.404 12.398 1 95.62 98 ARG B CA 1
ATOM 3169 C C . ARG B 1 98 ? -10.156 1.187 13.484 1 95.62 98 ARG B C 1
ATOM 3171 O O . ARG B 1 98 ? -11.016 0.639 14.172 1 95.62 98 ARG B O 1
ATOM 3178 N N . ILE B 1 99 ? -9.766 2.424 13.609 1 97.75 99 ILE B N 1
ATOM 3179 C CA . ILE B 1 99 ? -10.406 3.258 14.625 1 97.75 99 ILE B CA 1
ATOM 3180 C C . ILE B 1 99 ? -11.891 3.418 14.305 1 97.75 99 ILE B C 1
ATOM 3182 O O . ILE B 1 99 ? -12.742 3.234 15.172 1 97.75 99 ILE B O 1
ATOM 3186 N N . ILE B 1 100 ? -12.219 3.73 13.062 1 98.5 100 ILE B N 1
ATOM 3187 C CA . ILE B 1 100 ? -13.609 3.957 12.68 1 98.5 100 ILE B CA 1
ATOM 3188 C C . ILE B 1 100 ? -14.383 2.641 12.734 1 98.5 100 ILE B C 1
ATOM 3190 O O . ILE B 1 100 ? -15.508 2.598 13.227 1 98.5 100 ILE B O 1
ATOM 3194 N N . LYS B 1 101 ? -13.758 1.566 12.258 1 97.06 101 LYS B N 1
ATOM 3195 C CA . LYS B 1 101 ? -14.406 0.261 12.336 1 97.06 101 LYS B CA 1
ATOM 3196 C C . LYS B 1 101 ? -14.742 -0.108 13.773 1 97.06 101 LYS B C 1
ATOM 3198 O O . LYS B 1 101 ? -15.859 -0.531 14.07 1 97.06 101 LYS B O 1
ATOM 3203 N N . GLN B 1 102 ? -13.766 0.032 14.656 1 96.06 102 GLN B N 1
ATOM 3204 C CA . GLN B 1 102 ? -13.969 -0.276 16.078 1 96.06 102 GLN B CA 1
ATOM 3205 C C . GLN B 1 102 ? -15.07 0.6 16.672 1 96.06 102 GLN B C 1
ATOM 3207 O O . GLN B 1 102 ? -15.844 0.145 17.516 1 96.06 102 GLN B O 1
ATOM 3212 N N . SER B 1 103 ? -15.102 1.807 16.25 1 97.81 103 SER B N 1
ATOM 3213 C CA . SER B 1 103 ? -16.109 2.738 16.75 1 97.81 103 SER B CA 1
ATOM 3214 C C . SER B 1 103 ? -17.516 2.328 16.312 1 97.81 103 SER B C 1
ATOM 3216 O O . SER B 1 103 ? -18.469 2.467 17.062 1 97.81 103 SER B O 1
ATOM 3218 N N . ILE B 1 104 ? -17.609 1.882 15.078 1 96.94 104 ILE B N 1
ATOM 3219 C CA . ILE B 1 104 ? -18.875 1.405 14.555 1 96.94 104 ILE B CA 1
ATOM 3220 C C . ILE B 1 104 ? -19.281 0.117 15.273 1 96.94 104 ILE B C 1
ATOM 3222 O O . ILE B 1 104 ? -20.438 -0.048 15.656 1 96.94 104 ILE B O 1
ATOM 3226 N N . ASP B 1 105 ? -18.312 -0.774 15.5 1 95.75 105 ASP B N 1
ATOM 3227 C CA . ASP B 1 105 ? -18.578 -2.068 16.125 1 95.75 105 ASP B CA 1
ATOM 3228 C C . ASP B 1 105 ? -18.938 -1.907 17.594 1 95.75 105 ASP B C 1
ATOM 3230 O O . ASP B 1 105 ? -19.891 -2.521 18.078 1 95.75 105 ASP B O 1
ATOM 3234 N N . ASP B 1 106 ? -18.125 -1.091 18.328 1 96.31 106 ASP B N 1
ATOM 3235 C CA . ASP B 1 106 ? -18.328 -0.869 19.766 1 96.31 106 ASP B CA 1
ATOM 3236 C C . ASP B 1 106 ? -17.656 0.426 20.219 1 96.31 106 ASP B C 1
ATOM 3238 O O . ASP B 1 106 ? -16.5 0.421 20.625 1 96.31 106 ASP B O 1
ATOM 3242 N N . ILE B 1 107 ? -18.406 1.454 20.344 1 95.31 107 ILE B N 1
ATOM 3243 C CA . ILE B 1 107 ? -17.906 2.783 20.672 1 95.31 107 ILE B CA 1
ATOM 3244 C C . ILE B 1 107 ? -17.344 2.789 22.094 1 95.31 107 ILE B C 1
ATOM 3246 O O . ILE B 1 107 ? -16.516 3.627 22.438 1 95.31 107 ILE B O 1
ATOM 3250 N N . ASN B 1 108 ? -17.812 1.838 22.953 1 95.69 108 ASN B N 1
ATOM 3251 C CA . ASN B 1 108 ? -17.375 1.807 24.344 1 95.69 108 ASN B CA 1
ATOM 3252 C C . ASN B 1 108 ? -15.906 1.414 24.469 1 95.69 108 ASN B C 1
ATOM 3254 O O . ASN B 1 108 ? -15.203 1.89 25.359 1 95.69 108 ASN B O 1
ATOM 3258 N N . VAL B 1 109 ? -15.484 0.604 23.562 1 94 109 VAL B N 1
ATOM 3259 C CA . VAL B 1 109 ? -14.086 0.198 23.547 1 94 109 VAL B CA 1
ATOM 3260 C C . VAL B 1 109 ? -13.203 1.4 23.219 1 94 109 VAL B C 1
ATOM 3262 O O . VAL B 1 109 ? -12.203 1.651 23.906 1 94 109 VAL B O 1
ATOM 3265 N N . VAL B 1 110 ? -13.594 2.139 22.25 1 95.62 110 VAL B N 1
ATOM 3266 C CA . VAL B 1 110 ? -12.844 3.311 21.812 1 95.62 110 VAL B CA 1
ATOM 3267 C C . VAL B 1 110 ? -12.867 4.375 22.906 1 95.62 110 VAL B C 1
ATOM 3269 O O . VAL B 1 110 ? -11.844 5.004 23.188 1 95.62 110 VAL B O 1
ATOM 3272 N N . ASN B 1 111 ? -14 4.52 23.516 1 95.56 111 ASN B N 1
ATOM 3273 C CA . ASN B 1 111 ? -14.109 5.438 24.656 1 95.56 111 ASN B CA 1
ATOM 3274 C C . ASN B 1 111 ? -13.18 5.035 25.797 1 95.56 111 ASN B C 1
ATOM 3276 O O . ASN B 1 111 ? -12.586 5.891 26.453 1 95.56 111 ASN B O 1
ATOM 3280 N N . GLY B 1 112 ? -13.109 3.74 26.016 1 94.12 112 GLY B N 1
ATOM 3281 C CA . GLY B 1 112 ? -12.234 3.234 27.062 1 94.12 112 GLY B CA 1
ATOM 3282 C C . GLY B 1 112 ? -10.766 3.461 26.766 1 94.12 112 GLY B C 1
ATOM 3283 O O . GLY B 1 112 ? -9.977 3.734 27.672 1 94.12 112 GLY B O 1
ATOM 3284 N N . ILE B 1 113 ? -10.438 3.436 25.531 1 94.06 113 ILE B N 1
ATOM 3285 C CA . ILE B 1 113 ? -9.039 3.557 25.125 1 94.06 113 ILE B CA 1
ATOM 3286 C C . ILE B 1 113 ? -8.617 5.023 25.156 1 94.06 113 ILE B C 1
ATOM 3288 O O . ILE B 1 113 ? -7.59 5.367 25.75 1 94.06 113 ILE B O 1
ATOM 3292 N N . PHE B 1 114 ? -9.445 5.922 24.594 1 95.62 114 PHE B N 1
ATOM 3293 C CA . PHE B 1 114 ? -9 7.293 24.375 1 95.62 114 PHE B CA 1
ATOM 3294 C C . PHE B 1 114 ? -9.562 8.219 25.453 1 95.62 114 PHE B C 1
ATOM 3296 O O . PHE B 1 114 ? -9.117 9.359 25.594 1 95.62 114 PHE B O 1
ATOM 3303 N N . GLY B 1 115 ? -10.539 7.805 26.219 1 92.69 115 GLY B N 1
ATOM 3304 C CA . GLY B 1 115 ? -11.273 8.641 27.156 1 92.69 115 GLY B CA 1
ATOM 3305 C C . GLY B 1 115 ? -10.367 9.406 28.109 1 92.69 115 GLY B C 1
ATOM 3306 O O . GLY B 1 115 ? -10.578 10.594 28.359 1 92.69 115 GLY B O 1
ATOM 3307 N N . ASN B 1 116 ? -9.383 8.75 28.641 1 90.19 116 ASN B N 1
ATOM 3308 C CA . ASN B 1 116 ? -8.516 9.414 29.609 1 90.19 116 ASN B CA 1
ATOM 3309 C C . ASN B 1 116 ? -7.203 9.859 28.969 1 90.19 116 ASN B C 1
ATOM 3311 O O . ASN B 1 116 ? -6.293 10.32 29.656 1 90.19 116 ASN B O 1
ATOM 3315 N N . ILE B 1 117 ? -7.168 9.719 27.688 1 93 117 ILE B N 1
ATOM 3316 C CA . ILE B 1 117 ? -5.918 10.016 27 1 93 117 ILE B CA 1
ATOM 3317 C C . ILE B 1 117 ? -6.043 11.352 26.266 1 93 117 ILE B C 1
ATOM 3319 O O . ILE B 1 117 ? -5.191 12.227 26.406 1 93 117 ILE B O 1
ATOM 3323 N N . ASP B 1 118 ? -7.09 11.531 25.531 1 94.56 118 ASP B N 1
ATOM 3324 C CA . ASP B 1 118 ? -7.258 12.703 24.688 1 94.56 118 ASP B CA 1
ATOM 3325 C C . ASP B 1 118 ? -8.719 12.891 24.297 1 94.56 118 ASP B C 1
ATOM 3327 O O . ASP B 1 118 ? -9.219 12.203 23.391 1 94.56 118 ASP B O 1
ATOM 3331 N N . SER B 1 119 ? -9.406 13.852 24.875 1 94.88 119 SER B N 1
ATOM 3332 C CA . SER B 1 119 ? -10.828 14.07 24.641 1 94.88 119 SER B CA 1
ATOM 3333 C C . SER B 1 119 ? -11.094 14.578 23.234 1 94.88 119 SER B C 1
ATOM 3335 O O . SER B 1 119 ? -12.18 14.375 22.688 1 94.88 119 SER B O 1
ATOM 3337 N N . GLU B 1 120 ? -10.125 15.25 22.641 1 96.81 120 GLU B N 1
ATOM 3338 C CA . GLU B 1 120 ? -10.289 15.766 21.281 1 96.81 120 GLU B CA 1
ATOM 3339 C C . GLU B 1 120 ? -10.391 14.633 20.266 1 96.81 120 GLU B C 1
ATOM 3341 O O . GLU B 1 120 ? -11.109 14.742 19.266 1 96.81 120 GLU B O 1
ATOM 3346 N N . ILE B 1 121 ? -9.703 13.523 20.469 1 98.25 121 ILE B N 1
ATOM 3347 C CA . ILE B 1 121 ? -9.781 12.344 19.609 1 98.25 121 ILE B CA 1
ATOM 3348 C C . ILE B 1 121 ? -11.211 11.812 19.594 1 98.25 121 ILE B C 1
ATOM 3350 O O . ILE B 1 121 ? -11.773 11.539 18.531 1 98.25 121 ILE B O 1
ATOM 3354 N N . LEU B 1 122 ? -11.812 11.758 20.781 1 98.12 122 LEU B N 1
ATOM 3355 C CA . LEU B 1 122 ? -13.172 11.234 20.891 1 98.12 122 LEU B CA 1
ATOM 3356 C C . LEU B 1 122 ? -14.164 12.156 20.188 1 98.12 122 LEU B C 1
ATOM 3358 O O . LEU B 1 122 ? -15.102 11.688 19.547 1 98.12 122 LEU B O 1
ATOM 3362 N N . LYS B 1 123 ? -13.953 13.422 20.359 1 98.25 123 LYS B N 1
ATOM 3363 C CA . LYS B 1 123 ? -14.828 14.383 19.703 1 98.25 123 LYS B CA 1
ATOM 3364 C C . LYS B 1 123 ? -14.773 14.234 18.172 1 98.25 123 LYS B C 1
ATOM 3366 O O . LYS B 1 123 ? -15.805 14.281 17.516 1 98.25 123 LYS B O 1
ATOM 3371 N N . LEU B 1 124 ? -13.602 14.039 17.672 1 98.69 124 LEU B N 1
ATOM 3372 C CA . LEU B 1 124 ? -13.43 13.852 16.234 1 98.69 124 LEU B CA 1
ATOM 3373 C C . LEU B 1 124 ? -14.109 12.57 15.773 1 98.69 124 LEU B C 1
ATOM 3375 O O . LEU B 1 124 ? -14.805 12.562 14.75 1 98.69 124 LEU B O 1
ATOM 3379 N N . ILE B 1 125 ? -13.93 11.5 16.516 1 98.75 125 ILE B N 1
ATOM 3380 C CA . ILE B 1 125 ? -14.531 10.211 16.172 1 98.75 125 ILE B CA 1
ATOM 3381 C C . ILE B 1 125 ? -16.062 10.344 16.156 1 98.75 125 ILE B C 1
ATOM 3383 O O . ILE B 1 125 ? -16.719 9.883 15.227 1 98.75 125 ILE B O 1
ATOM 3387 N N . GLN B 1 126 ? -16.578 11.031 17.156 1 98.31 126 GLN B N 1
ATOM 3388 C CA . GLN B 1 126 ? -18.031 11.227 17.234 1 98.31 126 GLN B CA 1
ATOM 3389 C C . GLN B 1 126 ? -18.547 12.031 16.047 1 98.31 126 GLN B C 1
ATOM 3391 O O . GLN B 1 126 ? -19.594 11.719 15.484 1 98.31 126 GLN B O 1
ATOM 3396 N N . SER B 1 127 ? -17.812 13.062 15.719 1 98.75 127 SER B N 1
ATOM 3397 C CA . SER B 1 127 ? -18.188 13.883 14.57 1 98.75 127 SER B CA 1
ATOM 3398 C C . SER B 1 127 ? -18.219 13.055 13.289 1 98.75 127 SER B C 1
ATOM 3400 O O . SER B 1 127 ? -19.172 13.141 12.508 1 98.75 127 SER B O 1
ATOM 3402 N N . ILE B 1 128 ? -17.25 12.188 13.102 1 98.81 128 ILE B N 1
ATOM 3403 C CA . ILE B 1 128 ? -17.125 11.359 11.906 1 98.81 128 ILE B CA 1
ATOM 3404 C C . ILE B 1 128 ? -18.281 10.359 11.836 1 98.81 128 ILE B C 1
ATOM 3406 O O . ILE B 1 128 ? -18.953 10.25 10.812 1 98.81 128 ILE B O 1
ATOM 3410 N N . ILE B 1 129 ? -18.531 9.68 12.969 1 98.62 129 ILE B N 1
ATOM 3411 C CA . ILE B 1 129 ? -19.578 8.672 13.023 1 98.62 129 ILE B CA 1
ATOM 3412 C C . ILE B 1 129 ? -20.938 9.328 12.75 1 98.62 129 ILE B C 1
ATOM 3414 O O . ILE B 1 129 ? -21.766 8.773 12.023 1 98.62 129 ILE B O 1
ATOM 3418 N N . SER B 1 130 ? -21.141 10.477 13.336 1 98.5 130 SER B N 1
ATOM 3419 C CA . SER B 1 130 ? -22.391 11.211 13.133 1 98.5 130 SER B CA 1
ATOM 3420 C C . SER B 1 130 ? -22.578 11.586 11.664 1 98.5 130 SER B C 1
ATOM 3422 O O . SER B 1 130 ? -23.656 11.391 11.094 1 98.5 130 SER B O 1
ATOM 3424 N N . LYS B 1 131 ? -21.547 12.078 11.016 1 98.69 131 LYS B N 1
ATOM 3425 C CA . LYS B 1 131 ? -21.625 12.477 9.617 1 98.69 131 LYS B CA 1
ATOM 3426 C C . LYS B 1 131 ? -21.859 11.273 8.711 1 98.69 131 LYS B C 1
ATOM 3428 O O . LYS B 1 131 ? -22.625 11.352 7.746 1 98.69 131 LYS B O 1
ATOM 3433 N N . MET B 1 132 ? -21.188 10.148 9.016 1 98.62 132 MET B N 1
ATOM 3434 C CA . MET B 1 132 ? -21.391 8.93 8.242 1 98.62 132 MET B CA 1
ATOM 3435 C C . MET B 1 132 ? -22.859 8.477 8.328 1 98.62 132 MET B C 1
ATOM 3437 O O . MET B 1 132 ? -23.453 8.109 7.312 1 98.62 132 MET B O 1
ATOM 3441 N N . ARG B 1 133 ? -23.391 8.508 9.531 1 98.06 133 ARG B N 1
ATOM 3442 C CA . ARG B 1 133 ? -24.781 8.117 9.75 1 98.06 133 ARG B CA 1
ATOM 3443 C C . ARG B 1 133 ? -25.734 9.047 9 1 98.06 133 ARG B C 1
ATOM 3445 O O . ARG B 1 133 ? -26.625 8.586 8.289 1 98.06 133 ARG B O 1
ATOM 3452 N N . ASP B 1 134 ? -25.516 10.297 9.133 1 98.12 134 ASP B N 1
ATOM 3453 C CA . ASP B 1 134 ? -26.391 11.305 8.531 1 98.12 134 ASP B CA 1
ATOM 3454 C C . ASP B 1 134 ? -26.391 11.195 7.008 1 98.12 134 ASP B C 1
ATOM 3456 O O . ASP B 1 134 ? -27.406 11.43 6.363 1 98.12 134 ASP B O 1
ATOM 3460 N N . GLN B 1 135 ? -25.266 10.828 6.504 1 98 135 GLN B N 1
ATOM 3461 C CA . GLN B 1 135 ? -25.109 10.781 5.055 1 98 135 GLN B CA 1
ATOM 3462 C C . GLN B 1 135 ? -25.25 9.352 4.535 1 98 135 GLN B C 1
ATOM 3464 O O . GLN B 1 135 ? -25.125 9.109 3.332 1 98 135 GLN B O 1
ATOM 3469 N N . GLU B 1 136 ? -25.453 8.398 5.418 1 97.75 136 GLU B N 1
ATOM 3470 C CA . GLU B 1 136 ? -25.609 6.984 5.094 1 97.75 136 GLU B CA 1
ATOM 3471 C C . GLU B 1 136 ? -24.391 6.453 4.34 1 97.75 136 GLU B C 1
ATOM 3473 O O . GLU B 1 136 ? -24.531 5.793 3.309 1 97.75 136 GLU B O 1
ATOM 3478 N N . ILE B 1 137 ? -23.297 6.859 4.785 1 97.94 137 ILE B N 1
ATOM 3479 C CA . ILE B 1 137 ? -22.031 6.398 4.227 1 97.94 137 ILE B CA 1
ATOM 3480 C C . ILE B 1 137 ? -21.516 5.207 5.035 1 97.94 137 ILE B C 1
ATOM 3482 O O . ILE B 1 137 ? -21.328 5.305 6.25 1 97.94 137 ILE B O 1
ATOM 3486 N N . THR B 1 138 ? -21.281 4.035 4.309 1 97.19 138 THR B N 1
ATOM 3487 C CA . THR B 1 138 ? -20.734 2.857 4.973 1 97.19 138 THR B CA 1
ATOM 3488 C C . THR B 1 138 ? -19.219 2.973 5.113 1 97.19 138 THR B C 1
ATOM 3490 O O . THR B 1 138 ? -18.609 3.844 4.5 1 97.19 138 THR B O 1
ATOM 3493 N N . LEU B 1 139 ? -18.656 2.162 5.977 1 97.56 139 LEU B N 1
ATOM 3494 C CA . LEU B 1 139 ? -17.219 2.133 6.164 1 97.56 139 LEU B CA 1
ATOM 3495 C C . LEU B 1 139 ? -16.5 1.866 4.844 1 97.56 139 LEU B C 1
ATOM 3497 O O . LEU B 1 139 ? -15.531 2.553 4.508 1 97.56 139 LEU B O 1
ATOM 3501 N N . ASP B 1 140 ? -16.953 0.928 4.047 1 94.44 140 ASP B N 1
ATOM 3502 C CA . ASP B 1 140 ? -16.344 0.588 2.77 1 94.44 140 ASP B CA 1
ATOM 3503 C C . ASP B 1 140 ? -16.391 1.768 1.802 1 94.44 140 ASP B C 1
ATOM 3505 O O . ASP B 1 140 ? -15.422 2.045 1.094 1 94.44 140 ASP B O 1
ATOM 3509 N N . GLN B 1 141 ? -17.516 2.408 1.778 1 95.69 141 GLN B N 1
ATOM 3510 C CA . GLN B 1 141 ? -17.672 3.566 0.906 1 95.69 141 GLN B CA 1
ATOM 3511 C C . GLN B 1 141 ? -16.719 4.688 1.295 1 95.69 141 GLN B C 1
ATOM 3513 O O . GLN B 1 141 ? -16.141 5.344 0.427 1 95.69 141 GLN B O 1
ATOM 3518 N N . LEU B 1 142 ? -16.594 4.91 2.604 1 98.06 142 LEU B N 1
ATOM 3519 C CA . LEU B 1 142 ? -15.703 5.953 3.096 1 98.06 142 LEU B CA 1
ATOM 3520 C C . LEU B 1 142 ? -14.273 5.703 2.631 1 98.06 142 LEU B C 1
ATOM 3522 O O . LEU B 1 142 ? -13.555 6.641 2.287 1 98.06 142 LEU B O 1
ATOM 3526 N N . PHE B 1 143 ? -13.914 4.441 2.541 1 97.56 143 PHE B N 1
ATOM 3527 C CA . PHE B 1 143 ? -12.516 4.109 2.27 1 97.56 143 PHE B CA 1
ATOM 3528 C C . PHE B 1 143 ? -12.344 3.672 0.819 1 97.56 143 PHE B C 1
ATOM 3530 O O . PHE B 1 143 ? -11.359 3.01 0.482 1 97.56 143 PHE B O 1
ATOM 3537 N N . GLU B 1 144 ? -13.273 4.055 -0.021 1 95.69 144 GLU B N 1
ATOM 3538 C CA . GLU B 1 144 ? -13.062 3.855 -1.451 1 95.69 144 GLU B CA 1
ATOM 3539 C C . GLU B 1 144 ? -11.805 4.582 -1.931 1 95.69 144 GLU B C 1
ATOM 3541 O O . GLU B 1 144 ? -11.492 5.676 -1.454 1 95.69 144 GLU B O 1
ATOM 3546 N N . SER B 1 145 ? -11.148 4 -2.896 1 92.19 145 SER B N 1
ATOM 3547 C CA . SER B 1 145 ? -9.812 4.43 -3.309 1 92.19 145 SER B CA 1
ATOM 3548 C C . SER B 1 145 ? -9.836 5.84 -3.887 1 92.19 145 SER B C 1
ATOM 3550 O O . SER B 1 145 ? -8.828 6.547 -3.859 1 92.19 145 SER B O 1
ATOM 3552 N N . HIS B 1 146 ? -10.953 6.262 -4.457 1 92.12 146 HIS B N 1
ATOM 3553 C CA . HIS B 1 146 ? -11.016 7.609 -5.012 1 92.12 146 HIS B CA 1
ATOM 3554 C C . HIS B 1 146 ? -11.359 8.633 -3.934 1 92.12 146 HIS B C 1
ATOM 3556 O O . HIS B 1 146 ? -11.242 9.836 -4.16 1 92.12 146 HIS B O 1
ATOM 3562 N N . ARG B 1 147 ? -11.781 8.156 -2.738 1 96.88 147 ARG B N 1
ATOM 3563 C CA . ARG B 1 147 ? -12.094 9.023 -1.606 1 96.88 147 ARG B CA 1
ATOM 3564 C C . ARG B 1 147 ? -10.875 9.203 -0.704 1 96.88 147 ARG B C 1
ATOM 3566 O O . ARG B 1 147 ? -10.562 10.328 -0.302 1 96.88 147 ARG B O 1
ATOM 3573 N N . ILE B 1 148 ? -10.281 8.094 -0.363 1 98.44 148 ILE B N 1
ATOM 3574 C CA . ILE B 1 148 ? -9.047 8.086 0.414 1 98.44 148 ILE B CA 1
ATOM 3575 C C . ILE B 1 148 ? -7.938 7.41 -0.386 1 98.44 148 ILE B C 1
ATOM 3577 O O . ILE B 1 148 ? -8.055 6.238 -0.754 1 98.44 148 ILE B O 1
ATOM 3581 N N . THR B 1 149 ? -6.918 8.195 -0.645 1 97.75 149 THR B N 1
ATOM 3582 C CA . THR B 1 149 ? -5.812 7.668 -1.435 1 97.75 149 THR B CA 1
ATOM 3583 C C . THR B 1 149 ? -4.477 7.926 -0.739 1 97.75 149 THR B C 1
ATOM 3585 O O . THR B 1 149 ? -4.414 8.688 0.228 1 97.75 149 THR B O 1
ATOM 3588 N N . LEU B 1 150 ? -3.49 7.184 -1.187 1 98.06 150 LEU B N 1
ATOM 3589 C CA . LEU B 1 150 ? -2.176 7.223 -0.556 1 98.06 150 LEU B CA 1
ATOM 3590 C C . LEU B 1 150 ? -1.145 7.852 -1.49 1 98.06 150 LEU B C 1
ATOM 3592 O O . LEU B 1 150 ? -1.097 7.52 -2.678 1 98.06 150 LEU B O 1
ATOM 3596 N N . GLU B 1 151 ? -0.482 8.859 -1.057 1 98.38 151 GLU B N 1
ATOM 3597 C CA . GLU B 1 151 ? 0.766 9.312 -1.662 1 98.38 151 GLU B CA 1
ATOM 3598 C C . GLU B 1 151 ? 1.976 8.781 -0.9 1 98.38 151 GLU B C 1
ATOM 3600 O O . GLU B 1 151 ? 2.193 9.141 0.259 1 98.38 151 GLU B O 1
ATOM 3605 N N . GLU B 1 152 ? 2.785 7.887 -1.506 1 97.94 152 GLU B N 1
ATOM 3606 C CA . GLU B 1 152 ? 3.738 7.082 -0.748 1 97.94 152 GLU B CA 1
ATOM 3607 C C . GLU B 1 152 ? 5.172 7.375 -1.179 1 97.94 152 GLU B C 1
ATOM 3609 O O . GLU B 1 152 ? 6.051 6.52 -1.053 1 97.94 152 GLU B O 1
ATOM 3614 N N . TYR B 1 153 ? 5.465 8.609 -1.636 1 98 153 TYR B N 1
ATOM 3615 C CA . TYR B 1 153 ? 6.793 8.914 -2.152 1 98 153 TYR B CA 1
ATOM 3616 C C . TYR B 1 153 ? 7.41 10.086 -1.405 1 98 153 TYR B C 1
ATOM 3618 O O . TYR B 1 153 ? 8.625 10.305 -1.466 1 98 153 TYR B O 1
ATOM 3626 N N . ALA B 1 154 ? 6.645 10.867 -0.685 1 98.62 154 ALA B N 1
ATOM 3627 C CA . ALA B 1 154 ? 7.098 12.117 -0.08 1 98.62 154 ALA B CA 1
ATOM 3628 C C . ALA B 1 154 ? 8.141 11.859 1.006 1 98.62 154 ALA B C 1
ATOM 3630 O O . ALA B 1 154 ? 7.934 11.016 1.881 1 98.62 154 ALA B O 1
ATOM 3631 N N . LEU B 1 155 ? 9.227 12.57 0.897 1 98.38 155 LEU B N 1
ATOM 3632 C CA . LEU B 1 155 ? 10.32 12.398 1.848 1 98.38 155 LEU B CA 1
ATOM 3633 C C . LEU B 1 155 ? 10.555 13.68 2.645 1 98.38 155 LEU B C 1
ATOM 3635 O O . LEU B 1 155 ? 11.383 13.703 3.553 1 98.38 155 LEU B O 1
ATOM 3639 N N . ASP B 1 156 ? 9.867 14.789 2.297 1 97.81 156 ASP B N 1
ATOM 3640 C CA . ASP B 1 156 ? 9.828 16.031 3.055 1 97.81 156 ASP B CA 1
ATOM 3641 C C . ASP B 1 156 ? 8.516 16.781 2.812 1 97.81 156 ASP B C 1
ATOM 3643 O O . ASP B 1 156 ? 7.613 16.266 2.154 1 97.81 156 ASP B O 1
ATOM 3647 N N . SER B 1 157 ? 8.422 18 3.439 1 98.25 157 SER B N 1
ATOM 3648 C CA . SER B 1 157 ? 7.172 18.75 3.398 1 98.25 157 SER B CA 1
ATOM 3649 C C . SER B 1 157 ? 6.887 19.266 1.991 1 98.25 157 SER B C 1
ATOM 3651 O O . SER B 1 157 ? 5.727 19.344 1.575 1 98.25 157 SER B O 1
ATOM 3653 N N . PHE B 1 158 ? 7.887 19.641 1.201 1 98.62 158 PHE B N 1
ATOM 3654 C CA . PHE B 1 158 ? 7.656 20.078 -0.172 1 98.62 158 PHE B CA 1
ATOM 3655 C C . PHE B 1 158 ? 7.113 18.938 -1.019 1 98.62 158 PHE B C 1
ATOM 3657 O O . PHE B 1 158 ? 6.145 19.109 -1.763 1 98.62 158 PHE B O 1
ATOM 3664 N N . ASP B 1 159 ? 7.766 17.719 -0.83 1 98.5 159 ASP B N 1
ATOM 3665 C CA . ASP B 1 159 ? 7.285 16.516 -1.51 1 98.5 159 ASP B CA 1
ATOM 3666 C C . ASP B 1 159 ? 5.824 16.234 -1.161 1 98.5 159 ASP B C 1
ATOM 3668 O O . ASP B 1 159 ? 5.031 15.875 -2.035 1 98.5 159 ASP B O 1
ATOM 3672 N N . ASN B 1 160 ? 5.492 16.344 0.152 1 98.75 160 ASN B N 1
ATOM 3673 C CA . ASN B 1 160 ? 4.113 16.094 0.563 1 98.75 160 ASN B CA 1
ATOM 3674 C C . ASN B 1 160 ? 3.121 16.906 -0.258 1 98.75 160 ASN B C 1
ATOM 3676 O O . ASN B 1 160 ? 2.125 16.375 -0.748 1 98.75 160 ASN B O 1
ATOM 3680 N N . LEU B 1 161 ? 3.449 18.172 -0.356 1 98.75 161 LEU B N 1
ATOM 3681 C CA . LEU B 1 161 ? 2.531 19.062 -1.058 1 98.75 161 LEU B CA 1
ATOM 3682 C C . LEU B 1 161 ? 2.486 18.734 -2.547 1 98.75 161 LEU B C 1
ATOM 3684 O O . LEU B 1 161 ? 1.414 18.484 -3.098 1 98.75 161 LEU B O 1
ATOM 3688 N N . LEU B 1 162 ? 3.635 18.688 -3.191 1 98.5 162 LEU B N 1
ATOM 3689 C CA . LEU B 1 162 ? 3.711 18.484 -4.633 1 98.5 162 LEU B CA 1
ATOM 3690 C C . LEU B 1 162 ? 3.15 17.125 -5.027 1 98.5 162 LEU B C 1
ATOM 3692 O O . LEU B 1 162 ? 2.336 17.031 -5.949 1 98.5 162 LEU B O 1
ATOM 3696 N N . TYR B 1 163 ? 3.559 16.109 -4.309 1 98.56 163 TYR B N 1
ATOM 3697 C CA . TYR B 1 163 ? 3.168 14.758 -4.684 1 98.56 163 TYR B CA 1
ATOM 3698 C C . TYR B 1 163 ? 1.7 14.5 -4.363 1 98.56 163 TYR B C 1
ATOM 3700 O O . TYR B 1 163 ? 1.046 13.688 -5.02 1 98.56 163 TYR B O 1
ATOM 3708 N N . SER B 1 164 ? 1.176 15.211 -3.359 1 98.75 164 SER B N 1
ATOM 3709 C CA . SER B 1 164 ? -0.256 15.102 -3.104 1 98.75 164 SER B CA 1
ATOM 3710 C C . SER B 1 164 ? -1.07 15.672 -4.258 1 98.75 164 SER B C 1
ATOM 3712 O O . SER B 1 164 ? -2.111 15.125 -4.625 1 98.75 164 SER B O 1
ATOM 3714 N N . LEU B 1 165 ? -0.616 16.766 -4.816 1 98.44 165 LEU B N 1
ATOM 3715 C CA . LEU B 1 165 ? -1.262 17.297 -6.012 1 98.44 165 LEU B CA 1
ATOM 3716 C C . LEU B 1 165 ? -1.177 16.312 -7.164 1 98.44 165 LEU B C 1
ATOM 3718 O O . LEU B 1 165 ? -2.156 16.094 -7.883 1 98.44 165 LEU B O 1
ATOM 3722 N N . GLY B 1 166 ? -0.016 15.703 -7.285 1 97.81 166 GLY B N 1
ATOM 3723 C CA . GLY B 1 166 ? 0.156 14.688 -8.305 1 97.81 166 GLY B CA 1
ATOM 3724 C C . GLY B 1 166 ? -0.752 13.484 -8.109 1 97.81 166 GLY B C 1
ATOM 3725 O O . GLY B 1 166 ? -1.339 12.977 -9.07 1 97.81 166 GLY B O 1
ATOM 3726 N N . GLN B 1 167 ? -0.838 13.031 -6.863 1 97.62 167 GLN B N 1
ATOM 3727 C CA . GLN B 1 167 ? -1.689 11.891 -6.547 1 97.62 167 GLN B CA 1
ATOM 3728 C C . GLN B 1 167 ? -3.16 12.211 -6.801 1 97.62 167 GLN B C 1
ATOM 3730 O O . GLN B 1 167 ? -3.902 11.383 -7.324 1 97.62 167 GLN B O 1
ATOM 3735 N N . PHE B 1 168 ? -3.586 13.414 -6.434 1 98.06 168 PHE B N 1
ATOM 3736 C CA . PHE B 1 168 ? -4.953 13.844 -6.711 1 98.06 168 PHE B CA 1
ATOM 3737 C C . PHE B 1 168 ? -5.254 13.758 -8.203 1 98.06 168 PHE B C 1
ATOM 3739 O O . PHE B 1 168 ? -6.297 13.234 -8.602 1 98.06 168 PHE B O 1
ATOM 3746 N N . GLN B 1 169 ? -4.359 14.25 -9.016 1 96.75 169 GLN B N 1
ATOM 3747 C CA . GLN B 1 169 ? -4.52 14.227 -10.461 1 96.75 169 GLN B CA 1
ATOM 3748 C C . GLN B 1 169 ? -4.555 12.797 -10.992 1 96.75 169 GLN B C 1
ATOM 3750 O O . GLN B 1 169 ? -5.348 12.477 -11.883 1 96.75 169 GLN B O 1
ATOM 3755 N N . ALA B 1 170 ? -3.707 12.023 -10.469 1 93.69 170 ALA B N 1
ATOM 3756 C CA . ALA B 1 170 ? -3.648 10.633 -10.914 1 93.69 170 ALA B CA 1
ATOM 3757 C C . ALA B 1 170 ? -4.969 9.914 -10.648 1 93.69 170 ALA B C 1
ATOM 3759 O O . ALA B 1 170 ? -5.406 9.086 -11.453 1 93.69 170 ALA B O 1
ATOM 3760 N N . VAL B 1 171 ? -5.609 10.25 -9.539 1 94.38 171 VAL B N 1
ATOM 3761 C CA . VAL B 1 171 ? -6.809 9.547 -9.102 1 94.38 171 VAL B CA 1
ATOM 3762 C C . VAL B 1 171 ? -8.039 10.148 -9.781 1 94.38 171 VAL B C 1
ATOM 3764 O O . VAL B 1 171 ? -8.938 9.414 -10.203 1 94.38 171 VAL B O 1
ATOM 3767 N N . ASN B 1 172 ? -7.996 11.461 -9.945 1 94.5 172 ASN B N 1
ATOM 3768 C CA . ASN B 1 172 ? -9.227 12.133 -10.352 1 94.5 172 ASN B CA 1
ATOM 3769 C C . ASN B 1 172 ? -9.148 12.625 -11.797 1 94.5 172 ASN B C 1
ATOM 3771 O O . ASN B 1 172 ? -10.172 12.953 -12.398 1 94.5 172 ASN B O 1
ATOM 3775 N N . GLY B 1 173 ? -7.961 12.68 -12.359 1 93.31 173 GLY B N 1
ATOM 3776 C CA . GLY B 1 173 ? -7.805 13.102 -13.75 1 93.31 173 GLY B CA 1
ATOM 3777 C C . GLY B 1 173 ? -7.641 14.602 -13.906 1 93.31 173 GLY B C 1
ATOM 3778 O O . GLY B 1 173 ? -7.5 15.102 -15.023 1 93.31 173 GLY B O 1
ATOM 3779 N N . ASN B 1 174 ? -7.719 15.328 -12.781 1 96 174 ASN B N 1
ATOM 3780 C CA . ASN B 1 174 ? -7.535 16.781 -12.75 1 96 174 ASN B CA 1
ATOM 3781 C C . ASN B 1 174 ? -6.832 17.219 -11.469 1 96 174 ASN B C 1
ATOM 3783 O O . ASN B 1 174 ? -6.785 16.484 -10.492 1 96 174 ASN B O 1
ATOM 3787 N N . TYR B 1 175 ? -6.266 18.453 -11.539 1 96.88 175 TYR B N 1
ATOM 3788 C CA . TYR B 1 175 ? -5.699 19.031 -10.32 1 96.88 175 TYR B CA 1
ATOM 3789 C C . TYR B 1 175 ? -6.781 19.688 -9.477 1 96.88 175 TYR B C 1
ATOM 3791 O O . TYR B 1 175 ? -7.793 20.156 -10.008 1 96.88 175 TYR B O 1
ATOM 3799 N N . PRO B 1 176 ? -6.621 19.75 -8.211 1 97.75 176 PRO B N 1
ATOM 3800 C CA . PRO B 1 176 ? -7.629 20.391 -7.363 1 97.75 176 PRO B CA 1
ATOM 3801 C C . PRO B 1 176 ? -7.625 21.906 -7.484 1 97.75 176 PRO B C 1
ATOM 3803 O O . PRO B 1 176 ? -6.586 22.5 -7.766 1 97.75 176 PRO B O 1
ATOM 3806 N N . LYS B 1 177 ? -8.773 22.484 -7.207 1 96.75 177 LYS B N 1
ATOM 3807 C CA . LYS B 1 177 ? -8.906 23.938 -7.164 1 96.75 177 LYS B CA 1
ATOM 3808 C C . LYS B 1 177 ? -8.531 24.484 -5.793 1 96.75 177 LYS B C 1
ATOM 3810 O O . LYS B 1 177 ? -8.117 25.641 -5.668 1 96.75 177 LYS B O 1
ATOM 3815 N N . LYS B 1 178 ? -8.703 23.672 -4.832 1 97.81 178 LYS B N 1
ATOM 3816 C CA . LYS B 1 178 ? -8.367 24.062 -3.465 1 97.81 178 LYS B CA 1
ATOM 3817 C C . LYS B 1 178 ? -7.789 22.891 -2.689 1 97.81 178 LYS B C 1
ATOM 3819 O O . LYS B 1 178 ? -8.016 21.719 -3.047 1 97.81 178 LYS B O 1
ATOM 3824 N N . MET B 1 179 ? -7.082 23.25 -1.642 1 98.31 179 MET B N 1
ATOM 3825 C CA . MET B 1 179 ? -6.484 22.234 -0.79 1 98.31 179 MET B CA 1
ATOM 3826 C C . MET B 1 179 ? -6.664 22.578 0.685 1 98.31 179 MET B C 1
ATOM 3828 O O . MET B 1 179 ? -6.609 23.75 1.062 1 98.31 179 MET B O 1
ATOM 3832 N N . THR B 1 180 ? -6.961 21.594 1.445 1 98.88 180 THR B N 1
ATOM 3833 C CA . THR B 1 180 ? -6.879 21.672 2.9 1 98.88 180 THR B CA 1
ATOM 3834 C C . THR B 1 180 ? -5.742 20.812 3.434 1 98.88 180 THR B C 1
ATOM 3836 O O . THR B 1 180 ? -5.637 19.625 3.086 1 98.88 180 THR B O 1
ATOM 3839 N N . ILE B 1 181 ? -4.891 21.422 4.164 1 98.94 181 ILE B N 1
ATOM 3840 C CA . ILE B 1 181 ? -3.814 20.688 4.82 1 98.94 181 ILE B CA 1
ATOM 3841 C C . ILE B 1 181 ? -4.133 20.531 6.309 1 98.94 181 ILE B C 1
ATOM 3843 O O . ILE B 1 181 ? -4.492 21.5 6.977 1 98.94 181 ILE B O 1
ATOM 3847 N N . VAL B 1 182 ? -4.082 19.312 6.793 1 98.94 182 VAL B N 1
ATOM 3848 C CA . VAL B 1 182 ? -4.223 19.047 8.219 1 98.94 182 VAL B CA 1
ATOM 3849 C C . VAL B 1 182 ? -2.879 18.609 8.797 1 98.94 182 VAL B C 1
ATOM 3851 O O . VAL B 1 182 ? -2.371 17.531 8.469 1 98.94 182 VAL B O 1
ATOM 3854 N N . GLY B 1 183 ? -2.291 19.422 9.625 1 98.69 183 GLY B N 1
ATOM 3855 C CA . GLY B 1 183 ? -0.97 19.109 10.148 1 98.69 183 GLY B CA 1
ATOM 3856 C C . GLY B 1 183 ? -0.607 19.906 11.383 1 98.69 183 GLY B C 1
ATOM 3857 O O . GLY B 1 183 ? -1.479 20.5 12.016 1 98.69 183 GLY B O 1
ATOM 3858 N N . PHE B 1 184 ? 0.654 19.828 11.758 1 98.19 184 PHE B N 1
ATOM 3859 C CA . PHE B 1 184 ? 1.148 20.609 12.891 1 98.19 184 PHE B CA 1
ATOM 3860 C C . PHE B 1 184 ? 1.089 22.094 12.586 1 98.19 184 PHE B C 1
ATOM 3862 O O . PHE B 1 184 ? 1.591 22.547 11.555 1 98.19 184 PHE B O 1
ATOM 3869 N N . GLY B 1 185 ? 0.582 22.828 13.492 1 97.25 185 GLY B N 1
ATOM 3870 C CA . GLY B 1 185 ? 0.434 24.266 13.32 1 97.25 185 GLY B CA 1
ATOM 3871 C C . GLY B 1 185 ? 1.757 24.984 13.133 1 97.25 185 GLY B C 1
ATOM 3872 O O . GLY B 1 185 ? 1.854 25.938 12.352 1 97.25 185 GLY B O 1
ATOM 3873 N N . PHE B 1 186 ? 2.738 24.578 13.828 1 95.81 186 PHE B N 1
ATOM 3874 C CA . PHE B 1 186 ? 4.023 25.266 13.781 1 95.81 186 PHE B CA 1
ATOM 3875 C C . PHE B 1 186 ? 4.68 25.094 12.422 1 95.81 186 PHE B C 1
ATOM 3877 O O . PHE B 1 186 ? 5.688 25.75 12.125 1 95.81 186 PHE B O 1
ATOM 3884 N N . LYS B 1 187 ? 4.102 24.234 11.547 1 97.19 187 LYS B N 1
ATOM 3885 C CA . LYS B 1 187 ? 4.641 24.047 10.211 1 97.19 187 LYS B CA 1
ATOM 3886 C C . LYS B 1 187 ? 3.828 24.828 9.172 1 97.19 187 LYS B C 1
ATOM 3888 O O . LYS B 1 187 ? 4.176 24.844 7.988 1 97.19 187 LYS B O 1
ATOM 3893 N N . GLN B 1 188 ? 2.785 25.484 9.555 1 97.75 188 GLN B N 1
ATOM 3894 C CA . GLN B 1 188 ? 1.833 26.125 8.648 1 97.75 188 GLN B CA 1
ATOM 3895 C C . GLN B 1 188 ? 2.527 27.141 7.75 1 97.75 188 GLN B C 1
ATOM 3897 O O . GLN B 1 188 ? 2.316 27.156 6.535 1 97.75 188 GLN B O 1
ATOM 3902 N N . SER B 1 189 ? 3.33 27.953 8.312 1 96.69 189 SER B N 1
ATOM 3903 C CA . SER B 1 189 ? 3.977 29.016 7.543 1 96.69 189 SER B CA 1
ATOM 3904 C C . SER B 1 189 ? 4.879 28.438 6.457 1 96.69 189 SER B C 1
ATOM 3906 O O . SER B 1 189 ? 4.961 28.984 5.355 1 96.69 189 SER B O 1
ATOM 3908 N N . ARG B 1 190 ? 5.57 27.391 6.75 1 97.38 190 ARG B N 1
ATOM 3909 C CA . ARG B 1 190 ? 6.438 26.734 5.766 1 97.38 190 ARG B CA 1
ATOM 3910 C C . ARG B 1 190 ? 5.629 26.234 4.57 1 97.38 190 ARG B C 1
ATOM 3912 O O . ARG B 1 190 ? 6.031 26.422 3.422 1 97.38 190 ARG B O 1
ATOM 3919 N N . TYR B 1 191 ? 4.473 25.625 4.828 1 98.19 191 TYR B N 1
ATOM 3920 C CA . TYR B 1 191 ? 3.617 25.125 3.764 1 98.19 191 TYR B CA 1
ATOM 3921 C C . TYR B 1 191 ? 3.041 26.266 2.936 1 98.19 191 TYR B C 1
ATOM 3923 O O . TYR B 1 191 ? 3.059 26.219 1.703 1 98.19 191 TYR B O 1
ATOM 3931 N N . LEU B 1 192 ? 2.549 27.328 3.594 1 97.94 192 LEU B N 1
ATOM 3932 C CA . LEU B 1 192 ? 1.796 28.391 2.92 1 97.94 192 LEU B CA 1
ATOM 3933 C C . LEU B 1 192 ? 2.736 29.422 2.307 1 97.94 192 LEU B C 1
ATOM 3935 O O . LEU B 1 192 ? 2.521 29.859 1.178 1 97.94 192 LEU B O 1
ATOM 3939 N N . ASP B 1 193 ? 3.85 29.734 3.012 1 97.12 193 ASP B N 1
ATOM 3940 C CA . ASP B 1 193 ? 4.668 30.875 2.623 1 97.12 193 ASP B CA 1
ATOM 3941 C C . ASP B 1 193 ? 5.891 30.422 1.82 1 97.12 193 ASP B C 1
ATOM 3943 O O . ASP B 1 193 ? 6.539 31.25 1.166 1 97.12 193 ASP B O 1
ATOM 3947 N N . LEU B 1 194 ? 6.184 29.156 1.858 1 97.94 194 LEU B N 1
ATOM 3948 C CA . LEU B 1 194 ? 7.348 28.688 1.125 1 97.94 194 LEU B CA 1
ATOM 3949 C C . LEU B 1 194 ? 6.945 27.672 0.062 1 97.94 194 LEU B C 1
ATOM 3951 O O . LEU B 1 194 ? 7.047 27.938 -1.136 1 97.94 194 LEU B O 1
ATOM 3955 N N . HIS B 1 195 ? 6.367 26.516 0.458 1 98.56 195 HIS B N 1
ATOM 3956 C CA . HIS B 1 195 ? 6.098 25.438 -0.472 1 98.56 195 HIS B CA 1
ATOM 3957 C C . HIS B 1 195 ? 5.035 25.828 -1.491 1 98.56 195 HIS B C 1
ATOM 3959 O O . HIS B 1 195 ? 5.242 25.688 -2.699 1 98.56 195 HIS B O 1
ATOM 3965 N N . ALA B 1 196 ? 3.881 26.312 -0.997 1 98.44 196 ALA B N 1
ATOM 3966 C CA . ALA B 1 196 ? 2.795 26.688 -1.894 1 98.44 196 ALA B CA 1
ATOM 3967 C C . ALA B 1 196 ? 3.238 27.781 -2.859 1 98.44 196 ALA B C 1
ATOM 3969 O O . ALA B 1 196 ? 2.916 27.75 -4.047 1 98.44 196 ALA B O 1
ATOM 3970 N N . LYS B 1 197 ? 3.992 28.719 -2.34 1 97.31 197 LYS B N 1
ATOM 3971 C CA . LYS B 1 197 ? 4.504 29.812 -3.17 1 97.31 197 LYS B CA 1
ATOM 3972 C C . LYS B 1 197 ? 5.465 29.281 -4.23 1 97.31 197 LYS B C 1
ATOM 3974 O O . LYS B 1 197 ? 5.445 29.75 -5.375 1 97.31 197 LYS B O 1
ATOM 3979 N N . ALA B 1 198 ? 6.25 28.297 -3.873 1 98.12 198 ALA B N 1
ATOM 3980 C CA . ALA B 1 198 ? 7.289 27.766 -4.754 1 98.12 198 ALA B CA 1
ATOM 3981 C C . ALA B 1 198 ? 6.676 27.047 -5.953 1 98.12 198 ALA B C 1
ATOM 3983 O O . ALA B 1 198 ? 7.355 26.812 -6.953 1 98.12 198 ALA B O 1
ATOM 3984 N N . ILE B 1 199 ? 5.359 26.719 -5.867 1 97.94 199 ILE B N 1
ATOM 3985 C CA . ILE B 1 199 ? 4.727 26.047 -6.992 1 97.94 199 ILE B CA 1
ATOM 3986 C C . ILE B 1 199 ? 3.508 26.844 -7.457 1 97.94 199 ILE B C 1
ATOM 3988 O O . ILE B 1 199 ? 2.691 26.328 -8.234 1 97.94 199 ILE B O 1
ATOM 3992 N N . ASP B 1 200 ? 3.32 28.016 -6.883 1 97.62 200 ASP B N 1
ATOM 3993 C CA . ASP B 1 200 ? 2.279 28.969 -7.277 1 97.62 200 ASP B CA 1
ATOM 3994 C C . ASP B 1 200 ? 0.889 28.359 -7.082 1 97.62 200 ASP B C 1
ATOM 3996 O O . ASP B 1 200 ? 0.037 28.453 -7.969 1 97.62 200 ASP B O 1
ATOM 4000 N N . PHE B 1 201 ? 0.702 27.703 -5.961 1 97.69 201 PHE B N 1
ATOM 4001 C CA . PHE B 1 201 ? -0.614 27.203 -5.578 1 97.69 201 PHE B CA 1
ATOM 4002 C C . PHE B 1 201 ? -1.215 28.062 -4.469 1 97.69 201 PHE B C 1
ATOM 4004 O O . PHE B 1 201 ? -0.67 28.141 -3.367 1 97.69 201 PHE B O 1
ATOM 4011 N N . LYS B 1 202 ? -2.35 28.75 -4.562 1 92.94 202 LYS B N 1
ATOM 4012 C CA . LYS B 1 202 ? -2.791 29.828 -3.68 1 92.94 202 LYS B CA 1
ATOM 4013 C C . LYS B 1 202 ? -3.973 29.391 -2.822 1 92.94 202 LYS B C 1
ATOM 4015 O O . LYS B 1 202 ? -4.098 29.797 -1.668 1 92.94 202 LYS B O 1
ATOM 4020 N N . ASN B 1 203 ? -4.848 28.516 -3.146 1 96.25 203 ASN B N 1
ATOM 4021 C CA . ASN B 1 203 ? -6.09 28.219 -2.445 1 96.25 203 ASN B CA 1
ATOM 4022 C C . ASN B 1 203 ? -5.922 27.062 -1.465 1 96.25 203 ASN B C 1
ATOM 4024 O O . ASN B 1 203 ? -6.457 25.984 -1.682 1 96.25 203 ASN B O 1
ATOM 4028 N N . ILE B 1 204 ? -5.172 27.453 -0.297 1 98.25 204 ILE B N 1
ATOM 4029 C CA . ILE B 1 204 ? -4.91 26.422 0.701 1 98.25 204 ILE B CA 1
ATOM 4030 C C . ILE B 1 204 ? -5.48 26.844 2.051 1 98.25 204 ILE B C 1
ATOM 4032 O O . ILE B 1 204 ? -5.219 27.969 2.514 1 98.25 204 ILE B O 1
ATOM 4036 N N . ASN B 1 205 ? -6.309 26.031 2.574 1 98.5 205 ASN B N 1
ATOM 4037 C CA . ASN B 1 205 ? -6.711 26.125 3.975 1 98.5 205 ASN B CA 1
ATOM 4038 C C . ASN B 1 205 ? -5.875 25.203 4.859 1 98.5 205 ASN B C 1
ATOM 4040 O O . ASN B 1 205 ? -5.527 24.094 4.453 1 98.5 205 ASN B O 1
ATOM 4044 N N . TYR B 1 206 ? -5.555 25.672 6.066 1 98.69 206 TYR B N 1
ATOM 4045 C CA . TYR B 1 206 ? -4.73 24.875 6.973 1 98.69 206 TYR B CA 1
ATOM 4046 C C . TYR B 1 206 ? -5.453 24.625 8.289 1 98.69 206 TYR B C 1
ATOM 4048 O O . TYR B 1 206 ? -5.938 25.562 8.93 1 98.69 206 TYR B O 1
ATOM 4056 N N . ILE B 1 207 ? -5.617 23.406 8.633 1 98.81 207 ILE B N 1
ATOM 4057 C CA . ILE B 1 207 ? -6.125 23.016 9.938 1 98.81 207 ILE B CA 1
ATOM 4058 C C . ILE B 1 207 ? -4.961 22.609 10.844 1 98.81 207 ILE B C 1
ATOM 4060 O O . ILE B 1 207 ? -4.27 21.625 10.578 1 98.81 207 ILE B O 1
ATOM 4064 N N . SER B 1 208 ? -4.828 23.375 11.938 1 98.5 208 SER B N 1
ATOM 4065 C CA . SER B 1 208 ? -3.688 23.203 12.828 1 98.5 208 SER B CA 1
ATOM 4066 C C . SER B 1 208 ? -4.062 22.359 14.047 1 98.5 208 SER B C 1
ATOM 4068 O O . SER B 1 208 ? -5.027 22.672 14.75 1 98.5 208 SER B O 1
ATOM 4070 N N . ILE B 1 209 ? -3.275 21.281 14.234 1 98.31 209 ILE B N 1
ATOM 4071 C CA . ILE B 1 209 ? -3.359 20.469 15.453 1 98.31 209 ILE B CA 1
ATOM 4072 C C . ILE B 1 209 ? -1.963 20.281 16.031 1 98.31 209 ILE B C 1
ATOM 4074 O O . ILE B 1 209 ? -1.104 19.641 15.422 1 98.31 209 ILE B O 1
ATOM 4078 N N . GLU B 1 210 ? -1.781 20.766 17.219 1 97 210 GLU B N 1
ATOM 4079 C CA . GLU B 1 210 ? -0.453 20.859 17.812 1 97 210 GLU B CA 1
ATOM 4080 C C . GLU B 1 210 ? -0.184 19.672 18.734 1 97 210 GLU B C 1
ATOM 4082 O O . GLU B 1 210 ? -1.109 18.953 19.125 1 97 210 GLU B O 1
ATOM 4087 N N . PRO B 1 211 ? 1.147 19.422 19.031 1 96.12 211 PRO B N 1
ATOM 4088 C CA . PRO B 1 211 ? 1.448 18.469 20.094 1 96.12 211 PRO B CA 1
ATOM 4089 C C . PRO B 1 211 ? 0.877 18.891 21.438 1 96.12 211 PRO B C 1
ATOM 4091 O O . PRO B 1 211 ? 0.543 20.062 21.641 1 96.12 211 PRO B O 1
ATOM 4094 N N . SER B 1 212 ? 0.684 17.938 22.297 1 92.81 212 SER B N 1
ATOM 4095 C CA . SER B 1 212 ? 0.116 18.203 23.609 1 92.81 212 SER B CA 1
ATOM 4096 C C . SER B 1 212 ? 0.92 17.531 24.719 1 92.81 212 SER B C 1
ATOM 4098 O O . SER B 1 212 ? 0.519 16.484 25.234 1 92.81 212 SER B O 1
ATOM 4100 N N . PRO B 1 213 ? 1.976 18.188 25.156 1 94.06 213 PRO B N 1
ATOM 4101 C CA . PRO B 1 213 ? 2.703 17.609 26.281 1 94.06 213 PRO B CA 1
ATOM 4102 C C . PRO B 1 213 ? 1.852 17.516 27.547 1 94.06 213 PRO B C 1
ATOM 4104 O O . PRO B 1 213 ? 0.989 18.359 27.781 1 94.06 213 PRO B O 1
ATOM 4107 N N . THR B 1 214 ? 2.102 16.5 28.281 1 91.19 214 THR B N 1
ATOM 4108 C CA . THR B 1 214 ? 1.313 16.281 29.5 1 91.19 214 THR B CA 1
ATOM 4109 C C . THR B 1 214 ? 2.006 16.891 30.703 1 91.19 214 THR B C 1
ATOM 4111 O O . THR B 1 214 ? 3.23 16.812 30.828 1 91.19 214 THR B O 1
ATOM 4114 N N . GLY B 1 215 ? 1.214 17.484 31.609 1 91.38 215 GLY B N 1
ATOM 4115 C CA . GLY B 1 215 ? 1.717 17.938 32.875 1 91.38 215 GLY B CA 1
ATOM 4116 C C . GLY B 1 215 ? 2.4 19.281 32.812 1 91.38 215 GLY B C 1
ATOM 4117 O O . GLY B 1 215 ? 3.08 19.688 33.781 1 91.38 215 GLY B O 1
ATOM 4118 N N . TYR B 1 216 ? 2.391 19.906 31.703 1 93.75 216 TYR B N 1
ATOM 4119 C CA . TYR B 1 216 ? 3.006 21.219 31.547 1 93.75 216 TYR B CA 1
ATOM 4120 C C . TYR B 1 216 ? 2.064 22.328 32 1 93.75 216 TYR B C 1
ATOM 4122 O O . TYR B 1 216 ? 0.861 22.281 31.75 1 93.75 216 TYR B O 1
ATOM 4130 N N . ASN B 1 217 ? 2.619 23.281 32.719 1 94.81 217 ASN B N 1
ATOM 4131 C CA . ASN B 1 217 ? 1.861 24.5 33 1 94.81 217 ASN B CA 1
ATOM 4132 C C . ASN B 1 217 ? 1.974 25.516 31.859 1 94.81 217 ASN B C 1
ATOM 4134 O O . ASN B 1 217 ? 2.611 25.234 30.844 1 94.81 217 ASN B O 1
ATOM 4138 N N . SER B 1 218 ? 1.355 26.656 32.062 1 94.5 218 SER B N 1
ATOM 4139 C CA . SER B 1 218 ? 1.278 27.641 31 1 94.5 218 SER B CA 1
ATOM 4140 C C . SER B 1 218 ? 2.666 28.125 30.594 1 94.5 218 SER B C 1
ATOM 4142 O O . SER B 1 218 ? 2.947 28.297 29.406 1 94.5 218 SER B O 1
ATOM 4144 N N . GLU B 1 219 ? 3.465 28.312 31.562 1 96 219 GLU B N 1
ATOM 4145 C CA . GLU B 1 219 ? 4.812 28.797 31.281 1 96 219 GLU B CA 1
ATOM 4146 C C . GLU B 1 219 ? 5.637 27.734 30.547 1 96 219 GLU B C 1
ATOM 4148 O O . GLU B 1 219 ? 6.363 28.047 29.594 1 96 219 GLU B O 1
ATOM 4153 N N . GLN B 1 220 ? 5.523 26.531 30.938 1 95.38 220 GLN B N 1
ATOM 4154 C CA . GLN B 1 220 ? 6.242 25.422 30.328 1 95.38 220 GLN B CA 1
ATOM 4155 C C . GLN B 1 220 ? 5.781 25.203 28.891 1 95.38 220 GLN B C 1
ATOM 4157 O O . GLN B 1 220 ? 6.594 24.906 28.016 1 95.38 220 GLN B O 1
ATOM 4162 N N . LEU B 1 221 ? 4.5 25.344 28.75 1 94.88 221 LEU B N 1
ATOM 4163 C CA . LEU B 1 221 ? 3.949 25.203 27.406 1 94.88 221 LEU B CA 1
ATOM 4164 C C . LEU B 1 221 ? 4.465 26.297 26.484 1 94.88 221 LEU B C 1
ATOM 4166 O O . LEU B 1 221 ? 4.777 26.047 25.328 1 94.88 221 LEU B O 1
ATOM 4170 N N . GLU B 1 222 ? 4.508 27.469 26.984 1 95.31 222 GLU B N 1
ATOM 4171 C CA . GLU B 1 222 ? 5.031 28.594 26.188 1 95.31 222 GLU B CA 1
ATOM 4172 C C . GLU B 1 222 ? 6.473 28.328 25.766 1 95.31 222 GLU B C 1
ATOM 4174 O O . GLU B 1 222 ? 6.844 28.594 24.625 1 95.31 222 GLU B O 1
ATOM 4179 N N . VAL B 1 223 ? 7.262 27.828 26.703 1 96 223 VAL B N 1
ATOM 4180 C CA . VAL B 1 223 ? 8.656 27.531 26.422 1 96 223 VAL B CA 1
ATOM 4181 C C . VAL B 1 223 ? 8.734 26.391 25.391 1 96 223 VAL B C 1
ATOM 4183 O O . VAL B 1 223 ? 9.539 26.438 24.469 1 96 223 VAL B O 1
ATOM 4186 N N . TYR B 1 224 ? 7.891 25.453 25.609 1 95.5 224 TYR B N 1
ATOM 4187 C CA . TYR B 1 224 ? 7.859 24.312 24.703 1 95.5 224 TYR B CA 1
ATOM 4188 C C . TYR B 1 224 ? 7.559 24.75 23.266 1 95.5 224 TYR B C 1
ATOM 4190 O O . TYR B 1 224 ? 8.297 24.406 22.344 1 95.5 224 TYR B O 1
ATOM 4198 N N . PHE B 1 225 ? 6.547 25.516 23.062 1 95.69 225 PHE B N 1
ATOM 4199 C CA . PHE B 1 225 ? 6.125 25.906 21.719 1 95.69 225 PHE B CA 1
ATOM 4200 C C . PHE B 1 225 ? 7.098 26.922 21.125 1 95.69 225 PHE B C 1
ATOM 4202 O O . PHE B 1 225 ? 7.32 26.938 19.922 1 95.69 225 PHE B O 1
ATOM 4209 N N . SER B 1 226 ? 7.668 27.734 21.984 1 96.12 226 SER B N 1
ATOM 4210 C CA . SER B 1 226 ? 8.703 28.641 21.516 1 96.12 226 SER B CA 1
ATOM 4211 C C . SER B 1 226 ? 9.914 27.875 20.984 1 96.12 226 SER B C 1
ATOM 4213 O O . SER B 1 22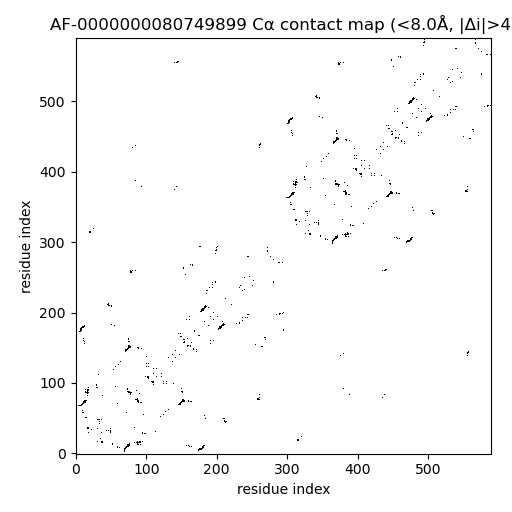6 ? 10.477 28.234 19.953 1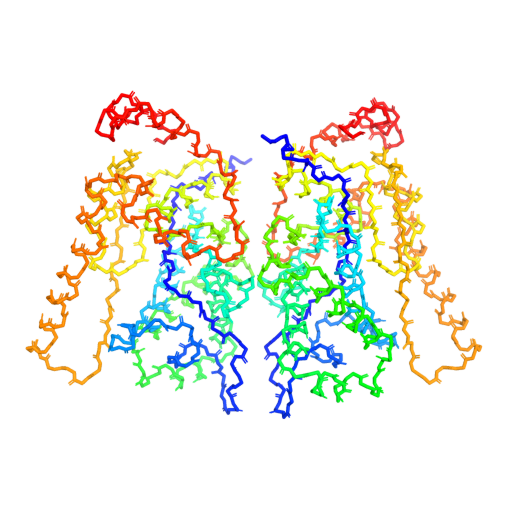 96.12 226 SER B O 1
ATOM 4215 N N . THR B 1 227 ? 10.258 26.891 21.703 1 94.94 227 THR B N 1
ATOM 4216 C CA . THR B 1 227 ? 11.383 26.062 21.297 1 94.94 227 THR B CA 1
ATOM 4217 C C . THR B 1 227 ? 11.055 25.312 20 1 94.94 227 THR B C 1
ATOM 4219 O O . THR B 1 227 ? 11.898 25.234 19.109 1 94.94 227 THR B O 1
ATOM 4222 N N . LEU B 1 228 ? 9.852 24.844 19.984 1 94.94 228 LEU B N 1
ATOM 4223 C CA . LEU B 1 228 ? 9.406 24.125 18.781 1 94.94 228 LEU B CA 1
ATOM 4224 C C . LEU B 1 228 ? 9.453 25.047 17.562 1 94.94 228 LEU B C 1
ATOM 4226 O O . LEU B 1 228 ? 9.914 24.641 16.5 1 94.94 228 LEU B O 1
ATOM 4230 N N . SER B 1 229 ? 9 26.188 17.703 1 94.94 229 SER B N 1
ATOM 4231 C CA . SER B 1 229 ? 9.008 27.172 16.625 1 94.94 229 SER B CA 1
ATOM 4232 C C . SER B 1 229 ? 10.43 27.516 16.203 1 94.94 229 SER B C 1
ATOM 4234 O O . SER B 1 229 ? 10.711 27.641 15 1 94.94 229 SER B O 1
ATOM 4236 N N . ALA B 1 230 ? 11.281 27.656 17.172 1 95.38 230 ALA B N 1
ATOM 4237 C CA . ALA B 1 230 ? 12.68 27.984 16.875 1 95.38 230 ALA B CA 1
ATOM 4238 C C . ALA B 1 230 ? 13.359 26.844 16.125 1 95.38 230 ALA B C 1
ATOM 4240 O O . ALA B 1 230 ? 14.141 27.078 15.195 1 95.38 230 ALA B O 1
ATOM 4241 N N . MET B 1 231 ? 13.102 25.672 16.516 1 94.44 231 MET B N 1
ATOM 4242 C CA . MET B 1 231 ? 13.68 24.5 15.867 1 94.44 231 MET B CA 1
ATOM 4243 C C . MET B 1 231 ? 13.148 24.328 14.453 1 94.44 231 MET B C 1
ATOM 4245 O O . MET B 1 231 ? 13.891 23.984 13.539 1 94.44 231 MET B O 1
ATOM 4249 N N . GLU B 1 232 ? 11.812 24.578 14.312 1 95.5 232 GLU B N 1
ATOM 4250 C CA . GLU B 1 232 ? 11.195 24.562 12.992 1 95.5 232 GLU B CA 1
ATOM 4251 C C . GLU B 1 232 ? 11.844 25.594 12.07 1 95.5 232 GLU B C 1
ATOM 4253 O O . GLU B 1 232 ? 12.148 25.281 10.914 1 95.5 232 GLU B O 1
ATOM 4258 N N . LYS B 1 233 ? 12.086 26.719 12.516 1 94.81 233 LYS B N 1
ATOM 4259 C CA . LYS B 1 233 ? 12.719 27.766 11.719 1 94.81 233 LYS B CA 1
ATOM 4260 C C . LYS B 1 233 ? 14.148 27.391 11.344 1 94.81 233 LYS B C 1
ATOM 4262 O O . LYS B 1 233 ? 14.523 27.469 10.172 1 94.81 233 LYS B O 1
ATOM 4267 N N . LYS B 1 234 ? 14.836 26.875 12.273 1 95 234 LYS B N 1
ATOM 4268 C CA . LYS B 1 234 ? 16.25 26.594 12.086 1 95 234 LYS B CA 1
ATOM 4269 C C . LYS B 1 234 ? 16.469 25.359 11.227 1 95 234 LYS B C 1
ATOM 4271 O O . LYS B 1 234 ? 17.312 25.344 10.336 1 95 234 LYS B O 1
ATOM 4276 N N . ASN B 1 235 ? 15.656 24.375 11.469 1 93.56 235 ASN B N 1
ATOM 4277 C CA . ASN B 1 235 ? 15.945 23.078 10.891 1 93.56 235 ASN B CA 1
ATOM 4278 C C . ASN B 1 235 ? 15.133 22.828 9.625 1 93.56 235 ASN B C 1
ATOM 4280 O O . ASN B 1 235 ? 15.352 21.828 8.922 1 93.56 235 ASN B O 1
ATOM 4284 N N . ALA B 1 236 ? 14.203 23.75 9.289 1 95.19 236 ALA B N 1
ATOM 4285 C CA . ALA B 1 236 ? 13.375 23.469 8.117 1 95.19 236 ALA B CA 1
ATOM 4286 C C . ALA B 1 236 ? 13.094 24.75 7.328 1 95.19 236 ALA B C 1
ATOM 4288 O O . ALA B 1 236 ? 13.633 24.938 6.238 1 95.19 236 ALA B O 1
ATOM 4289 N N . ALA B 1 237 ? 12.406 25.703 7.918 1 96.44 237 ALA B N 1
ATOM 4290 C CA . ALA B 1 237 ? 11.938 26.859 7.168 1 96.44 237 ALA B CA 1
ATOM 4291 C C . ALA B 1 237 ? 13.109 27.625 6.562 1 96.44 237 ALA B C 1
ATOM 4293 O O . ALA B 1 237 ? 13.102 27.953 5.371 1 96.44 237 ALA B O 1
ATOM 4294 N N . ALA B 1 238 ? 14.109 27.875 7.324 1 97 238 ALA B N 1
ATOM 4295 C CA . ALA B 1 238 ? 15.266 28.641 6.848 1 97 238 ALA B CA 1
ATOM 4296 C C . ALA B 1 238 ? 16 27.891 5.742 1 97 238 ALA B C 1
ATOM 4298 O O . ALA B 1 238 ? 16.5 28.5 4.797 1 97 238 ALA B O 1
ATOM 4299 N N . LEU B 1 239 ? 16.062 26.625 5.895 1 97.56 239 LEU B N 1
ATOM 4300 C CA . LEU B 1 239 ? 16.734 25.812 4.887 1 97.56 239 LEU B CA 1
ATOM 4301 C C . LEU B 1 239 ? 15.961 25.828 3.574 1 97.56 239 LEU B C 1
ATOM 4303 O O . LEU B 1 239 ? 16.547 25.984 2.502 1 97.56 239 LEU B O 1
ATOM 4307 N N . PHE B 1 240 ? 14.617 25.781 3.605 1 97.69 240 PHE B N 1
ATOM 4308 C CA . PHE B 1 240 ? 13.789 25.781 2.406 1 97.69 240 PHE B CA 1
ATOM 4309 C C . PHE B 1 240 ? 13.75 27.172 1.774 1 97.69 240 PHE B C 1
ATOM 4311 O O . PHE B 1 240 ? 13.547 27.297 0.566 1 97.69 240 PHE B O 1
ATOM 4318 N N . GLN B 1 241 ? 13.953 28.188 2.6 1 96.81 241 GLN B N 1
ATOM 4319 C CA . GLN B 1 241 ? 14.031 29.531 2.057 1 96.81 241 GLN B CA 1
ATOM 4320 C C . GLN B 1 241 ? 15.195 29.672 1.075 1 96.81 241 GLN B C 1
ATOM 4322 O O . GLN B 1 241 ? 15.117 30.438 0.114 1 96.81 241 GLN B O 1
ATOM 4327 N N . ASN B 1 242 ? 16.219 28.828 1.26 1 95.81 242 ASN B N 1
ATOM 4328 C CA . ASN B 1 242 ? 17.406 28.891 0.426 1 95.81 242 ASN B CA 1
ATOM 4329 C C . ASN B 1 242 ? 17.438 27.766 -0.61 1 95.81 242 ASN B C 1
ATOM 4331 O O . ASN B 1 242 ? 18.297 27.75 -1.489 1 95.81 242 ASN B O 1
ATOM 4335 N N . ASP B 1 243 ? 16.578 26.906 -0.509 1 97.62 243 ASP B N 1
ATOM 4336 C CA . ASP B 1 243 ? 16.438 25.75 -1.382 1 97.62 243 ASP B CA 1
ATOM 4337 C C . ASP B 1 243 ? 14.969 25.359 -1.54 1 97.62 243 ASP B C 1
ATOM 4339 O O . ASP B 1 243 ? 14.516 24.375 -0.94 1 97.62 243 ASP B O 1
ATOM 4343 N N . TYR B 1 244 ? 14.273 26.109 -2.439 1 98 244 TYR B N 1
ATOM 4344 C CA . TYR B 1 244 ? 12.82 26.062 -2.537 1 98 244 TYR B CA 1
ATOM 4345 C C . TYR B 1 244 ? 12.328 24.625 -2.727 1 98 244 TYR B C 1
ATOM 4347 O O . TYR B 1 244 ? 11.25 24.266 -2.24 1 98 244 TYR B O 1
ATOM 4355 N N . TYR B 1 245 ? 13.156 23.875 -3.406 1 97.88 245 TYR B N 1
ATOM 4356 C CA . TYR B 1 245 ? 12.664 22.594 -3.896 1 97.88 245 TYR B CA 1
ATOM 4357 C C . TYR B 1 245 ? 13.391 21.438 -3.229 1 97.88 245 TYR B C 1
ATOM 4359 O O . TYR B 1 245 ? 13.25 20.281 -3.646 1 97.88 245 TYR B O 1
ATOM 4367 N N . GLY B 1 246 ? 14.211 21.719 -2.172 1 96.81 246 GLY B N 1
ATOM 4368 C CA . GLY B 1 246 ? 14.859 20.703 -1.35 1 96.81 246 GLY B CA 1
ATOM 4369 C C . GLY B 1 246 ? 15.805 19.812 -2.131 1 96.81 246 GLY B C 1
ATOM 4370 O O . GLY B 1 246 ? 15.812 18.594 -1.942 1 96.81 246 GLY B O 1
ATOM 4371 N N . ARG B 1 247 ? 16.641 20.406 -3.004 1 95.25 247 ARG B N 1
ATOM 4372 C CA . ARG B 1 247 ? 17.438 19.609 -3.939 1 95.25 247 ARG B CA 1
ATOM 4373 C C . ARG B 1 247 ? 18.922 19.672 -3.596 1 95.25 247 ARG B C 1
ATOM 4375 O O . ARG B 1 247 ? 19.75 19.094 -4.293 1 95.25 247 ARG B O 1
ATOM 4382 N N . ARG B 1 248 ? 19.25 20.375 -2.596 1 96.56 248 ARG B N 1
ATOM 4383 C CA . ARG B 1 248 ? 20.641 20.547 -2.197 1 96.56 248 ARG B CA 1
ATOM 4384 C C . ARG B 1 248 ? 20.844 20.203 -0.724 1 96.56 248 ARG B C 1
ATOM 4386 O O . ARG B 1 248 ? 19.875 20.094 0.029 1 96.56 248 ARG B O 1
ATOM 4393 N N . SER B 1 249 ? 22.156 20.094 -0.452 1 96.19 249 SER B N 1
ATOM 4394 C CA . SER B 1 249 ? 22.469 19.891 0.957 1 96.19 249 SER B CA 1
ATOM 4395 C C . SER B 1 249 ? 22.109 21.109 1.794 1 96.19 249 SER B C 1
ATOM 4397 O O . SER B 1 249 ? 22.281 22.25 1.349 1 96.19 249 SER B O 1
ATOM 4399 N N . PRO B 1 250 ? 21.609 20.875 2.982 1 97.25 250 PRO B N 1
ATOM 4400 C CA . PRO B 1 250 ? 21.453 19.625 3.729 1 97.25 250 PRO B CA 1
ATOM 4401 C C . PRO B 1 250 ? 20.094 18.953 3.492 1 97.25 250 PRO B C 1
ATOM 4403 O O . PRO B 1 250 ? 19.859 17.844 3.961 1 97.25 250 PRO B O 1
ATOM 4406 N N . LEU B 1 251 ? 19.156 19.594 2.799 1 97.44 251 LEU B N 1
ATOM 4407 C CA . LEU B 1 251 ? 17.797 19.078 2.609 1 97.44 251 LEU B CA 1
ATOM 4408 C C . LEU B 1 251 ? 17.828 17.781 1.799 1 97.44 251 LEU B C 1
ATOM 4410 O O . LEU B 1 251 ? 17.125 16.828 2.131 1 97.44 251 LEU B O 1
ATOM 4414 N N . LEU B 1 252 ? 18.625 17.734 0.791 1 96.62 252 LEU B N 1
ATOM 4415 C CA . LEU B 1 252 ? 18.75 16.547 -0.051 1 96.62 252 LEU B CA 1
ATOM 4416 C C . LEU B 1 252 ? 19.266 15.359 0.753 1 96.62 252 LEU B C 1
ATOM 4418 O O . LEU B 1 252 ? 18.766 14.234 0.6 1 96.62 252 LEU B O 1
ATOM 4422 N N . ASP B 1 253 ? 20.25 15.625 1.583 1 97.12 253 ASP B N 1
ATOM 4423 C CA . ASP B 1 253 ? 20.812 14.57 2.42 1 97.12 253 ASP B CA 1
ATOM 4424 C C . ASP B 1 253 ? 19.766 13.992 3.357 1 97.12 253 ASP B C 1
ATOM 4426 O O . ASP B 1 253 ? 19.688 12.773 3.533 1 97.12 253 ASP B O 1
ATOM 4430 N N . LYS B 1 254 ? 19.031 14.859 3.889 1 95.75 254 LYS B N 1
ATOM 4431 C CA . LYS B 1 254 ? 17.953 14.422 4.773 1 95.75 254 LYS B CA 1
ATOM 4432 C C . LYS B 1 254 ? 16.938 13.562 4.023 1 95.75 254 LYS B C 1
ATOM 4434 O O . LYS B 1 254 ? 16.5 12.523 4.523 1 95.75 254 LYS B O 1
ATOM 4439 N N . LYS B 1 255 ? 16.578 13.961 2.887 1 95.31 255 LYS B N 1
ATOM 4440 C CA . LYS B 1 255 ? 15.664 13.195 2.041 1 95.31 255 LYS B CA 1
ATOM 4441 C C . LYS B 1 255 ? 16.203 11.789 1.78 1 95.31 255 LYS B C 1
ATOM 4443 O O . LYS B 1 255 ? 15.477 10.805 1.933 1 95.31 255 LYS B O 1
ATOM 4448 N N . GLN B 1 256 ? 17.375 11.742 1.396 1 94.94 256 GLN B N 1
ATOM 4449 C CA . GLN B 1 256 ? 17.984 10.484 1.008 1 94.94 256 GLN B CA 1
ATOM 4450 C C . GLN B 1 256 ? 18.094 9.531 2.195 1 94.94 256 GLN B C 1
ATOM 4452 O O . GLN B 1 256 ? 17.922 8.32 2.039 1 94.94 256 GLN B O 1
ATOM 4457 N N . SER B 1 257 ? 18.312 10.078 3.35 1 95.81 257 SER B N 1
ATOM 4458 C CA . SER B 1 257 ? 18.422 9.266 4.551 1 95.81 257 SER B CA 1
ATOM 4459 C C . SER B 1 257 ? 17.094 8.656 4.949 1 95.81 257 SER B C 1
ATOM 4461 O O . SER B 1 257 ? 17.031 7.699 5.719 1 95.81 257 SER B O 1
ATOM 4463 N N . ARG B 1 258 ? 16.016 9.219 4.367 1 96.5 258 ARG B N 1
ATOM 4464 C CA . ARG B 1 258 ? 14.664 8.789 4.719 1 96.5 258 ARG B CA 1
ATOM 4465 C C . ARG B 1 258 ? 14.07 7.895 3.631 1 96.5 258 ARG B C 1
ATOM 4467 O O . ARG B 1 258 ? 12.852 7.707 3.57 1 96.5 258 ARG B O 1
ATOM 4474 N N . ASN B 1 259 ? 14.914 7.34 2.766 1 97.06 259 ASN B N 1
ATOM 4475 C CA . ASN B 1 259 ? 14.438 6.527 1.654 1 97.06 259 ASN B CA 1
ATOM 4476 C C . ASN B 1 259 ? 15.117 5.16 1.624 1 97.06 259 ASN B C 1
ATOM 4478 O O . ASN B 1 259 ? 15.664 4.758 0.597 1 97.06 259 ASN B O 1
ATOM 4482 N N . PRO B 1 260 ? 15.016 4.402 2.705 1 95.56 260 PRO B N 1
ATOM 4483 C CA . PRO B 1 260 ? 15.766 3.152 2.805 1 95.56 260 PRO B CA 1
ATOM 4484 C C . PRO B 1 260 ? 15.367 2.137 1.735 1 95.56 260 PRO B C 1
ATOM 4486 O O . PRO B 1 260 ? 16.172 1.259 1.389 1 95.56 260 PRO B O 1
ATOM 4489 N N . PHE B 1 261 ? 14.18 2.242 1.118 1 95 261 PHE B N 1
ATOM 4490 C CA . PHE B 1 261 ? 13.719 1.252 0.153 1 95 261 PHE B CA 1
ATOM 4491 C C . PHE B 1 261 ? 13.758 1.815 -1.263 1 95 261 PHE B C 1
ATOM 4493 O O . PHE B 1 261 ? 13.195 1.225 -2.188 1 95 261 PHE B O 1
ATOM 4500 N N . ASN B 1 262 ? 14.328 2.982 -1.459 1 94.12 262 ASN B N 1
ATOM 4501 C CA . ASN B 1 262 ? 14.617 3.602 -2.748 1 94.12 262 ASN B CA 1
ATOM 4502 C C . ASN B 1 262 ? 13.352 3.744 -3.592 1 94.12 262 ASN B C 1
ATOM 4504 O O . ASN B 1 262 ? 13.32 3.324 -4.75 1 94.12 262 ASN B O 1
ATOM 4508 N N . LYS B 1 263 ? 12.336 4.27 -2.926 1 94.44 263 LYS B N 1
ATOM 4509 C CA . LYS B 1 263 ? 11.109 4.566 -3.652 1 94.44 263 LYS B CA 1
ATOM 4510 C C . LYS B 1 263 ? 11.266 5.812 -4.52 1 94.44 263 LYS B C 1
ATOM 4512 O O . LYS B 1 263 ? 11.82 6.82 -4.07 1 94.44 263 LYS B O 1
ATOM 4517 N N . GLN B 1 264 ? 10.742 5.711 -5.789 1 90.81 264 GLN B N 1
ATOM 4518 C CA . GLN B 1 264 ? 10.836 6.832 -6.719 1 90.81 264 GLN B CA 1
ATOM 4519 C C . GLN B 1 264 ? 9.461 7.223 -7.25 1 90.81 264 GLN B C 1
ATOM 4521 O O . GLN B 1 264 ? 8.703 6.367 -7.719 1 90.81 264 GLN B O 1
ATOM 4526 N N . PRO B 1 265 ? 9.156 8.516 -7.129 1 91.5 265 PRO B N 1
ATOM 4527 C CA . PRO B 1 265 ? 7.855 8.961 -7.629 1 91.5 265 PRO B CA 1
ATOM 4528 C C . PRO B 1 265 ? 7.785 8.984 -9.148 1 91.5 265 PRO B C 1
ATOM 4530 O O . PRO B 1 265 ? 8.797 9.211 -9.82 1 91.5 265 PRO B O 1
ATOM 4533 N N . LYS B 1 266 ? 6.609 8.766 -9.75 1 87.12 266 LYS B N 1
ATOM 4534 C CA . LYS B 1 266 ? 6.414 8.836 -11.195 1 87.12 266 LYS B CA 1
ATOM 4535 C C . LYS B 1 266 ? 5.184 9.672 -11.539 1 87.12 266 LYS B C 1
ATOM 4537 O O . LYS B 1 266 ? 4.438 9.336 -12.469 1 87.12 266 LYS B O 1
ATOM 4542 N N . TYR B 1 267 ? 5.016 10.758 -10.797 1 93.38 267 TYR B N 1
ATOM 4543 C CA . TYR B 1 267 ? 3.879 11.633 -11.047 1 93.38 267 TYR B CA 1
ATOM 4544 C C . TYR B 1 267 ? 4.137 12.531 -12.258 1 93.38 267 TYR B C 1
ATOM 4546 O O . TYR B 1 267 ? 5.254 13.023 -12.445 1 93.38 267 TYR B O 1
ATOM 4554 N N . GLU B 1 268 ? 3.117 12.812 -13.008 1 91.44 268 GLU B N 1
ATOM 4555 C CA . GLU B 1 268 ? 3.188 13.734 -14.133 1 91.44 268 GLU B CA 1
ATOM 4556 C C . GLU B 1 268 ? 3.555 15.141 -13.672 1 91.44 268 GLU B C 1
ATOM 4558 O O . GLU B 1 268 ? 4.234 15.875 -14.391 1 91.44 268 GLU B O 1
ATOM 4563 N N . ILE B 1 269 ? 3.184 15.516 -12.516 1 95.88 269 ILE B N 1
ATOM 4564 C CA . ILE B 1 269 ? 3.348 16.859 -11.984 1 95.88 269 ILE B CA 1
ATOM 4565 C C . ILE B 1 269 ? 4.836 17.203 -11.875 1 95.88 269 ILE B C 1
ATOM 4567 O O . ILE B 1 269 ? 5.211 18.375 -11.812 1 95.88 269 ILE B O 1
ATOM 4571 N N . LEU B 1 270 ? 5.676 16.172 -11.852 1 95.62 270 LEU B N 1
ATOM 4572 C CA . LEU B 1 270 ? 7.113 16.391 -11.734 1 95.62 270 LEU B CA 1
ATOM 4573 C C . LEU B 1 270 ? 7.648 17.141 -12.953 1 95.62 270 LEU B C 1
ATOM 4575 O O . LEU B 1 270 ? 8.734 17.719 -12.898 1 95.62 270 LEU B O 1
ATOM 4579 N N . ASN B 1 271 ? 6.875 17.188 -13.992 1 94.75 271 ASN B N 1
ATOM 4580 C CA . ASN B 1 271 ? 7.262 17.875 -15.211 1 94.75 271 ASN B CA 1
ATOM 4581 C C . ASN B 1 271 ? 7.387 19.391 -14.984 1 94.75 271 ASN B C 1
ATOM 4583 O O . ASN B 1 271 ? 8.094 20.078 -15.727 1 94.75 271 ASN B O 1
ATOM 4587 N N . ILE B 1 272 ? 6.715 19.938 -13.992 1 96.06 272 ILE B N 1
ATOM 4588 C CA . ILE B 1 272 ? 6.762 21.375 -13.781 1 96.06 272 ILE B CA 1
ATOM 4589 C C . ILE B 1 272 ? 8.156 21.781 -13.305 1 96.06 272 ILE B C 1
ATOM 4591 O O . ILE B 1 272 ? 8.508 22.953 -13.328 1 96.06 272 ILE B O 1
ATOM 4595 N N . LEU B 1 273 ? 8.922 20.781 -12.836 1 96.69 273 LEU B N 1
ATOM 4596 C CA . LEU B 1 273 ? 10.242 21.078 -12.289 1 96.69 273 LEU B CA 1
ATOM 4597 C C . LEU B 1 273 ? 11.336 20.781 -13.312 1 96.69 273 LEU B C 1
ATOM 4599 O O . LEU B 1 273 ? 12.523 20.875 -13.008 1 96.69 273 LEU B O 1
ATOM 4603 N N . LYS B 1 274 ? 10.945 20.391 -14.516 1 95.56 274 LYS B N 1
ATOM 4604 C CA . LYS B 1 274 ? 11.93 20.109 -15.555 1 95.56 274 LYS B CA 1
ATOM 4605 C C . LYS B 1 274 ? 12.797 21.328 -15.852 1 95.56 274 LYS B C 1
ATOM 4607 O O . LYS B 1 274 ? 12.281 22.422 -16.031 1 95.56 274 LYS B O 1
ATOM 4612 N N . GLY B 1 275 ? 14.094 21.125 -15.898 1 95.12 275 GLY B N 1
ATOM 4613 C CA . GLY B 1 275 ? 15.031 22.188 -16.219 1 95.12 275 GLY B CA 1
ATOM 4614 C C . GLY B 1 275 ? 15.43 23.016 -15.023 1 95.12 275 GLY B C 1
ATOM 4615 O O . GLY B 1 275 ? 16.188 23.984 -15.148 1 95.12 275 GLY B O 1
ATOM 4616 N N . LEU B 1 276 ? 14.984 22.625 -13.875 1 96.5 276 LEU B N 1
ATOM 4617 C CA . LEU B 1 276 ? 15.227 23.375 -12.648 1 96.5 276 LEU B CA 1
ATOM 4618 C C . LEU B 1 276 ? 16.719 23.531 -12.398 1 96.5 276 LEU B C 1
ATOM 4620 O O . LEU B 1 276 ? 17.156 24.547 -11.844 1 96.5 276 LEU B O 1
ATOM 4624 N N . GLU B 1 277 ? 17.531 22.578 -12.859 1 94.5 277 GLU B N 1
ATOM 4625 C CA . GLU B 1 277 ? 18.984 22.594 -12.625 1 94.5 277 GLU B CA 1
ATOM 4626 C C . GLU B 1 277 ? 19.656 23.734 -13.383 1 94.5 277 GLU B C 1
ATOM 4628 O O . GLU B 1 277 ? 20.781 24.109 -13.062 1 94.5 277 GLU B O 1
ATOM 4633 N N . ASN B 1 278 ? 18.984 24.344 -14.273 1 96.31 278 ASN B N 1
ATOM 4634 C CA . ASN B 1 278 ? 19.578 25.359 -15.141 1 96.31 278 ASN B CA 1
ATOM 4635 C C . ASN B 1 278 ? 19.344 26.766 -14.586 1 96.31 278 ASN B C 1
ATOM 4637 O O . ASN B 1 278 ? 19.812 27.75 -15.156 1 96.31 278 ASN B O 1
ATOM 4641 N N . TYR B 1 279 ? 18.688 26.891 -13.406 1 96.62 279 TYR B N 1
ATOM 4642 C CA . TYR B 1 279 ? 18.312 28.203 -12.875 1 96.62 279 TYR B CA 1
ATOM 4643 C C . TYR B 1 279 ? 18.531 28.266 -11.367 1 96.62 279 TYR B C 1
ATOM 4645 O O . TYR B 1 279 ? 18.594 27.234 -10.695 1 96.62 279 TYR B O 1
ATOM 4653 N N . SER B 1 280 ? 18.672 29.5 -10.914 1 96.81 280 SER B N 1
ATOM 4654 C CA . SER B 1 280 ? 18.438 29.688 -9.484 1 96.81 280 SER B CA 1
ATOM 4655 C C . SER B 1 280 ? 16.969 29.453 -9.125 1 96.81 280 SER B C 1
ATOM 4657 O O . SER B 1 280 ? 16.094 29.531 -9.992 1 96.81 280 SER B O 1
ATOM 4659 N N . ASP B 1 281 ? 16.672 29.172 -7.891 1 97.56 281 ASP B N 1
ATOM 4660 C CA . ASP B 1 281 ? 15.305 28.891 -7.465 1 97.56 281 ASP B CA 1
ATOM 4661 C C . ASP B 1 281 ? 14.375 30.062 -7.793 1 97.56 281 ASP B C 1
ATOM 4663 O O . ASP B 1 281 ? 13.289 29.875 -8.336 1 97.56 281 ASP B O 1
ATOM 4667 N N . GLU B 1 282 ? 14.875 31.234 -7.465 1 97.06 282 GLU B N 1
ATOM 4668 C CA . GLU B 1 282 ? 14.062 32.438 -7.703 1 97.06 282 GLU B CA 1
ATOM 4669 C C . GLU B 1 282 ? 13.812 32.625 -9.195 1 97.06 282 GLU B C 1
ATOM 4671 O O . GLU B 1 282 ? 12.695 32.938 -9.602 1 97.06 282 GLU B O 1
ATOM 4676 N N . GLU B 1 283 ? 14.812 32.469 -9.977 1 97.88 283 GLU B N 1
ATOM 4677 C CA . GLU B 1 283 ? 14.664 32.594 -11.422 1 97.88 283 GLU B CA 1
ATOM 4678 C C . GLU B 1 283 ? 13.711 31.562 -11.984 1 97.88 283 GLU B C 1
ATOM 4680 O O . GLU B 1 283 ? 12.875 31.875 -12.836 1 97.88 283 GLU B O 1
ATOM 4685 N N . PHE B 1 284 ? 13.922 30.344 -11.523 1 97.94 284 PHE B N 1
ATOM 4686 C CA . PHE B 1 284 ? 13.062 29.266 -11.992 1 97.94 284 PHE B CA 1
ATOM 4687 C C . PHE B 1 284 ? 11.602 29.547 -11.633 1 97.94 284 PHE B C 1
ATOM 4689 O O . PHE B 1 284 ? 10.711 29.375 -12.469 1 97.94 284 PHE B O 1
ATOM 4696 N N . LEU B 1 285 ? 11.328 29.953 -10.414 1 97.88 285 LEU B N 1
ATOM 4697 C CA . LEU B 1 285 ? 9.992 30.281 -9.938 1 97.88 285 LEU B CA 1
ATOM 4698 C C . LEU B 1 285 ? 9.336 31.328 -10.836 1 97.88 285 LEU B C 1
ATOM 4700 O O . LEU B 1 285 ? 8.211 31.125 -11.305 1 97.88 285 LEU B O 1
ATOM 4704 N N . GLN B 1 286 ? 10.016 32.344 -11.164 1 97.56 286 GLN B N 1
ATOM 4705 C CA . GLN B 1 286 ? 9.461 33.469 -11.914 1 97.56 286 GLN B CA 1
ATOM 4706 C C . GLN B 1 286 ? 9.266 33.094 -13.383 1 97.56 286 GLN B C 1
ATOM 4708 O O . GLN B 1 286 ? 8.258 33.469 -13.992 1 97.56 286 GLN B O 1
ATOM 4713 N N . LYS B 1 287 ? 10.156 32.344 -13.906 1 97.12 287 LYS B N 1
ATOM 4714 C CA . LYS B 1 287 ? 10.164 32.125 -15.352 1 97.12 287 LYS B CA 1
ATOM 4715 C C . LYS B 1 287 ? 9.32 30.891 -15.719 1 97.12 287 LYS B C 1
ATOM 4717 O O . LYS B 1 287 ? 8.711 30.859 -16.781 1 97.12 287 LYS B O 1
ATOM 4722 N N . HIS B 1 288 ? 9.289 29.922 -14.742 1 96.88 288 HIS B N 1
ATOM 4723 C CA . HIS B 1 288 ? 8.766 28.625 -15.195 1 96.88 288 HIS B CA 1
ATOM 4724 C C . HIS B 1 288 ? 7.598 28.188 -14.328 1 96.88 288 HIS B C 1
ATOM 4726 O O . HIS B 1 288 ? 6.859 27.266 -14.703 1 96.88 288 HIS B O 1
ATOM 4732 N N . ILE B 1 289 ? 7.406 28.781 -13.195 1 97.81 289 ILE B N 1
ATOM 4733 C CA . ILE B 1 289 ? 6.359 28.297 -12.297 1 97.81 289 ILE B CA 1
ATOM 4734 C C . ILE B 1 289 ? 5.203 29.297 -12.273 1 97.81 289 ILE B C 1
ATOM 4736 O O . ILE B 1 289 ? 4.062 28.938 -12.578 1 97.81 289 ILE B O 1
ATOM 4740 N N . VAL B 1 290 ? 5.465 30.516 -11.969 1 97 290 VAL B N 1
ATOM 4741 C CA . VAL B 1 290 ? 4.426 31.531 -11.828 1 97 290 VAL B CA 1
ATOM 4742 C C . VAL B 1 290 ? 3.654 31.656 -13.141 1 97 290 VAL B C 1
ATOM 4744 O O . VAL B 1 290 ? 4.238 31.984 -14.18 1 97 290 VAL B O 1
ATOM 4747 N N . GLY B 1 291 ? 2.393 31.297 -13.086 1 95 291 GLY B N 1
ATOM 4748 C CA . GLY B 1 291 ? 1.524 31.438 -14.242 1 95 291 GLY B CA 1
ATOM 4749 C C . GLY B 1 291 ? 1.628 30.266 -15.211 1 95 291 GLY B C 1
ATOM 4750 O O . GLY B 1 291 ? 0.945 30.234 -16.234 1 95 291 GLY B O 1
ATOM 4751 N N . HIS B 1 292 ? 2.436 29.281 -14.883 1 94.88 292 HIS B N 1
ATOM 4752 C CA . HIS B 1 292 ? 2.674 28.219 -15.844 1 94.88 292 HIS B CA 1
ATOM 4753 C C . HIS B 1 292 ? 2.238 26.859 -15.289 1 94.88 292 HIS B C 1
ATOM 4755 O O . HIS B 1 292 ? 2.383 25.828 -15.953 1 94.88 292 HIS B O 1
ATOM 4761 N N . THR B 1 293 ? 1.706 26.828 -14.102 1 94.06 293 THR B N 1
ATOM 4762 C CA . THR B 1 293 ? 1.301 25.578 -13.492 1 94.06 293 THR B CA 1
ATOM 4763 C C . THR B 1 293 ? -0.058 25.125 -14.023 1 94.06 293 THR B C 1
ATOM 4765 O O . THR B 1 293 ? -0.814 25.938 -14.562 1 94.06 293 THR B O 1
ATOM 4768 N N . PRO B 1 294 ? -0.323 23.812 -13.969 1 93.12 294 PRO B N 1
ATOM 4769 C CA . PRO B 1 294 ? -1.548 23.297 -14.578 1 93.12 294 PRO B CA 1
ATOM 4770 C C . PRO B 1 294 ? -2.799 23.625 -13.766 1 93.12 294 PRO B C 1
ATOM 4772 O O . PRO B 1 294 ? -3.918 23.375 -14.219 1 93.12 294 PRO B O 1
ATOM 4775 N N . TRP B 1 295 ? -2.635 24.156 -12.617 1 91.19 295 TRP B N 1
ATOM 4776 C CA . TRP B 1 295 ? -3.789 24.531 -11.812 1 91.19 295 TRP B CA 1
ATOM 4777 C C . TRP B 1 295 ? -4.055 26.031 -11.914 1 91.19 295 TRP B C 1
ATOM 4779 O O . TRP B 1 29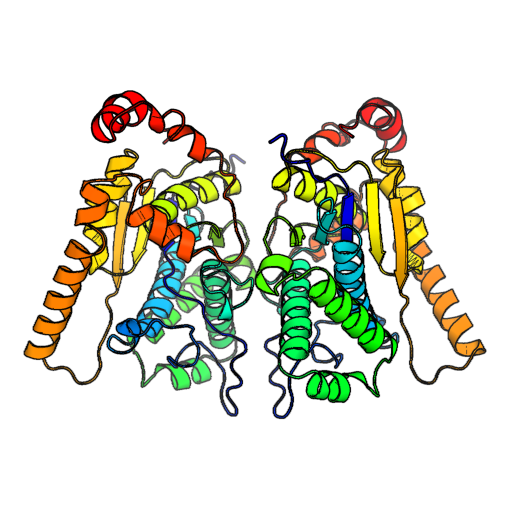5 ? -5.129 26.5 -11.539 1 91.19 295 TRP B O 1
#

Nearest PDB structures (foldseek):
  3n98-assembly1_A  TM=2.582E-01  e=1.330E-01  Thermococcus kodakarensis
  4tl9-assembly1_D  TM=3.986E-01  e=5.533E-01  Synechococcus elongatus PCC 7942 = FACHB-805
  6ziv-assembly3_CCC  TM=2.514E-01  e=2.567E+00  Alicyclobacillus tengchongensis
  6wiu-assembly4_P  TM=1.825E-01  e=8.575E+00  Exiguobacterium sp. AT1b
  4tl9-assembly1_D  TM=3.548E-01  e=1.039E+00  Synechococcus elongatus PCC 7942 = FACHB-805